Protein AF-A0A418YDX3-F1 (afdb_monomer_lite)

InterPro domains:
  IPR027417 P-loop containing nucleoside triphosphate hydrolase [G3DSA:3.40.50.300] (1-206)
  IPR027417 P-loop containing nucleoside triphosphate hydrolase [SSF52540] (5-183)

pLDDT: mean 70.69, std 20.51, range [24.06, 97.88]

Radius of gyration: 28.84 Å; chains: 1; bounding box: 56×78×95 Å

Foldseek 3Di:
DPDAFAEEEEQEAFPPLCSQVVVLLVVLLPADQFPQFAAADPVGNPGDSAHPLNVVLLVVVCCVQPVPDPADAPVSQVPDPLVVSLVVVLVSCVVRCSRPDNHHYHYDHSCLRNVVNVCSNCVRHNYAYEYRGEDLLLQLVVVVVPDPDDSLVSLVSRVRSNLSNCVVCVNRHQYDGPQCCQDPNNVVSSQLVCVRSPRDGDDVDPRDRPPVVSVSLQDPRPDDFFPLSVVLSLLSVVCHSNPDPVSSLVNVVSSVVVSVQLVVQDPPDPVSSSVSVSCVRNPQVPDDVVVVCSVPPDPVPQDPVNVVVVVVVVVVVVVVVVVVVVVVVVVVVVVVVVVVVVVVVVVVVVVDVVDDDDDDDDDDDDDDDDDDDDDDDDDDDDDDDDDDDDDDCPVVVVVVVLLVLLSVLLVLLVSVVPADQVQQCVVDVVCVSPSDRVSSVCWVPVLVVLHDRDPPDHQVVLCVVCVVDDCVRTGSSSVVSVD

Organism: NCBI:txid2303987

Secondary structure (DSSP, 8-state):
-PPPPPEEEEEES-TTSSHHHHHHHHHHTT-B--S-BPPPBTTBTT--SBBHHHHHHHHHHHHHH-TT-S---HHHHHSS-HHHHHHHHHHHHHHTTTTTSSEEEEE-TTHHHHHHHHHHHTTTSEEEEEEEE--HHHHHHHHHTT----HHHHHHHHHHHHHHHHHHTTT-SEEEEHHHHTSTTHHHHHHHHHHHTTPPS--SSPPP---GGG-TTS----PPPPHHHHHHHHHHHHTGGG--HHHHHHHHHHHHHHHHHHHHH-SS-HHHHHHHHHHHHHS-----HHHHHHHH---TT--HHHHHHHHHHHHHHHHHHHHHHHHHHHHHHHHHHHHHHHHHHHHHHHHHHTS------------------------------------STHHHHHHHHHHHHHHHHHHHHHHTS---HHHHHHH-GGGGG--S-HHHHIIIIITTTT--SSTT--HHHHHHH-TTS-TTTS-HHHHHHH-

Structure (mmCIF, N/CA/C/O backbone):
data_AF-A0A418YDX3-F1
#
_entry.id   AF-A0A418YDX3-F1
#
loop_
_atom_site.group_PDB
_atom_site.id
_atom_site.type_symbol
_atom_site.label_atom_id
_atom_site.label_alt_id
_atom_site.label_comp_id
_atom_site.label_asym_id
_atom_site.label_entity_id
_atom_site.label_seq_id
_atom_site.pdbx_PDB_ins_code
_atom_site.Cartn_x
_atom_site.Cartn_y
_atom_site.Cartn_z
_atom_site.occupancy
_atom_site.B_iso_or_equiv
_atom_site.auth_seq_id
_atom_site.auth_comp_id
_atom_site.auth_asym_id
_atom_site.auth_atom_id
_atom_site.pdbx_PDB_model_num
ATOM 1 N N . MET A 1 1 ? -32.089 -9.645 13.952 1.00 36.75 1 MET A N 1
ATOM 2 C CA . MET A 1 1 ? -31.248 -8.997 12.913 1.00 36.75 1 MET A CA 1
ATOM 3 C C . MET A 1 1 ? -29.790 -9.106 13.344 1.00 36.75 1 MET A C 1
ATOM 5 O O . MET A 1 1 ? -29.528 -8.841 14.509 1.00 36.75 1 MET A O 1
ATOM 9 N N . LYS A 1 2 ? -28.846 -9.505 12.475 1.00 39.12 2 LYS A N 1
ATOM 10 C CA . LYS A 1 2 ? -27.412 -9.416 12.822 1.00 39.12 2 LYS A CA 1
ATOM 11 C C . LYS A 1 2 ? -27.023 -7.936 12.875 1.00 39.12 2 LYS A C 1
ATOM 13 O O . LYS A 1 2 ? -27.293 -7.218 11.914 1.00 39.12 2 LYS A O 1
ATOM 18 N N . SER A 1 3 ? -26.414 -7.493 13.977 1.00 51.06 3 SER A N 1
ATOM 19 C CA . SER A 1 3 ? -25.840 -6.145 14.065 1.00 51.06 3 SER A CA 1
ATOM 20 C C . SER A 1 3 ? -24.850 -5.942 12.914 1.00 51.06 3 SER A C 1
ATOM 22 O O . SER A 1 3 ? -24.045 -6.833 12.624 1.00 51.06 3 SER A O 1
ATOM 24 N N . LYS A 1 4 ? -24.944 -4.809 12.211 1.00 64.94 4 LYS A N 1
ATOM 25 C CA . LYS A 1 4 ? -24.059 -4.516 11.079 1.00 64.94 4 LYS A CA 1
ATOM 26 C C . LYS A 1 4 ? -22.668 -4.229 11.650 1.00 64.94 4 LYS A C 1
ATOM 28 O O . LYS A 1 4 ? -22.539 -3.335 12.480 1.00 64.94 4 LYS A O 1
ATOM 33 N N . ARG A 1 5 ? -21.651 -5.004 11.247 1.00 81.88 5 ARG A N 1
ATOM 34 C CA . ARG A 1 5 ? -20.268 -4.808 11.718 1.00 81.88 5 ARG A CA 1
ATOM 35 C C . ARG A 1 5 ? -19.816 -3.375 11.430 1.00 81.88 5 ARG A C 1
ATOM 37 O O . ARG A 1 5 ? -20.114 -2.852 10.358 1.00 81.88 5 ARG A O 1
ATOM 44 N N . ASN A 1 6 ? -19.083 -2.780 12.369 1.00 90.81 6 ASN A N 1
ATOM 45 C CA . ASN A 1 6 ? -18.472 -1.468 12.178 1.00 90.81 6 ASN A CA 1
ATOM 46 C C . ASN A 1 6 ? -17.368 -1.564 11.116 1.00 90.81 6 ASN A C 1
ATOM 48 O O . ASN A 1 6 ? -16.546 -2.487 11.153 1.00 90.81 6 ASN A O 1
ATOM 52 N N . THR A 1 7 ? -17.361 -0.621 10.177 1.00 94.88 7 THR A N 1
ATOM 53 C CA . THR A 1 7 ? -16.363 -0.547 9.107 1.00 94.88 7 THR A CA 1
ATOM 54 C C . THR A 1 7 ? -15.119 0.169 9.615 1.00 94.88 7 THR A C 1
ATOM 56 O O . THR A 1 7 ? -15.212 1.284 10.126 1.00 94.88 7 THR A O 1
ATOM 59 N N . VAL A 1 8 ? -13.947 -0.442 9.447 1.00 96.81 8 VAL A N 1
ATOM 60 C CA . VAL A 1 8 ? -12.662 0.167 9.816 1.00 96.81 8 VAL A CA 1
ATOM 61 C C . VAL A 1 8 ? -11.793 0.246 8.570 1.00 96.81 8 VAL A C 1
ATOM 63 O O . VAL A 1 8 ? -11.440 -0.777 7.986 1.00 96.81 8 VAL A O 1
ATOM 66 N N . VAL A 1 9 ? -11.471 1.468 8.153 1.00 97.50 9 VAL A N 1
ATOM 67 C CA . VAL A 1 9 ? -10.675 1.761 6.961 1.00 97.50 9 VAL A CA 1
ATOM 68 C C . VAL A 1 9 ? -9.221 1.986 7.369 1.00 97.50 9 VAL A C 1
ATOM 70 O O . VAL A 1 9 ? -8.911 2.939 8.082 1.00 97.50 9 VAL A O 1
ATOM 73 N N . LEU A 1 10 ? -8.312 1.134 6.902 1.00 97.88 10 LEU A N 1
ATOM 74 C CA . LEU A 1 10 ? -6.872 1.345 7.043 1.00 97.88 10 LEU A CA 1
ATOM 75 C C . LEU A 1 10 ? -6.341 2.075 5.810 1.00 97.88 10 LEU A C 1
ATOM 77 O O . LEU A 1 10 ? -6.381 1.535 4.702 1.00 97.88 10 LEU A O 1
ATOM 81 N N . VAL A 1 11 ? -5.822 3.289 6.005 1.00 96.94 11 VAL A N 1
ATOM 82 C CA . VAL A 1 11 ? -5.113 4.041 4.963 1.00 96.94 11 VAL A CA 1
ATOM 83 C C . VAL A 1 11 ? -3.626 3.730 5.057 1.00 96.94 11 VAL A C 1
ATOM 85 O O . VAL A 1 11 ? -2.953 4.087 6.027 1.00 96.94 11 VAL A O 1
ATOM 88 N N . VAL A 1 12 ? -3.124 3.062 4.023 1.00 94.94 12 VAL A N 1
ATOM 89 C CA . VAL A 1 12 ? -1.768 2.504 3.942 1.00 94.94 12 VAL A CA 1
ATOM 90 C C . VAL A 1 12 ? -1.055 2.969 2.671 1.00 94.94 12 VAL A C 1
ATOM 92 O O . VAL A 1 12 ? -1.650 3.628 1.815 1.00 94.94 12 VAL A O 1
ATOM 95 N N . GLY A 1 13 ? 0.233 2.649 2.559 1.00 89.50 13 GLY A N 1
ATOM 96 C CA . GLY A 1 13 ? 1.112 3.097 1.476 1.00 89.50 13 GLY A CA 1
ATOM 97 C C . GLY A 1 13 ? 2.310 3.887 1.997 1.00 89.50 13 GLY A C 1
ATOM 98 O O . GLY A 1 13 ? 2.411 4.210 3.187 1.00 89.50 13 GLY A O 1
ATOM 99 N N . SER A 1 14 ? 3.253 4.194 1.107 1.00 88.12 14 SER A N 1
ATOM 100 C CA . SER A 1 14 ? 4.472 4.902 1.507 1.00 88.12 14 SER A CA 1
ATOM 101 C C . SER A 1 14 ? 4.232 6.376 1.863 1.00 88.12 14 SER A C 1
ATOM 103 O O . SER A 1 14 ? 3.257 7.014 1.450 1.00 88.12 14 SER A O 1
ATOM 105 N N . GLY A 1 15 ? 5.172 6.952 2.615 1.00 84.06 15 GLY A N 1
ATOM 106 C CA . GLY A 1 15 ? 5.198 8.384 2.906 1.00 84.06 15 GLY A CA 1
ATOM 107 C C . GLY A 1 15 ? 5.172 9.213 1.617 1.00 84.06 15 GLY A C 1
ATOM 108 O O . GLY A 1 15 ? 5.609 8.761 0.566 1.00 84.06 15 GLY A O 1
ATOM 109 N N . ARG A 1 16 ? 4.614 10.427 1.682 1.00 85.44 16 ARG A N 1
ATOM 110 C CA . ARG A 1 16 ? 4.455 11.352 0.533 1.00 85.44 16 ARG A CA 1
ATOM 111 C C . ARG A 1 16 ? 3.573 10.839 -0.628 1.00 85.44 16 ARG A C 1
ATOM 113 O O . ARG A 1 16 ? 3.380 11.589 -1.587 1.00 85.44 16 ARG A O 1
ATOM 120 N N . SER A 1 17 ? 2.958 9.655 -0.508 1.00 89.75 17 SER A N 1
ATOM 121 C CA . SER A 1 17 ? 2.070 9.044 -1.521 1.00 89.75 17 SER A CA 1
ATOM 122 C C . SER A 1 17 ? 0.600 9.483 -1.430 1.00 89.75 17 SER A C 1
ATOM 124 O O . SER A 1 17 ? -0.289 8.796 -1.911 1.00 89.75 17 SER A O 1
ATOM 126 N N . GLY A 1 18 ? 0.309 10.612 -0.773 1.00 87.81 18 GLY A N 1
ATOM 127 C CA . GLY A 1 18 ? -1.057 11.144 -0.687 1.00 87.81 18 GLY A CA 1
ATOM 128 C C . GLY A 1 18 ? -1.935 10.610 0.452 1.00 87.81 18 GLY A C 1
ATOM 129 O O . GLY A 1 18 ? -3.083 11.027 0.552 1.00 87.81 18 GLY A O 1
ATOM 130 N N . THR A 1 19 ? -1.419 9.769 1.356 1.00 91.38 19 THR A N 1
ATOM 131 C CA . THR A 1 19 ? -2.182 9.190 2.489 1.00 91.38 19 THR A CA 1
ATOM 132 C C . THR A 1 19 ? -2.967 10.217 3.323 1.00 91.38 19 THR A C 1
ATOM 134 O O . THR A 1 19 ? -4.085 9.935 3.742 1.00 91.38 19 THR A O 1
ATOM 137 N N . SER A 1 20 ? -2.437 11.427 3.535 1.00 89.38 20 SER A N 1
ATOM 138 C CA . SER A 1 20 ? -3.157 12.504 4.237 1.00 89.38 20 SER A CA 1
ATOM 139 C C . SER A 1 20 ? -4.305 13.113 3.418 1.00 89.38 20 SER A C 1
ATOM 141 O O . SER A 1 20 ? -5.305 13.525 3.994 1.00 89.38 20 SER A O 1
ATOM 143 N N . ALA A 1 21 ? -4.195 13.148 2.084 1.00 88.00 21 ALA A N 1
ATOM 144 C CA . ALA A 1 21 ? -5.294 13.574 1.216 1.00 88.00 21 ALA A CA 1
ATOM 145 C C . ALA A 1 21 ? -6.423 12.533 1.227 1.00 88.00 21 ALA A C 1
ATOM 147 O O . ALA A 1 21 ? -7.579 12.904 1.387 1.00 88.00 21 ALA A O 1
ATOM 148 N N . VAL A 1 22 ? -6.077 11.238 1.192 1.00 91.69 22 VAL A N 1
ATOM 149 C CA . VAL A 1 22 ? -7.038 10.137 1.381 1.00 91.69 22 VAL A CA 1
ATOM 150 C C . VAL A 1 22 ? -7.755 10.258 2.729 1.00 91.69 22 VAL A C 1
ATOM 152 O O . VAL A 1 22 ? -8.975 10.147 2.772 1.00 91.69 22 VAL A O 1
ATOM 155 N N . MET A 1 23 ? -7.036 10.540 3.823 1.00 93.38 23 MET A N 1
ATOM 156 C CA . MET A 1 23 ? -7.665 10.754 5.135 1.00 93.38 23 MET A CA 1
ATOM 157 C C . MET A 1 23 ? -8.614 11.958 5.157 1.00 93.38 23 MET A C 1
ATOM 159 O O . MET A 1 23 ? -9.713 11.834 5.691 1.00 93.38 23 MET A O 1
ATOM 163 N N . SER A 1 24 ? -8.250 13.082 4.528 1.00 89.62 24 SER A N 1
ATOM 164 C CA . SER A 1 24 ? -9.160 14.229 4.370 1.00 89.62 24 SER A CA 1
ATOM 165 C C . SER A 1 24 ? -10.431 13.829 3.612 1.00 89.62 24 SER A C 1
ATOM 167 O O . SER A 1 24 ? -11.536 14.061 4.092 1.00 89.62 24 SER A O 1
ATOM 169 N N . THR A 1 25 ? -10.283 13.137 2.476 1.00 89.25 25 THR A N 1
ATOM 170 C CA . THR A 1 25 ? -11.409 12.637 1.673 1.00 89.25 25 THR A CA 1
ATOM 171 C C . THR A 1 25 ? -12.310 11.692 2.474 1.00 89.25 25 THR A C 1
ATOM 173 O O . THR A 1 25 ? -13.530 11.810 2.412 1.00 89.25 25 THR A O 1
ATOM 176 N N . LEU A 1 26 ? -11.738 10.778 3.262 1.00 92.00 26 LEU A N 1
ATOM 177 C CA . LEU A 1 26 ? -12.505 9.882 4.132 1.00 92.00 26 LEU A CA 1
ATOM 178 C C . LEU A 1 26 ? -13.242 10.642 5.245 1.00 92.00 26 LEU A C 1
ATOM 180 O O . LEU A 1 26 ? -14.377 10.287 5.556 1.00 92.00 26 LEU A O 1
ATOM 184 N N . SER A 1 27 ? -12.644 11.699 5.806 1.00 90.75 27 SER A N 1
ATOM 185 C CA . SER A 1 27 ? -13.326 12.580 6.764 1.00 90.75 27 SER A CA 1
ATOM 186 C C . SER A 1 27 ? -14.562 13.234 6.146 1.00 90.75 27 SER A C 1
ATOM 188 O O . SER A 1 27 ? -15.604 13.301 6.792 1.00 90.75 27 SER A O 1
ATOM 190 N N . GLU A 1 28 ? -14.463 13.690 4.895 1.00 87.31 28 GLU A N 1
ATOM 191 C CA . GLU A 1 28 ? -15.571 14.319 4.164 1.00 87.31 28 GLU A CA 1
ATOM 192 C C . GLU A 1 28 ? -16.664 13.309 3.769 1.00 87.31 28 GLU A C 1
ATOM 194 O O . GLU A 1 28 ? -17.843 13.649 3.784 1.00 87.31 28 GLU A O 1
ATOM 199 N N . ILE A 1 29 ? -16.299 12.043 3.525 1.00 87.75 29 ILE A N 1
ATOM 200 C CA . ILE A 1 29 ? -17.238 10.909 3.373 1.00 87.75 29 ILE A CA 1
ATOM 201 C C . ILE A 1 29 ? -17.894 10.505 4.716 1.00 87.75 29 ILE A C 1
ATOM 203 O O . ILE A 1 29 ? -18.843 9.720 4.743 1.00 87.75 29 ILE A O 1
ATOM 207 N N . GLY A 1 30 ? -17.451 11.071 5.842 1.00 89.31 30 GLY A N 1
ATOM 208 C CA . GLY A 1 30 ? -18.034 10.832 7.163 1.00 89.31 30 GLY A CA 1
ATOM 209 C C . GLY A 1 30 ? -17.418 9.656 7.925 1.00 89.31 30 GLY A C 1
ATOM 210 O O . GLY A 1 30 ? -18.043 9.134 8.851 1.00 89.31 30 GLY A O 1
ATOM 211 N N . CYS A 1 31 ? -16.202 9.225 7.573 1.00 92.56 31 CYS A N 1
ATOM 212 C CA . CYS A 1 31 ? -15.409 8.372 8.457 1.00 92.56 31 CYS A CA 1
ATOM 213 C C . CYS A 1 31 ? -15.044 9.148 9.725 1.00 92.56 31 CYS A C 1
ATOM 215 O O . CYS A 1 31 ? -14.514 10.256 9.653 1.00 92.56 31 CYS A O 1
ATOM 217 N N . PHE A 1 32 ? -15.239 8.540 10.894 1.00 94.81 32 PHE A N 1
ATOM 218 C CA . PHE A 1 32 ? -14.675 9.077 12.127 1.00 94.81 32 PHE A CA 1
ATOM 219 C C . PHE A 1 32 ? -13.145 8.968 12.110 1.00 94.81 32 PHE A C 1
ATOM 221 O O . PHE A 1 32 ? -12.581 7.904 11.836 1.00 94.81 32 PHE A O 1
ATOM 228 N N . ILE A 1 33 ? -12.497 10.075 12.461 1.00 92.81 33 ILE A N 1
ATOM 229 C CA . ILE A 1 33 ? -11.062 10.200 12.706 1.00 92.81 33 ILE A CA 1
ATOM 230 C C . ILE A 1 33 ? -10.907 10.616 14.175 1.00 92.81 33 ILE A C 1
ATOM 232 O O . ILE A 1 33 ? -11.662 11.458 14.660 1.00 92.81 33 ILE A O 1
ATOM 236 N N . SER A 1 34 ? -9.955 10.012 14.892 1.00 90.50 34 SER A N 1
ATOM 237 C CA . SER A 1 34 ? -9.678 10.369 16.291 1.00 90.50 34 SER A CA 1
ATOM 238 C C . SER A 1 34 ? -9.203 11.823 16.411 1.00 90.50 34 SER A C 1
ATOM 240 O O . SER A 1 34 ? -8.524 12.329 15.524 1.00 90.50 34 SER A O 1
ATOM 242 N N . SER A 1 35 ? -9.522 12.483 17.526 1.00 89.06 35 SER A N 1
ATOM 243 C CA . SER A 1 35 ? -9.008 13.816 17.872 1.00 89.06 35 SER A CA 1
ATOM 244 C C . SER A 1 35 ? -7.591 13.789 18.463 1.00 89.06 35 SER A C 1
ATOM 246 O O . SER A 1 35 ? -6.914 14.815 18.485 1.00 89.06 35 SER A O 1
ATOM 248 N N . ASN A 1 36 ? -7.119 12.627 18.925 1.00 94.06 36 ASN A N 1
ATOM 249 C CA . ASN A 1 36 ? -5.796 12.426 19.521 1.00 94.06 36 ASN A CA 1
ATOM 250 C C . ASN A 1 36 ? -4.727 12.224 18.426 1.00 94.06 36 ASN A C 1
ATOM 252 O O . ASN A 1 36 ? -4.178 11.133 18.249 1.00 94.06 36 ASN A O 1
ATOM 256 N N . LEU A 1 37 ? -4.501 13.265 17.624 1.00 93.62 37 LEU A N 1
ATOM 257 C CA . LEU A 1 37 ? -3.599 13.261 16.467 1.00 93.62 37 LEU A CA 1
ATOM 258 C C . LEU A 1 37 ? -2.231 13.873 16.796 1.00 93.62 37 LEU A C 1
ATOM 260 O O . LEU A 1 37 ? -2.119 14.719 17.683 1.00 93.62 37 LEU A O 1
ATOM 264 N N . ILE A 1 38 ? -1.184 13.479 16.059 1.00 90.25 38 ILE A N 1
ATOM 265 C CA . ILE A 1 38 ? 0.123 14.145 16.160 1.00 90.25 38 ILE A CA 1
ATOM 266 C C . ILE A 1 38 ? -0.032 15.618 15.715 1.00 90.25 38 ILE A C 1
ATOM 268 O O . ILE A 1 38 ? -0.499 15.872 14.596 1.00 90.25 38 ILE A O 1
ATOM 272 N N . PRO A 1 39 ? 0.376 16.592 16.555 1.00 85.38 39 PRO A N 1
ATOM 273 C CA . PRO A 1 39 ? 0.184 18.015 16.287 1.00 85.38 39 PRO A CA 1
ATOM 274 C C . PRO A 1 39 ? 1.024 18.528 15.108 1.00 85.38 39 PRO A C 1
ATOM 276 O O . PRO A 1 39 ? 1.913 17.850 14.589 1.00 85.38 39 PRO A O 1
ATOM 279 N N . ALA A 1 40 ? 0.740 19.763 14.691 1.00 84.31 40 ALA A N 1
ATOM 280 C CA . ALA A 1 40 ? 1.535 20.478 13.699 1.00 84.31 40 ALA A CA 1
ATOM 281 C C . ALA A 1 40 ? 3.002 20.632 14.128 1.00 84.31 40 ALA A C 1
ATOM 283 O O . ALA A 1 40 ? 3.318 20.814 15.303 1.00 84.31 40 ALA A O 1
ATOM 284 N N . GLN A 1 41 ? 3.894 20.582 13.142 1.00 79.44 41 GLN A N 1
ATOM 285 C CA . GLN A 1 41 ? 5.341 20.754 13.292 1.00 79.44 41 GLN A CA 1
ATOM 286 C C . GLN A 1 41 ? 5.849 21.693 12.191 1.00 79.44 41 GLN A C 1
ATOM 288 O O . GLN A 1 41 ? 5.133 21.955 11.225 1.00 79.44 41 GLN A O 1
ATOM 293 N N . TYR A 1 42 ? 7.089 22.180 12.292 1.00 68.44 42 TYR A N 1
ATOM 294 C CA . TYR A 1 42 ? 7.676 23.079 11.286 1.00 68.44 42 TYR A CA 1
ATOM 295 C C . TYR A 1 42 ? 7.583 22.510 9.853 1.00 68.44 42 TYR A C 1
ATOM 297 O O . TYR A 1 42 ? 7.156 23.202 8.931 1.00 68.44 42 TYR A O 1
ATOM 305 N N . GLU A 1 43 ? 7.883 21.218 9.691 1.00 59.97 43 GLU A N 1
ATOM 306 C CA . GLU A 1 43 ? 7.822 20.484 8.416 1.00 59.97 43 GLU A CA 1
ATOM 307 C C . GLU A 1 43 ? 6.393 20.251 7.890 1.00 59.97 43 GLU A C 1
ATOM 309 O O . GLU A 1 43 ? 6.193 19.960 6.705 1.00 59.97 43 GLU A O 1
ATOM 314 N N . ASN A 1 44 ? 5.388 20.344 8.766 1.00 67.19 44 ASN A N 1
ATOM 315 C CA . ASN A 1 44 ? 3.983 20.125 8.449 1.00 67.19 44 ASN A CA 1
ATOM 316 C C . ASN A 1 44 ? 3.072 20.962 9.362 1.00 67.19 44 ASN A C 1
ATOM 318 O O . ASN A 1 44 ? 2.519 20.484 10.358 1.00 67.19 44 ASN A O 1
ATOM 322 N N . GLN A 1 45 ? 2.879 22.220 8.970 1.00 68.19 45 GLN A N 1
ATOM 323 C CA . GLN A 1 45 ? 2.095 23.213 9.713 1.00 68.19 45 GLN A CA 1
ATOM 324 C C . GLN A 1 45 ? 0.594 22.874 9.833 1.00 68.19 45 GLN A C 1
ATOM 326 O O . GLN A 1 45 ? -0.118 23.535 10.580 1.00 68.19 45 GLN A O 1
ATOM 331 N N . ARG A 1 46 ? 0.099 21.849 9.120 1.00 69.12 46 ARG A N 1
ATOM 332 C CA . ARG A 1 46 ? -1.296 21.373 9.208 1.00 69.12 46 ARG A CA 1
ATOM 333 C C . ARG A 1 46 ? -1.519 20.261 10.235 1.00 69.12 46 ARG A C 1
ATOM 335 O O . ARG A 1 46 ? -2.666 19.897 10.468 1.00 69.12 46 ARG A O 1
ATOM 342 N N . GLY A 1 47 ? -0.459 19.712 10.830 1.00 77.25 47 GLY A N 1
ATOM 343 C CA . GLY A 1 47 ? -0.569 18.497 11.638 1.00 77.25 47 GLY A CA 1
ATOM 344 C C . GLY A 1 47 ? -0.767 17.239 10.796 1.00 77.25 47 GLY A C 1
ATOM 345 O O . GLY A 1 47 ? -0.784 17.267 9.560 1.00 77.25 47 GLY A O 1
ATOM 346 N N . TYR A 1 48 ? -0.841 16.105 11.478 1.00 86.69 48 TYR A N 1
ATOM 347 C CA . TYR A 1 48 ? -0.824 14.779 10.870 1.00 86.69 48 TYR A CA 1
ATOM 348 C C . TYR A 1 48 ? -2.147 14.049 11.137 1.00 86.69 48 TYR A C 1
ATOM 350 O O . TYR A 1 48 ? -2.840 14.340 12.103 1.00 86.69 48 TYR A O 1
ATOM 358 N N . PHE A 1 49 ? -2.493 13.074 10.292 1.00 91.69 49 PHE A N 1
ATOM 359 C CA . PHE A 1 49 ? -3.679 12.218 10.494 1.00 91.69 49 PHE A CA 1
ATOM 360 C C . PHE A 1 49 ? -3.358 10.949 11.302 1.00 91.69 49 PHE A C 1
ATOM 362 O O . PHE A 1 49 ? -4.212 10.093 11.521 1.00 91.69 49 PHE A O 1
ATOM 369 N N . GLU A 1 50 ? -2.105 10.823 11.725 1.00 94.50 50 GLU A N 1
ATOM 370 C CA . GLU A 1 50 ? -1.592 9.789 12.601 1.00 94.50 50 GLU A CA 1
ATOM 371 C C . GLU A 1 50 ? -2.077 9.996 14.043 1.00 94.50 50 GLU A C 1
ATOM 373 O O . GLU A 1 50 ? -1.813 11.032 14.653 1.00 94.50 50 GLU A O 1
ATOM 378 N N . ASN A 1 51 ? -2.744 8.990 14.612 1.00 96.62 51 ASN A N 1
ATOM 379 C CA . ASN A 1 51 ? -3.149 8.986 16.019 1.00 96.62 51 ASN A CA 1
ATOM 380 C C . ASN A 1 51 ? -1.960 8.672 16.946 1.00 96.62 51 ASN A C 1
ATOM 382 O O . ASN A 1 51 ? -1.210 7.729 16.690 1.00 96.62 51 ASN A O 1
ATOM 386 N N . VAL A 1 52 ? -1.809 9.420 18.043 1.00 95.94 52 VAL A N 1
ATOM 387 C CA . VAL A 1 52 ? -0.643 9.329 18.945 1.00 95.94 52 VAL A CA 1
ATOM 388 C C . VAL A 1 52 ? -0.520 7.947 19.597 1.00 95.94 52 VAL A C 1
ATOM 390 O O . VAL A 1 52 ? 0.561 7.355 19.602 1.00 95.94 52 VAL A O 1
ATOM 393 N N . SER A 1 53 ? -1.620 7.388 20.106 1.00 97.31 53 SER A N 1
ATOM 394 C CA . SER A 1 53 ? -1.622 6.079 20.772 1.00 97.31 53 SER A CA 1
ATOM 395 C C . SER A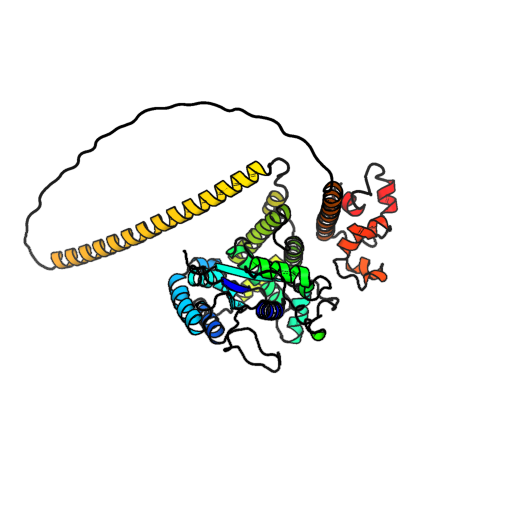 1 53 ? -1.308 4.936 19.799 1.00 97.31 53 SER A C 1
ATOM 397 O O . SER A 1 53 ? -0.487 4.069 20.106 1.00 97.31 53 SER A O 1
ATOM 399 N N . VAL A 1 54 ? -1.891 4.973 18.596 1.00 97.25 54 VAL A N 1
ATOM 400 C CA . VAL A 1 54 ? -1.582 4.054 17.484 1.00 97.25 54 VAL A CA 1
ATOM 401 C C . VAL A 1 54 ? -0.114 4.169 17.065 1.00 97.25 54 VAL A C 1
ATOM 403 O O . VAL A 1 54 ? 0.558 3.161 16.846 1.00 97.25 54 VAL A O 1
ATOM 406 N N . VAL A 1 55 ? 0.420 5.390 16.997 1.00 95.00 55 VAL A N 1
ATOM 407 C CA . VAL A 1 55 ? 1.818 5.642 16.635 1.00 95.00 55 VAL A CA 1
ATOM 408 C C . VAL A 1 55 ? 2.775 5.046 17.654 1.00 95.00 55 VAL A C 1
ATOM 410 O O . VAL A 1 55 ? 3.751 4.407 17.247 1.00 95.00 55 VAL A O 1
ATOM 413 N N . ASN A 1 56 ? 2.495 5.241 18.942 1.00 95.44 56 ASN A N 1
ATOM 414 C CA . ASN A 1 56 ? 3.302 4.727 20.043 1.00 95.44 56 ASN A CA 1
ATOM 415 C C . ASN A 1 56 ? 3.254 3.197 20.093 1.00 95.44 56 ASN A C 1
ATOM 417 O O . ASN A 1 56 ? 4.311 2.573 20.171 1.00 95.44 56 ASN A O 1
ATOM 421 N N . PHE A 1 57 ? 2.067 2.597 19.931 1.00 95.81 57 PHE A N 1
ATOM 422 C CA . PHE A 1 57 ? 1.920 1.148 19.771 1.00 95.81 57 PHE A CA 1
ATOM 423 C C . PHE A 1 57 ? 2.775 0.630 18.606 1.00 95.81 57 PHE A C 1
ATOM 425 O O . PHE A 1 57 ? 3.654 -0.199 18.818 1.00 95.81 57 PHE A O 1
ATOM 432 N N . ASN A 1 58 ? 2.614 1.190 17.401 1.00 93.62 58 ASN A N 1
ATOM 433 C CA . ASN A 1 58 ? 3.374 0.764 16.223 1.00 93.62 58 ASN A CA 1
ATOM 434 C C . ASN A 1 58 ? 4.898 0.941 16.392 1.00 93.62 58 ASN A C 1
ATOM 436 O O . ASN A 1 58 ? 5.655 0.193 15.781 1.00 93.62 58 ASN A O 1
ATOM 440 N N . LYS A 1 59 ? 5.375 1.940 17.160 1.00 90.88 59 LYS A N 1
ATOM 441 C CA . LYS A 1 59 ? 6.822 2.137 17.407 1.00 90.88 59 LYS A CA 1
ATOM 442 C C . LYS A 1 59 ? 7.330 1.055 18.351 1.00 90.88 59 LYS A C 1
ATOM 444 O O . LYS A 1 59 ? 8.318 0.401 18.039 1.00 90.88 59 LYS A O 1
ATOM 449 N N . LYS A 1 60 ? 6.617 0.854 19.464 1.00 91.56 60 LYS A N 1
ATOM 450 C CA . LYS A 1 60 ? 6.942 -0.167 20.454 1.00 91.56 60 LYS A CA 1
ATOM 451 C C . LYS A 1 60 ? 6.931 -1.564 19.834 1.00 91.56 60 LYS A C 1
ATOM 453 O O . LYS A 1 60 ? 7.921 -2.259 19.953 1.00 91.56 60 LYS A O 1
ATOM 458 N N . THR A 1 61 ? 5.882 -1.940 19.104 1.00 90.00 61 THR A N 1
ATOM 459 C CA . THR A 1 61 ? 5.795 -3.264 18.470 1.00 90.00 61 THR A CA 1
ATOM 460 C C . THR A 1 61 ? 6.930 -3.526 17.485 1.00 90.00 61 THR A C 1
ATOM 462 O O . THR A 1 61 ? 7.460 -4.626 17.490 1.00 90.00 61 THR A O 1
ATOM 465 N N . ILE A 1 62 ? 7.346 -2.544 16.674 1.00 85.25 62 ILE A N 1
ATOM 466 C CA . ILE A 1 62 ? 8.520 -2.730 15.805 1.00 85.25 62 ILE A CA 1
ATOM 467 C C . ILE A 1 62 ? 9.783 -2.934 16.650 1.00 85.25 62 ILE A C 1
ATOM 469 O O . ILE A 1 62 ? 10.467 -3.925 16.442 1.00 85.25 62 ILE A O 1
ATOM 473 N N . SER A 1 63 ? 10.031 -2.078 17.647 1.00 85.06 63 SER A N 1
ATOM 474 C CA . SER A 1 63 ? 11.198 -2.183 18.540 1.00 85.06 63 SER A CA 1
ATOM 475 C C . SER A 1 63 ? 11.231 -3.460 19.390 1.00 85.06 63 SER A C 1
ATOM 477 O O . SER A 1 63 ? 12.316 -3.918 19.729 1.00 85.06 63 SER A O 1
ATOM 479 N N . ASP A 1 64 ? 10.071 -4.013 19.754 1.00 85.25 64 ASP A N 1
ATOM 480 C CA . ASP A 1 64 ? 9.937 -5.275 20.494 1.00 85.25 64 ASP A CA 1
ATOM 481 C C . ASP A 1 64 ? 10.238 -6.500 19.600 1.00 85.25 64 ASP A C 1
ATOM 483 O O . ASP A 1 64 ? 10.567 -7.566 20.114 1.00 85.25 64 ASP A O 1
ATOM 487 N N . ILE A 1 65 ? 10.104 -6.366 18.272 1.00 79.38 65 ILE A N 1
ATOM 488 C CA . ILE A 1 65 ? 10.365 -7.434 17.286 1.00 79.38 65 ILE A CA 1
ATOM 489 C C . ILE A 1 65 ? 11.784 -7.328 16.710 1.00 79.38 65 ILE A C 1
ATOM 491 O O . ILE A 1 65 ? 12.439 -8.341 16.480 1.00 79.38 65 ILE A O 1
ATOM 495 N N . ASN A 1 66 ? 12.243 -6.108 16.435 1.00 73.56 66 ASN A N 1
ATOM 496 C CA . ASN A 1 66 ? 13.552 -5.799 15.875 1.00 73.56 66 ASN A CA 1
ATOM 497 C C . ASN A 1 66 ? 13.986 -4.422 16.399 1.00 73.56 66 ASN A C 1
ATOM 499 O O . ASN A 1 66 ? 13.494 -3.390 15.939 1.00 73.56 66 ASN A O 1
ATOM 503 N N . SER A 1 67 ? 14.892 -4.411 17.377 1.00 60.56 67 SER A N 1
ATOM 504 C CA . SER A 1 67 ? 15.407 -3.188 18.010 1.00 60.56 67 SER A CA 1
ATOM 505 C C . SER A 1 67 ? 16.148 -2.268 17.041 1.00 60.56 67 SER A C 1
ATOM 507 O O . SER A 1 67 ? 16.185 -1.055 17.248 1.00 60.56 67 SER A O 1
ATOM 509 N N . ASP A 1 68 ? 16.705 -2.839 15.974 1.00 57.34 68 ASP A N 1
ATOM 510 C CA . ASP A 1 68 ? 17.724 -2.193 15.150 1.00 57.34 68 ASP A CA 1
ATOM 511 C C . ASP A 1 68 ? 17.131 -1.630 13.846 1.00 57.34 68 ASP A C 1
ATOM 513 O O . ASP A 1 68 ? 17.831 -1.005 13.050 1.00 57.34 68 ASP A O 1
ATOM 517 N N . SER A 1 69 ? 15.822 -1.816 13.616 1.00 59.25 69 SER A N 1
ATOM 518 C CA . SER A 1 69 ? 15.159 -1.473 12.355 1.00 59.25 69 SER A CA 1
ATOM 519 C C . SER A 1 69 ? 13.848 -0.709 12.520 1.00 59.25 69 SER A C 1
ATOM 521 O O . SER A 1 69 ? 12.999 -1.029 13.343 1.00 59.25 69 SER A O 1
ATOM 523 N N . SER A 1 70 ? 13.598 0.242 11.614 1.00 55.62 70 SER A N 1
ATOM 524 C CA . SER A 1 70 ? 12.255 0.816 11.401 1.00 55.62 70 SER A CA 1
ATOM 525 C C . SER A 1 70 ? 11.356 -0.031 10.481 1.00 55.62 70 SER A C 1
ATOM 527 O O . SER A 1 70 ? 10.221 0.367 10.198 1.00 55.62 70 SER A O 1
ATOM 529 N N . PHE A 1 71 ? 11.857 -1.169 9.991 1.00 61.16 71 PHE A N 1
ATOM 530 C CA . PHE A 1 71 ? 11.212 -2.040 9.009 1.00 61.16 71 PHE A CA 1
ATOM 531 C C . PHE A 1 71 ? 11.313 -3.507 9.437 1.00 61.16 71 PHE A C 1
ATOM 533 O O . PHE A 1 71 ? 12.375 -3.972 9.842 1.00 61.16 71 PHE A O 1
ATOM 540 N N . LEU A 1 72 ? 10.211 -4.239 9.296 1.00 68.69 72 LEU A N 1
ATOM 541 C CA . LEU A 1 72 ? 10.161 -5.690 9.479 1.00 68.69 72 LEU A CA 1
ATOM 542 C C . LEU A 1 72 ? 9.849 -6.333 8.132 1.00 68.69 72 LEU A C 1
ATOM 544 O O . LEU A 1 72 ? 9.046 -5.785 7.369 1.00 68.69 72 LEU A O 1
ATOM 548 N N . LEU A 1 73 ? 10.444 -7.487 7.850 1.00 68.31 73 LEU A N 1
ATOM 549 C CA . LEU A 1 73 ? 10.120 -8.274 6.662 1.00 68.31 73 LEU A CA 1
ATOM 550 C C . LEU A 1 73 ? 8.886 -9.166 6.878 1.00 68.31 73 LEU A C 1
ATOM 552 O O . LEU A 1 73 ? 8.537 -9.469 8.022 1.00 68.31 73 LEU A O 1
ATOM 556 N N . PRO A 1 74 ? 8.199 -9.598 5.799 1.00 63.94 74 PRO A N 1
ATOM 557 C CA . PRO A 1 74 ? 7.023 -10.462 5.906 1.00 63.94 74 PRO A CA 1
ATOM 558 C C . PRO A 1 74 ? 7.308 -11.759 6.671 1.00 63.94 74 PRO A C 1
ATOM 560 O O . PRO A 1 74 ? 6.547 -12.114 7.568 1.00 63.94 74 PRO A O 1
ATOM 563 N N . SER A 1 75 ? 8.435 -12.408 6.377 1.00 66.19 75 SER A N 1
ATOM 564 C CA . SER A 1 75 ? 8.928 -13.614 7.052 1.00 66.19 75 SER A CA 1
ATOM 565 C C . SER A 1 75 ? 9.109 -13.428 8.565 1.00 66.19 75 SER A C 1
ATOM 567 O O . SER A 1 75 ? 8.666 -14.268 9.347 1.00 66.19 75 SER A O 1
ATOM 569 N N . GLN A 1 76 ? 9.666 -12.290 8.997 1.00 70.50 76 GLN A N 1
ATOM 570 C CA . GLN A 1 76 ? 9.804 -11.939 10.419 1.00 70.50 76 GLN A CA 1
ATOM 571 C C . GLN A 1 76 ? 8.458 -11.731 11.129 1.00 70.50 76 GLN A C 1
ATOM 573 O O . GLN A 1 76 ? 8.399 -11.816 12.348 1.00 70.50 76 GLN A O 1
ATOM 578 N N . LEU A 1 77 ? 7.381 -11.431 10.397 1.00 67.44 77 LEU A N 1
ATOM 579 C CA . LEU A 1 77 ? 6.038 -11.249 10.958 1.00 67.44 77 LEU A CA 1
ATOM 580 C C . LEU A 1 77 ? 5.212 -12.540 10.950 1.00 67.44 77 LEU A C 1
ATOM 582 O O . LEU A 1 77 ? 4.324 -12.703 11.787 1.00 67.44 77 LEU A O 1
ATOM 586 N N . GLU A 1 78 ? 5.490 -13.443 10.011 1.00 65.31 78 GLU A N 1
ATOM 587 C CA . GLU A 1 78 ? 4.830 -14.745 9.880 1.00 65.31 78 GLU A CA 1
ATOM 588 C C . GLU A 1 78 ? 5.305 -15.753 10.946 1.00 65.31 78 GLU A C 1
ATOM 590 O O . GLU A 1 78 ? 4.528 -16.621 11.341 1.00 65.31 78 GLU A O 1
ATOM 595 N N . SER A 1 79 ? 6.521 -15.599 11.484 1.00 62.78 79 SER A N 1
ATOM 596 C CA . SER A 1 79 ? 7.061 -16.422 12.582 1.00 62.78 79 SER A CA 1
ATOM 597 C C . SER A 1 79 ? 6.616 -16.000 13.995 1.00 62.78 79 SER A C 1
ATOM 599 O O . SER A 1 79 ? 6.861 -16.724 14.962 1.00 62.78 79 SER A O 1
ATOM 601 N N . LEU A 1 80 ? 5.956 -14.846 14.149 1.00 68.44 80 LEU A N 1
ATOM 602 C CA . LEU A 1 80 ? 5.591 -14.289 15.457 1.00 68.44 80 LEU A CA 1
ATOM 603 C C . LEU A 1 80 ? 4.276 -14.828 16.026 1.00 68.44 80 LEU A C 1
ATOM 605 O O . LEU A 1 80 ? 3.309 -15.110 15.318 1.00 68.44 80 LEU A O 1
ATOM 609 N N . GLN A 1 81 ? 4.170 -14.770 17.356 1.00 71.00 81 GLN A N 1
ATOM 610 C CA . GLN A 1 81 ? 2.894 -14.843 18.072 1.00 71.00 81 GLN A CA 1
ATOM 611 C C . GLN A 1 81 ? 2.087 -13.540 17.902 1.00 71.00 81 GLN A C 1
ATOM 613 O O . GLN A 1 81 ? 1.869 -12.766 18.832 1.00 71.00 81 GLN A O 1
ATOM 618 N N . VAL A 1 82 ? 1.585 -13.309 16.681 1.00 77.38 82 VAL A N 1
ATOM 619 C CA . VAL A 1 82 ? 0.745 -12.156 16.282 1.00 77.38 82 VAL A CA 1
ATOM 620 C C . VAL A 1 82 ? -0.475 -11.958 17.206 1.00 77.38 82 VAL A C 1
ATOM 622 O O . VAL A 1 82 ? -1.028 -10.861 17.287 1.00 77.38 82 VAL A O 1
ATOM 625 N N . SER A 1 83 ? -0.902 -13.009 17.917 1.00 83.06 83 SER A N 1
ATOM 626 C CA . SER A 1 83 ? -1.994 -13.005 18.899 1.00 83.06 83 SER A CA 1
ATOM 627 C C . SER A 1 83 ? -1.869 -11.908 19.959 1.00 83.06 83 SER A C 1
ATOM 629 O O . SER A 1 83 ? -2.827 -11.156 20.155 1.00 83.06 83 SER A O 1
ATOM 631 N N . ASP A 1 84 ? -0.711 -11.780 20.605 1.00 88.81 84 ASP A N 1
ATOM 632 C CA . ASP A 1 84 ? -0.565 -10.940 21.801 1.00 88.81 84 ASP A CA 1
ATOM 633 C C . ASP A 1 84 ? -0.523 -9.459 21.430 1.00 88.81 84 ASP A C 1
ATOM 635 O O . ASP A 1 84 ? -1.266 -8.640 21.982 1.00 88.81 84 ASP A O 1
ATOM 639 N N . TYR A 1 85 ? 0.232 -9.131 20.379 1.00 92.56 85 TYR A N 1
ATOM 640 C CA . TYR A 1 85 ? 0.207 -7.806 19.769 1.00 92.56 85 TYR A CA 1
ATOM 641 C C . TYR A 1 85 ? -1.195 -7.436 19.260 1.00 92.56 85 TYR A C 1
ATOM 643 O O . TYR A 1 85 ? -1.609 -6.289 19.406 1.00 92.56 85 TYR A O 1
ATOM 651 N N . ALA A 1 86 ? -1.976 -8.385 18.730 1.00 93.94 86 ALA A N 1
ATOM 652 C CA . ALA A 1 86 ? -3.352 -8.124 18.297 1.00 93.94 86 ALA A CA 1
ATOM 653 C C . ALA A 1 86 ? -4.328 -7.914 19.475 1.00 93.94 86 ALA A C 1
ATOM 655 O O . ALA A 1 86 ? -5.289 -7.148 19.358 1.00 93.94 86 ALA A O 1
ATOM 656 N N . VAL A 1 87 ? -4.105 -8.555 20.629 1.00 94.81 87 VAL A N 1
ATOM 657 C CA . VAL A 1 87 ? -4.832 -8.258 21.880 1.00 94.81 87 VAL A CA 1
ATOM 658 C C . VAL A 1 87 ? -4.481 -6.857 22.387 1.00 94.81 87 VAL A C 1
ATOM 660 O O . VAL A 1 87 ? -5.387 -6.090 22.717 1.00 94.81 87 VAL A O 1
ATOM 663 N N . ALA A 1 88 ? -3.197 -6.497 22.410 1.00 96.12 88 ALA A N 1
ATOM 664 C CA . ALA A 1 88 ? -2.745 -5.170 22.822 1.00 96.12 88 ALA A CA 1
ATOM 665 C C . ALA A 1 88 ? -3.272 -4.062 21.888 1.00 96.12 88 ALA A C 1
ATOM 667 O O . ALA A 1 88 ? -3.839 -3.078 22.367 1.00 96.12 88 ALA A O 1
ATOM 668 N N . LEU A 1 89 ? -3.194 -4.259 20.567 1.00 97.50 89 LEU A N 1
ATOM 669 C CA . LEU A 1 89 ? -3.725 -3.327 19.571 1.00 97.50 89 LEU A CA 1
ATOM 670 C C . LEU A 1 89 ? -5.236 -3.122 19.731 1.00 97.50 89 LEU A C 1
ATOM 672 O O . LEU A 1 89 ? -5.690 -1.982 19.719 1.00 97.50 89 LEU A O 1
ATOM 676 N N . ARG A 1 90 ? -6.025 -4.186 19.954 1.00 96.38 90 ARG A N 1
ATOM 677 C CA . ARG A 1 90 ? -7.476 -4.055 20.209 1.00 96.38 90 ARG A CA 1
ATOM 678 C C . ARG A 1 90 ? -7.787 -3.125 21.380 1.00 96.38 90 ARG A C 1
ATOM 680 O O . ARG A 1 90 ? -8.689 -2.302 21.260 1.00 96.38 90 ARG A O 1
ATOM 687 N N . LYS A 1 91 ? -7.026 -3.208 22.479 1.00 97.00 91 LYS A N 1
ATOM 688 C CA . LYS A 1 91 ? -7.194 -2.313 23.640 1.00 97.00 91 LYS A CA 1
ATOM 689 C C . LYS A 1 91 ? -6.910 -0.850 23.276 1.00 97.00 91 LYS A C 1
ATOM 691 O O . LYS A 1 91 ? -7.656 0.029 23.698 1.00 97.00 91 LYS A O 1
ATOM 696 N N . VAL A 1 92 ? -5.877 -0.594 22.467 1.00 97.75 92 VAL A N 1
ATOM 697 C CA . VAL A 1 92 ? -5.561 0.753 21.956 1.00 97.75 92 VAL A CA 1
ATOM 698 C C . VAL A 1 92 ? -6.678 1.268 21.046 1.00 97.75 92 VAL A C 1
ATOM 700 O O . VAL A 1 92 ? -7.183 2.364 21.265 1.00 97.75 92 VAL A O 1
ATOM 703 N N . LEU A 1 93 ? -7.113 0.474 20.064 1.00 97.00 93 LEU A N 1
ATOM 704 C CA . LEU A 1 93 ? -8.132 0.893 19.096 1.00 97.00 93 LEU A CA 1
ATOM 705 C C . LEU A 1 93 ? -9.500 1.153 19.742 1.00 97.00 93 LEU A C 1
ATOM 707 O O . LEU A 1 93 ? -10.169 2.110 19.356 1.00 97.00 93 LEU A O 1
ATOM 711 N N . ALA A 1 94 ? -9.883 0.358 20.746 1.00 94.69 94 ALA A N 1
ATOM 712 C CA . ALA A 1 94 ? -11.098 0.591 21.522 1.00 94.69 94 ALA A CA 1
ATOM 713 C C . ALA A 1 94 ? -11.006 1.863 22.377 1.00 94.69 94 ALA A C 1
ATOM 715 O O . ALA A 1 94 ? -11.907 2.694 22.335 1.00 94.69 94 ALA A O 1
ATOM 716 N N . LYS A 1 95 ? -9.888 2.084 23.085 1.00 95.50 95 LYS A N 1
ATOM 717 C CA . LYS A 1 95 ? -9.684 3.301 23.892 1.00 95.50 95 LYS A CA 1
ATOM 718 C C . LYS A 1 95 ? -9.770 4.589 23.059 1.00 95.50 95 LYS A C 1
ATOM 720 O O . LYS A 1 95 ? -10.267 5.599 23.543 1.00 95.50 95 LYS A O 1
ATOM 725 N N . GLU A 1 96 ? -9.296 4.550 21.817 1.00 95.38 96 GLU A N 1
ATOM 726 C CA . GLU A 1 96 ? -9.344 5.678 20.874 1.00 95.38 96 GLU A CA 1
ATOM 727 C C . GLU A 1 96 ? -10.679 5.769 20.093 1.00 95.38 96 GLU A C 1
ATOM 729 O O . GLU A 1 96 ? -10.821 6.604 19.198 1.00 95.38 96 GLU A O 1
ATOM 734 N N . GLY A 1 97 ? -11.664 4.915 20.404 1.00 92.69 97 GLY A N 1
ATOM 735 C CA . GLY A 1 97 ? -13.003 4.917 19.804 1.00 92.69 97 GLY A CA 1
ATOM 736 C C . GLY A 1 97 ? -13.084 4.380 18.369 1.00 92.69 97 GLY A C 1
ATOM 737 O O . GLY A 1 97 ? -14.144 4.467 17.744 1.00 92.69 97 GLY A O 1
ATOM 738 N N . PHE A 1 98 ? -12.003 3.806 17.824 1.00 94.56 98 PHE A N 1
ATOM 739 C CA . PHE A 1 98 ? -11.959 3.306 16.442 1.00 94.56 98 PHE A CA 1
ATOM 740 C C . PHE A 1 98 ? -12.860 2.086 16.198 1.00 94.56 98 PHE A C 1
ATOM 742 O O . PHE A 1 98 ? -13.217 1.817 15.050 1.00 94.56 98 PHE A O 1
ATOM 749 N N . THR A 1 99 ? -13.232 1.355 17.252 1.00 90.25 99 THR A N 1
ATOM 750 C CA . THR A 1 99 ? -14.145 0.201 17.183 1.00 90.25 99 THR A CA 1
ATOM 751 C C . THR A 1 99 ? -15.604 0.548 17.456 1.00 90.25 99 THR A C 1
ATOM 753 O O . THR A 1 99 ? -16.470 -0.283 17.190 1.00 90.25 99 THR A O 1
ATOM 756 N N . ASP A 1 100 ? -15.893 1.752 17.953 1.00 88.81 100 ASP A N 1
ATOM 757 C CA . ASP A 1 100 ? -17.187 2.073 18.575 1.00 88.81 100 ASP A CA 1
ATOM 758 C C . ASP A 1 100 ? -18.107 2.865 17.639 1.00 88.81 100 ASP A C 1
ATOM 760 O O . ASP A 1 100 ? -19.321 2.936 17.840 1.00 88.81 100 ASP A O 1
ATOM 764 N N . LYS A 1 101 ? -17.535 3.480 16.599 1.00 89.75 101 LYS A N 1
ATOM 765 C CA . LYS A 1 101 ? -18.282 4.205 15.567 1.00 89.75 101 LYS A CA 1
ATOM 766 C C . LYS A 1 101 ? -18.563 3.294 14.374 1.00 89.75 101 LYS A C 1
ATOM 768 O O . LYS A 1 101 ? -17.765 2.431 14.027 1.00 89.75 101 LYS A O 1
ATOM 773 N N . LYS A 1 102 ? -19.678 3.566 13.690 1.00 90.81 102 LYS A N 1
ATOM 774 C CA . LYS A 1 102 ? -20.154 2.832 12.504 1.00 90.81 102 LYS A CA 1
ATOM 775 C C . LYS A 1 102 ? -19.109 2.711 11.384 1.00 90.81 102 LYS A C 1
ATOM 777 O O . LYS A 1 102 ? -19.064 1.683 10.714 1.00 90.81 102 LYS A O 1
ATOM 782 N N . MET A 1 103 ? -18.322 3.763 11.161 1.00 93.12 103 MET A N 1
ATOM 783 C CA . MET A 1 103 ? -17.298 3.836 10.118 1.00 93.12 103 MET A CA 1
ATOM 784 C C . MET A 1 103 ? -16.127 4.693 10.610 1.00 93.12 103 MET A C 1
ATOM 786 O O . MET A 1 103 ? -16.338 5.842 11.004 1.00 93.12 103 MET A O 1
ATOM 790 N N . THR A 1 104 ? -14.912 4.147 10.610 1.00 96.25 104 THR A N 1
ATOM 791 C CA . THR A 1 104 ? -13.701 4.818 11.113 1.00 96.25 104 THR A CA 1
ATOM 792 C C . THR A 1 104 ? -12.552 4.730 10.119 1.00 96.25 104 THR A C 1
ATOM 794 O O . THR A 1 104 ? -12.518 3.826 9.285 1.00 96.25 104 THR A O 1
ATOM 797 N N . ALA A 1 105 ? -11.605 5.666 10.199 1.00 97.06 105 ALA A N 1
ATOM 798 C CA . ALA A 1 105 ? -10.380 5.643 9.407 1.00 97.06 105 ALA A CA 1
ATOM 799 C C . ALA A 1 105 ? -9.139 5.742 10.307 1.00 97.06 105 ALA A C 1
ATOM 801 O O . ALA A 1 105 ? -9.056 6.612 11.176 1.00 97.06 105 ALA A O 1
ATOM 802 N N . ILE A 1 106 ? -8.167 4.857 10.082 1.00 97.56 106 ILE A N 1
ATOM 803 C CA . ILE A 1 106 ? -6.884 4.810 10.793 1.00 97.56 106 ILE A CA 1
ATOM 804 C C . ILE A 1 106 ? -5.767 4.938 9.758 1.00 97.56 106 ILE A C 1
ATOM 806 O O . ILE A 1 106 ? -5.748 4.216 8.759 1.00 97.56 106 ILE A O 1
ATOM 810 N N . LYS A 1 107 ? -4.807 5.827 10.017 1.00 95.38 107 LYS A N 1
ATOM 811 C CA . LYS A 1 107 ? -3.632 6.029 9.169 1.00 95.38 107 LYS A CA 1
ATOM 812 C C . LYS A 1 107 ? -2.366 6.031 10.000 1.00 95.38 107 LYS A C 1
ATOM 814 O O . LYS A 1 107 ? -2.234 6.813 10.933 1.00 95.38 107 LYS A O 1
ATOM 819 N N . ASP A 1 108 ? -1.414 5.204 9.595 1.00 92.12 108 ASP A N 1
ATOM 820 C CA . ASP A 1 108 ? -0.012 5.310 9.980 1.00 92.12 108 ASP A CA 1
ATOM 821 C C . ASP A 1 108 ? 0.853 4.522 8.972 1.00 92.12 108 ASP A C 1
ATOM 823 O O . ASP A 1 108 ? 0.489 3.397 8.623 1.00 92.12 108 ASP A O 1
ATOM 827 N N . PRO A 1 109 ? 1.998 5.050 8.488 1.00 86.06 109 PRO A N 1
ATOM 828 C CA . PRO A 1 109 ? 2.792 4.379 7.451 1.00 86.06 109 PRO A CA 1
ATOM 829 C C . PRO A 1 109 ? 3.287 2.969 7.810 1.00 86.06 109 PRO A C 1
ATOM 831 O O . PRO A 1 109 ? 3.562 2.178 6.904 1.00 86.06 109 PRO A O 1
ATOM 834 N N . ARG A 1 110 ? 3.398 2.640 9.106 1.00 89.44 110 ARG A N 1
ATOM 835 C CA . ARG A 1 110 ? 3.871 1.331 9.592 1.00 89.44 110 ARG A CA 1
ATOM 836 C C . ARG A 1 110 ? 2.759 0.291 9.690 1.00 89.44 110 ARG A C 1
ATOM 838 O O . ARG A 1 110 ? 3.070 -0.882 9.861 1.00 89.44 110 ARG A O 1
ATOM 845 N N . ILE A 1 111 ? 1.492 0.674 9.495 1.00 92.69 111 ILE A N 1
ATOM 846 C CA . ILE A 1 111 ? 0.392 -0.288 9.298 1.00 92.69 111 ILE A CA 1
ATOM 847 C C . ILE A 1 111 ? 0.686 -1.176 8.085 1.00 92.69 111 ILE A C 1
ATOM 849 O O . ILE A 1 111 ? 0.389 -2.360 8.131 1.00 92.69 111 ILE A O 1
ATOM 853 N N . SER A 1 112 ? 1.344 -0.637 7.050 1.00 89.44 112 SER A N 1
ATOM 854 C CA . SER A 1 112 ? 1.805 -1.396 5.876 1.00 89.44 112 SER A CA 1
ATOM 855 C C . SER A 1 112 ? 2.678 -2.601 6.246 1.00 89.44 112 SER A C 1
ATOM 857 O O . SER A 1 112 ? 2.608 -3.632 5.595 1.00 89.44 112 SER A O 1
ATOM 859 N N . THR A 1 113 ? 3.476 -2.465 7.307 1.00 85.62 113 THR A N 1
ATOM 860 C CA . THR A 1 113 ? 4.354 -3.514 7.834 1.00 85.62 113 THR A CA 1
ATOM 861 C C . THR A 1 113 ? 3.610 -4.368 8.858 1.00 85.62 113 THR A C 1
ATOM 863 O O . THR A 1 113 ? 3.533 -5.581 8.717 1.00 85.62 113 THR A O 1
ATOM 866 N N . LEU A 1 114 ? 2.970 -3.749 9.853 1.00 89.94 114 LEU A N 1
ATOM 867 C CA . LEU A 1 114 ? 2.269 -4.447 10.939 1.00 89.94 114 LEU A CA 1
ATOM 868 C C . LEU A 1 114 ? 0.886 -5.006 10.542 1.00 89.94 114 LEU A C 1
ATOM 870 O O . LEU A 1 114 ? 0.128 -5.444 11.410 1.00 89.94 114 LEU A O 1
ATOM 874 N N . PHE A 1 115 ? 0.532 -5.014 9.255 1.00 90.88 115 PHE A N 1
ATOM 875 C CA . PHE A 1 115 ? -0.798 -5.380 8.767 1.00 90.88 115 PHE A CA 1
ATOM 876 C C . PHE A 1 115 ? -1.324 -6.737 9.277 1.00 90.88 115 PHE A C 1
ATOM 878 O O . PHE A 1 115 ? -2.508 -6.791 9.610 1.00 90.88 115 PHE A O 1
ATOM 885 N N . PRO A 1 116 ? -0.520 -7.815 9.441 1.00 89.00 116 PRO A N 1
ATOM 886 C CA . PRO A 1 116 ? -1.009 -9.069 10.027 1.00 89.00 116 PRO A CA 1
ATOM 887 C C . PRO A 1 116 ? -1.596 -8.897 11.439 1.00 89.00 116 PRO A C 1
ATOM 889 O O . PRO A 1 116 ? -2.622 -9.500 11.765 1.00 89.00 116 PRO A O 1
ATOM 892 N N . ILE A 1 117 ? -1.001 -8.013 12.251 1.00 92.12 117 ILE A N 1
ATOM 893 C CA . ILE A 1 117 ? -1.470 -7.668 13.602 1.00 92.12 117 ILE A CA 1
ATOM 894 C C . ILE A 1 117 ? -2.793 -6.902 13.514 1.00 92.12 117 ILE A C 1
ATOM 896 O O . ILE A 1 117 ? -3.747 -7.244 14.212 1.00 92.12 117 ILE A O 1
ATOM 900 N N . TYR A 1 118 ? -2.891 -5.924 12.607 1.00 95.00 118 TYR A N 1
ATOM 901 C CA . TYR A 1 118 ? -4.127 -5.170 12.361 1.00 95.00 118 TYR A CA 1
ATOM 902 C C . TYR A 1 118 ? -5.260 -6.069 11.857 1.00 95.00 118 TYR A C 1
ATOM 904 O O . TYR A 1 118 ? -6.369 -6.004 12.384 1.00 95.00 118 TYR A O 1
ATOM 912 N N . ARG A 1 119 ? -4.981 -6.966 10.903 1.00 92.69 119 ARG A N 1
ATOM 913 C CA . ARG A 1 119 ? -5.940 -7.946 10.368 1.00 92.69 119 ARG A CA 1
ATOM 914 C C . ARG A 1 119 ? -6.482 -8.864 11.466 1.00 92.69 119 ARG A C 1
ATOM 916 O O . ARG A 1 119 ? -7.679 -9.136 11.494 1.00 92.69 119 ARG A O 1
ATOM 923 N N . LYS A 1 120 ? -5.625 -9.315 12.392 1.00 92.50 120 LYS A N 1
ATOM 924 C CA . LYS A 1 120 ? -6.036 -10.159 13.528 1.00 92.50 120 LYS A CA 1
ATOM 925 C C . LYS A 1 120 ? -6.794 -9.367 14.601 1.00 92.50 120 LYS A C 1
ATOM 927 O O . LYS A 1 120 ? -7.771 -9.879 15.149 1.00 92.50 120 LYS A O 1
ATOM 932 N N . ALA A 1 121 ? -6.388 -8.125 14.871 1.00 95.00 121 ALA A N 1
ATOM 933 C CA . ALA A 1 121 ? -7.039 -7.227 15.825 1.00 95.00 121 ALA A CA 1
ATOM 934 C C . ALA A 1 121 ? -8.443 -6.788 15.368 1.00 95.00 121 ALA A C 1
ATOM 936 O O . ALA A 1 121 ? -9.360 -6.719 16.182 1.00 95.00 121 ALA A O 1
ATOM 937 N N . LEU A 1 122 ? -8.623 -6.533 14.071 1.00 95.31 122 LEU A N 1
ATOM 938 C CA . LEU A 1 122 ? -9.860 -6.025 13.464 1.00 95.31 122 LEU A CA 1
ATOM 939 C C . LEU A 1 122 ? -10.732 -7.127 12.835 1.00 95.31 122 LEU A C 1
ATOM 941 O O . LEU A 1 122 ? -11.631 -6.836 12.050 1.00 95.31 122 LEU A O 1
ATOM 945 N N . SER A 1 123 ? -10.509 -8.393 13.194 1.00 92.69 123 SER A N 1
ATOM 946 C CA . SER A 1 123 ? -11.242 -9.553 12.657 1.00 92.69 123 SER A CA 1
ATOM 947 C C . SER A 1 123 ? -12.762 -9.509 12.900 1.00 92.69 123 SER A C 1
ATOM 949 O O . SER A 1 123 ? -13.530 -10.039 12.097 1.00 92.69 123 SER A O 1
ATOM 951 N N . SER A 1 124 ? -13.211 -8.826 13.958 1.00 91.06 124 SER A N 1
ATOM 952 C CA . SER A 1 124 ? -14.635 -8.600 14.262 1.00 91.06 124 SER A CA 1
ATOM 953 C C . SER A 1 124 ? -15.281 -7.452 13.466 1.00 91.06 124 SER A C 1
ATOM 955 O O . SER A 1 124 ? -16.503 -7.296 13.505 1.00 91.06 124 SER A O 1
ATOM 957 N N . SER A 1 125 ? -14.495 -6.643 12.753 1.00 92.69 125 SER A N 1
ATOM 958 C CA . SER A 1 125 ? -14.955 -5.487 11.970 1.00 92.69 125 SER A CA 1
ATOM 959 C C . SER A 1 125 ? -15.245 -5.858 10.507 1.00 92.69 125 SER A C 1
ATOM 961 O O . SER A 1 125 ? -14.997 -6.983 10.062 1.00 92.69 125 SER A O 1
ATOM 963 N N . ASP A 1 126 ? -15.798 -4.914 9.742 1.00 93.38 126 ASP A N 1
ATOM 964 C CA . ASP A 1 126 ? -15.667 -4.909 8.281 1.00 93.38 126 ASP A CA 1
ATOM 965 C C . ASP A 1 126 ? -14.391 -4.135 7.918 1.00 93.38 126 ASP A C 1
ATOM 967 O O . ASP A 1 126 ? -14.383 -2.905 7.847 1.00 93.38 126 ASP A O 1
ATOM 971 N N . LEU A 1 127 ? -13.278 -4.858 7.795 1.00 94.81 127 LEU A N 1
ATOM 972 C CA . LEU A 1 127 ? -11.972 -4.277 7.503 1.00 94.81 127 LEU A CA 1
ATOM 973 C C . LEU A 1 127 ? -11.883 -3.886 6.021 1.00 94.81 127 LEU A C 1
ATOM 975 O O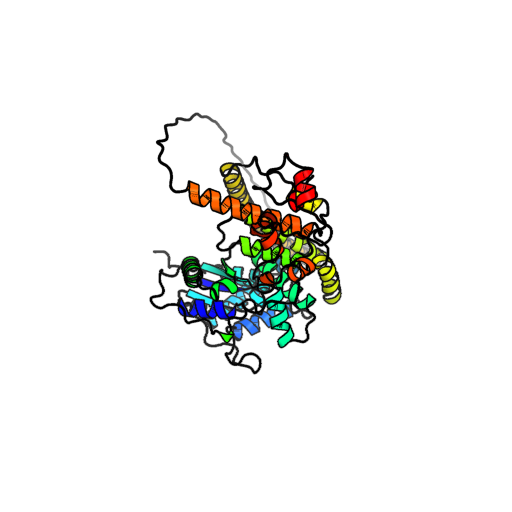 . LEU A 1 127 ? -12.024 -4.733 5.141 1.00 94.81 127 LEU A O 1
ATOM 979 N N . LYS A 1 128 ? -11.601 -2.611 5.750 1.00 95.06 128 LYS A N 1
ATOM 980 C CA . LYS A 1 128 ? -11.330 -2.077 4.408 1.00 95.06 128 LYS A CA 1
ATOM 981 C C . LYS A 1 128 ? -9.908 -1.546 4.348 1.00 95.06 128 LYS A C 1
ATOM 983 O O . LYS A 1 128 ? -9.432 -0.940 5.305 1.00 95.06 128 LYS A O 1
ATOM 988 N N . VAL A 1 129 ? -9.235 -1.733 3.217 1.00 95.88 129 VAL A N 1
ATOM 989 C CA . VAL A 1 129 ? -7.859 -1.261 3.023 1.00 95.88 129 VAL A CA 1
ATOM 990 C C . VAL A 1 129 ? -7.823 -0.322 1.831 1.00 95.88 129 VAL A C 1
ATOM 992 O O . VAL A 1 129 ? -8.239 -0.691 0.736 1.00 95.88 129 VAL A O 1
ATOM 995 N N . VAL A 1 130 ? -7.314 0.889 2.041 1.00 95.06 130 VAL A N 1
ATOM 996 C CA . VAL A 1 130 ? -7.127 1.892 0.990 1.00 95.06 130 VAL A CA 1
ATOM 997 C C . VAL A 1 130 ? -5.634 2.138 0.846 1.00 95.06 130 VAL A C 1
ATOM 999 O O . VAL A 1 130 ? -4.991 2.688 1.743 1.00 95.06 130 VAL A O 1
ATOM 1002 N N . LEU A 1 131 ? -5.078 1.699 -0.280 1.00 94.50 131 LEU A N 1
ATOM 1003 C CA . LEU A 1 131 ? -3.665 1.841 -0.597 1.00 94.50 131 LEU A CA 1
ATOM 1004 C C . LEU A 1 131 ? -3.462 3.122 -1.411 1.00 94.50 131 LEU A C 1
ATOM 1006 O O . LEU A 1 131 ? -3.852 3.195 -2.577 1.00 94.50 131 LEU A O 1
ATOM 1010 N N . ALA A 1 132 ? -2.855 4.126 -0.779 1.00 93.38 132 ALA A N 1
ATOM 1011 C CA . ALA A 1 132 ? -2.503 5.385 -1.418 1.00 93.38 132 ALA A CA 1
ATOM 1012 C C . ALA A 1 132 ? -1.198 5.219 -2.212 1.00 93.38 132 ALA A C 1
ATOM 1014 O O . ALA A 1 132 ? -0.121 5.050 -1.632 1.00 93.38 132 ALA A O 1
ATOM 1015 N N . ILE A 1 133 ? -1.305 5.272 -3.538 1.00 91.62 133 ILE A N 1
ATOM 1016 C CA . ILE A 1 133 ? -0.184 5.195 -4.479 1.00 91.62 133 ILE A CA 1
ATOM 1017 C C . ILE A 1 133 ? 0.076 6.577 -5.079 1.00 91.62 133 ILE A C 1
ATOM 1019 O O . ILE A 1 133 ? -0.830 7.390 -5.235 1.00 91.62 133 ILE A O 1
ATOM 1023 N N . ARG A 1 134 ? 1.332 6.848 -5.423 1.00 89.75 134 ARG A N 1
ATOM 1024 C CA . ARG A 1 134 ? 1.772 8.036 -6.158 1.00 89.75 134 ARG A CA 1
ATOM 1025 C C . ARG A 1 134 ? 2.993 7.666 -6.988 1.00 89.75 134 ARG A C 1
ATOM 1027 O O . ARG A 1 134 ? 3.708 6.739 -6.593 1.00 89.75 134 ARG A O 1
ATOM 1034 N N . ASN A 1 135 ? 3.262 8.415 -8.058 1.00 85.81 135 ASN A N 1
ATOM 1035 C CA . ASN A 1 135 ? 4.500 8.290 -8.824 1.00 85.81 135 ASN A CA 1
ATOM 1036 C C . ASN A 1 135 ? 5.738 8.264 -7.890 1.00 85.81 135 ASN A C 1
ATOM 1038 O O . ASN A 1 135 ? 5.938 9.228 -7.137 1.00 85.81 135 ASN A O 1
ATOM 1042 N N . PRO A 1 136 ? 6.559 7.191 -7.908 1.00 90.25 136 PRO A N 1
ATOM 1043 C CA . PRO A 1 136 ? 7.699 7.042 -7.008 1.00 90.25 136 PRO A CA 1
ATOM 1044 C C . PRO A 1 136 ? 8.744 8.149 -7.196 1.00 90.25 136 PRO A C 1
ATOM 1046 O O . PRO A 1 136 ? 9.245 8.665 -6.198 1.00 90.25 136 PRO A O 1
ATOM 1049 N N . ALA A 1 137 ? 8.978 8.638 -8.419 1.00 85.06 137 ALA A N 1
ATOM 1050 C CA . ALA A 1 137 ? 9.888 9.762 -8.658 1.00 85.06 137 ALA A CA 1
ATOM 1051 C C . ALA A 1 137 ? 9.407 11.036 -7.938 1.00 85.06 137 ALA A C 1
ATOM 1053 O O . ALA A 1 137 ? 10.182 11.751 -7.299 1.00 85.06 137 ALA A O 1
ATOM 1054 N N . SER A 1 138 ? 8.090 11.274 -7.935 1.00 85.06 138 SER A N 1
ATOM 1055 C CA . SER A 1 138 ? 7.471 12.390 -7.211 1.00 85.06 138 SER A CA 1
ATOM 1056 C C . SER A 1 138 ? 7.475 12.203 -5.686 1.00 85.06 138 SER A C 1
ATOM 1058 O O . SER A 1 138 ? 7.333 13.185 -4.945 1.00 85.06 138 SER A O 1
ATOM 1060 N N . VAL A 1 139 ? 7.601 10.963 -5.198 1.00 89.00 139 VAL A N 1
ATOM 1061 C CA . VAL A 1 139 ? 7.816 10.642 -3.777 1.00 89.00 139 VAL A CA 1
ATOM 1062 C C . VAL A 1 139 ? 9.266 10.937 -3.395 1.00 89.00 139 VAL A C 1
ATOM 1064 O O . VAL A 1 139 ? 9.469 11.690 -2.441 1.00 89.00 139 VAL A O 1
ATOM 1067 N N . VAL A 1 140 ? 10.243 10.458 -4.176 1.00 88.38 140 VAL A N 1
ATOM 1068 C CA . VAL A 1 140 ? 11.681 10.733 -3.995 1.00 88.38 140 VAL A CA 1
ATOM 1069 C C . VAL A 1 140 ? 11.945 12.238 -3.962 1.00 88.38 140 VAL A C 1
ATOM 1071 O O . VAL A 1 140 ? 12.421 12.758 -2.952 1.00 88.38 140 VAL A O 1
ATOM 1074 N N . GLU A 1 141 ? 11.545 12.982 -4.996 1.00 85.19 141 GLU A N 1
ATOM 1075 C CA . GLU A 1 141 ? 11.725 14.441 -5.036 1.00 85.19 141 GLU A CA 1
ATOM 1076 C C . GLU A 1 141 ? 10.992 15.175 -3.904 1.00 85.19 141 GLU A C 1
ATOM 1078 O O . GLU A 1 141 ? 11.472 16.193 -3.400 1.00 85.19 141 GLU A O 1
ATOM 1083 N N . SER A 1 142 ? 9.832 14.672 -3.463 1.00 83.38 142 SER A N 1
ATOM 1084 C CA . SER A 1 142 ? 9.116 15.270 -2.332 1.00 83.38 142 SER A CA 1
ATOM 1085 C C . SER A 1 142 ? 9.762 14.977 -0.975 1.00 83.38 142 SER A C 1
ATOM 1087 O O . SER A 1 142 ? 9.436 15.700 -0.024 1.00 83.38 142 SER A O 1
ATOM 1089 N N . GLN A 1 143 ? 10.572 13.925 -0.868 1.00 84.25 143 GLN A N 1
ATOM 1090 C CA . GLN A 1 143 ? 11.218 13.484 0.365 1.00 84.25 143 GLN A CA 1
ATOM 1091 C C . GLN A 1 143 ? 12.627 14.082 0.496 1.00 84.25 143 GLN A C 1
ATOM 1093 O O . GLN A 1 143 ? 12.958 14.578 1.569 1.00 84.25 143 GLN A O 1
ATOM 1098 N N . ARG A 1 144 ? 13.392 14.196 -0.604 1.00 83.88 144 ARG A N 1
ATOM 1099 C CA . ARG A 1 144 ? 14.694 14.904 -0.649 1.00 83.88 144 ARG A CA 1
ATOM 1100 C C . ARG A 1 144 ? 14.640 16.352 -0.142 1.00 83.88 144 ARG A C 1
ATOM 1102 O O . ARG A 1 144 ? 15.637 16.877 0.330 1.00 83.88 144 ARG A O 1
ATOM 1109 N N . LYS A 1 145 ? 13.481 17.016 -0.242 1.00 79.44 145 LYS A N 1
ATOM 1110 C CA . LYS A 1 145 ? 13.275 18.398 0.244 1.00 79.44 145 LYS A CA 1
ATOM 1111 C C . LYS A 1 145 ? 13.162 18.517 1.770 1.00 79.44 145 LYS A C 1
ATOM 1113 O O . LYS A 1 145 ? 13.151 19.633 2.272 1.00 79.44 145 LYS A O 1
ATOM 1118 N N . VAL A 1 146 ? 13.001 17.401 2.483 1.00 75.50 146 VAL A N 1
ATOM 1119 C CA . VAL A 1 146 ? 12.753 17.356 3.938 1.00 75.50 146 VAL A CA 1
ATOM 1120 C C . VAL A 1 146 ? 13.615 16.314 4.662 1.00 75.50 146 VAL A C 1
ATOM 1122 O O . VAL A 1 146 ? 13.443 16.098 5.854 1.00 75.50 146 VAL A O 1
ATOM 1125 N N . SER A 1 147 ? 14.513 15.621 3.960 1.00 77.50 147 SER A N 1
ATOM 1126 C CA . SER A 1 147 ? 15.313 14.534 4.522 1.00 77.50 147 SER A CA 1
ATOM 1127 C C . SER A 1 147 ? 16.632 14.371 3.773 1.00 77.50 147 SER A C 1
ATOM 1129 O O . SER A 1 147 ? 16.675 14.526 2.554 1.00 77.50 147 SER A O 1
ATOM 1131 N N . MET A 1 148 ? 17.687 14.006 4.507 1.00 79.06 148 MET A N 1
ATOM 1132 C CA . MET A 1 148 ? 19.021 13.700 3.972 1.00 79.06 148 MET A CA 1
ATOM 1133 C C . MET A 1 148 ? 19.182 12.226 3.537 1.00 79.06 148 MET A C 1
ATOM 1135 O O . MET A 1 148 ? 20.293 11.795 3.251 1.00 79.06 148 MET A O 1
ATOM 1139 N N . GLN A 1 149 ? 18.096 11.442 3.505 1.00 79.38 149 GLN A N 1
ATOM 1140 C CA . GLN A 1 149 ? 18.100 10.046 3.035 1.00 79.38 149 GLN A CA 1
ATOM 1141 C C . GLN A 1 149 ? 18.595 9.924 1.584 1.00 79.38 149 GLN A C 1
ATOM 1143 O O . GLN A 1 149 ? 18.302 10.794 0.753 1.00 79.38 149 GLN A O 1
ATOM 1148 N N . LYS A 1 150 ? 19.299 8.826 1.259 1.00 83.44 150 LYS A N 1
ATOM 1149 C CA . LYS A 1 150 ? 19.702 8.536 -0.125 1.00 83.44 150 LYS A CA 1
ATOM 1150 C C . LYS A 1 150 ? 18.445 8.293 -0.964 1.00 83.44 150 LYS A C 1
ATOM 1152 O O . LYS A 1 150 ? 17.414 7.849 -0.459 1.00 83.44 150 LYS A O 1
ATOM 1157 N N . THR A 1 151 ? 18.505 8.573 -2.264 1.00 85.31 151 THR A N 1
ATOM 1158 C CA . THR A 1 151 ? 17.329 8.407 -3.136 1.00 85.31 151 THR A CA 1
ATOM 1159 C C . THR A 1 151 ? 16.897 6.950 -3.255 1.00 85.31 151 THR A C 1
ATOM 1161 O O . THR A 1 151 ? 15.699 6.673 -3.207 1.00 85.31 151 THR A O 1
ATOM 1164 N N . ILE A 1 152 ? 17.868 6.034 -3.290 1.00 81.75 152 ILE A N 1
ATOM 1165 C CA . ILE A 1 152 ? 17.640 4.590 -3.320 1.00 81.75 152 ILE A CA 1
ATOM 1166 C C . ILE A 1 152 ? 16.936 4.076 -2.053 1.00 81.75 152 ILE A C 1
ATOM 1168 O O . ILE A 1 152 ? 16.020 3.264 -2.159 1.00 81.75 152 ILE A O 1
ATOM 1172 N N . ASP A 1 153 ? 17.243 4.626 -0.870 1.00 82.12 153 ASP A N 1
ATOM 1173 C CA . ASP A 1 153 ? 16.543 4.287 0.380 1.00 82.12 153 ASP A CA 1
ATOM 1174 C C . ASP A 1 153 ? 15.057 4.671 0.293 1.00 82.12 153 ASP A C 1
ATOM 1176 O O . ASP A 1 153 ? 14.173 3.946 0.747 1.00 82.12 153 ASP A O 1
ATOM 1180 N N . ILE A 1 154 ? 14.759 5.828 -0.309 1.00 87.00 154 ILE A N 1
ATOM 1181 C CA . ILE A 1 154 ? 13.389 6.336 -0.450 1.00 87.00 154 ILE A CA 1
ATOM 1182 C C . ILE A 1 154 ? 12.593 5.465 -1.436 1.00 87.00 154 ILE A C 1
ATOM 1184 O O . ILE A 1 154 ? 11.416 5.180 -1.188 1.00 87.00 154 ILE A O 1
ATOM 1188 N N . GLU A 1 155 ? 13.230 5.008 -2.517 1.00 89.56 155 GLU A N 1
ATOM 1189 C CA . GLU A 1 155 ? 12.667 4.017 -3.441 1.00 89.56 155 GLU A CA 1
ATOM 1190 C C . GLU A 1 155 ? 12.421 2.669 -2.764 1.00 89.56 155 GLU A C 1
ATOM 1192 O O . GLU A 1 155 ? 11.309 2.148 -2.845 1.00 89.56 155 GLU A O 1
ATOM 1197 N N . LEU A 1 156 ? 13.401 2.144 -2.025 1.00 85.12 156 LEU A N 1
ATOM 1198 C CA . LEU A 1 156 ? 13.292 0.879 -1.300 1.00 85.12 156 LEU A CA 1
ATOM 1199 C C . LEU A 1 156 ? 12.140 0.914 -0.283 1.00 85.12 156 LEU A C 1
ATOM 1201 O O . LEU A 1 156 ? 11.332 -0.013 -0.207 1.00 85.12 156 LEU A O 1
ATOM 1205 N N . VAL A 1 157 ? 11.985 2.024 0.444 1.00 85.25 157 VAL A N 1
ATOM 1206 C CA . VAL A 1 157 ? 10.869 2.240 1.380 1.00 85.25 157 VAL A CA 1
ATOM 1207 C C . VAL A 1 157 ? 9.518 2.365 0.665 1.00 85.25 157 VAL A C 1
ATOM 1209 O O . VAL A 1 157 ? 8.492 1.955 1.220 1.00 85.25 157 VAL A O 1
ATOM 1212 N N . TRP A 1 158 ? 9.480 2.921 -0.551 1.00 91.38 158 TRP A N 1
ATOM 1213 C CA . TRP A 1 158 ? 8.279 2.918 -1.393 1.00 91.38 158 TRP A CA 1
ATOM 1214 C C . TRP A 1 158 ? 7.933 1.500 -1.864 1.00 91.38 158 TRP A C 1
ATOM 1216 O O . TRP A 1 158 ? 6.783 1.079 -1.715 1.00 91.38 158 TRP A O 1
ATOM 1226 N N . LEU A 1 159 ? 8.928 0.748 -2.342 1.00 89.81 159 LEU A N 1
ATOM 1227 C CA . LEU A 1 159 ? 8.794 -0.622 -2.830 1.00 89.81 159 LEU A CA 1
ATOM 1228 C C . LEU A 1 159 ? 8.283 -1.550 -1.719 1.00 89.81 159 LEU A C 1
ATOM 1230 O O . LEU A 1 159 ? 7.190 -2.101 -1.842 1.00 89.81 159 LEU A O 1
ATOM 1234 N N . ILE A 1 160 ? 9.011 -1.646 -0.600 1.00 84.88 160 ILE A N 1
ATOM 1235 C CA . ILE A 1 160 ? 8.685 -2.521 0.537 1.00 84.88 160 ILE A CA 1
ATOM 1236 C C . ILE A 1 160 ? 7.260 -2.275 1.034 1.00 84.88 160 ILE A C 1
ATOM 1238 O O . ILE A 1 160 ? 6.467 -3.212 1.102 1.00 84.88 160 ILE A O 1
ATOM 1242 N N . ARG A 1 161 ? 6.892 -1.025 1.348 1.00 88.25 161 ARG A N 1
ATOM 1243 C CA . ARG A 1 161 ? 5.577 -0.728 1.949 1.00 88.25 161 ARG A CA 1
ATOM 1244 C C . ARG A 1 161 ? 4.412 -1.074 1.030 1.00 88.25 161 ARG A C 1
ATOM 1246 O O . ARG A 1 161 ? 3.391 -1.562 1.511 1.00 88.25 161 ARG A O 1
ATOM 1253 N N . ASN A 1 162 ? 4.555 -0.835 -0.271 1.00 91.50 162 ASN A N 1
ATOM 1254 C CA . ASN A 1 162 ? 3.502 -1.146 -1.231 1.00 91.50 162 ASN A CA 1
ATOM 1255 C C . ASN A 1 162 ? 3.416 -2.662 -1.477 1.00 91.50 162 ASN A C 1
ATOM 1257 O O . ASN A 1 162 ? 2.322 -3.220 -1.416 1.00 91.50 162 ASN A O 1
ATOM 1261 N N . VAL A 1 163 ? 4.554 -3.342 -1.669 1.00 89.06 163 VAL A N 1
ATOM 1262 C CA . VAL A 1 163 ? 4.620 -4.801 -1.878 1.00 89.06 163 VAL A CA 1
ATOM 1263 C C . VAL A 1 163 ? 4.069 -5.567 -0.671 1.00 89.06 163 VAL A C 1
ATOM 1265 O O . VAL A 1 163 ? 3.290 -6.505 -0.858 1.00 89.06 163 VAL A O 1
ATOM 1268 N N . GLN A 1 164 ? 4.402 -5.143 0.556 1.00 85.62 164 GLN A N 1
ATOM 1269 C CA . GLN A 1 164 ? 3.893 -5.737 1.800 1.00 85.62 164 GLN A CA 1
ATOM 1270 C C . GLN A 1 164 ? 2.363 -5.710 1.851 1.00 85.62 164 GLN A C 1
ATOM 1272 O O . GLN A 1 164 ? 1.745 -6.772 1.939 1.00 85.62 164 GLN A O 1
ATOM 1277 N N . VAL A 1 165 ? 1.749 -4.530 1.695 1.00 87.94 165 VAL A N 1
ATOM 1278 C CA . VAL A 1 165 ? 0.283 -4.384 1.685 1.00 87.94 165 VAL A CA 1
ATOM 1279 C C . VAL A 1 165 ? -0.344 -5.239 0.591 1.00 87.94 165 VAL A C 1
ATOM 1281 O O . VAL A 1 165 ? -1.226 -6.038 0.887 1.00 87.94 165 VAL A O 1
ATOM 1284 N N . LEU A 1 166 ? 0.110 -5.089 -0.657 1.00 90.06 166 LEU A N 1
ATOM 1285 C CA . LEU A 1 166 ? -0.469 -5.775 -1.817 1.00 90.06 166 LEU A CA 1
ATOM 1286 C C . LEU A 1 166 ? -0.435 -7.303 -1.656 1.00 90.06 166 LEU A C 1
ATOM 1288 O O . LEU A 1 166 ? -1.401 -7.986 -1.998 1.00 90.06 166 LEU A O 1
ATOM 1292 N N . THR A 1 167 ? 0.652 -7.834 -1.091 1.00 85.88 167 THR A N 1
ATOM 1293 C CA . THR A 1 167 ? 0.804 -9.269 -0.825 1.00 85.88 167 THR A CA 1
ATOM 1294 C C . THR A 1 167 ? -0.075 -9.719 0.342 1.00 85.88 167 THR A C 1
ATOM 1296 O O . THR A 1 167 ? -0.802 -10.705 0.226 1.00 85.88 167 THR A O 1
ATOM 1299 N N . GLN A 1 168 ? -0.059 -8.995 1.465 1.00 84.50 168 GLN A N 1
ATOM 1300 C CA . GLN A 1 168 ? -0.759 -9.391 2.694 1.00 84.50 168 GLN A CA 1
ATOM 1301 C C . GLN A 1 168 ? -2.287 -9.211 2.622 1.00 84.50 168 GLN A C 1
ATOM 1303 O O . GLN A 1 168 ? -3.014 -9.893 3.355 1.00 84.50 168 GLN A O 1
ATOM 1308 N N . THR A 1 169 ? -2.781 -8.338 1.735 1.00 86.62 169 THR A N 1
ATOM 1309 C CA . THR A 1 169 ? -4.203 -8.253 1.357 1.00 86.62 169 THR A CA 1
ATOM 1310 C C . THR A 1 169 ? -4.590 -9.242 0.257 1.00 86.62 169 THR A C 1
ATOM 1312 O O . THR A 1 169 ? -5.771 -9.348 -0.055 1.00 86.62 169 THR A O 1
ATOM 1315 N N . ALA A 1 170 ? -3.638 -9.957 -0.359 1.00 85.06 170 ALA A N 1
ATOM 1316 C CA . ALA A 1 170 ? -3.854 -10.727 -1.590 1.00 85.06 170 ALA A CA 1
ATOM 1317 C C . ALA A 1 170 ? -4.538 -9.892 -2.698 1.00 85.06 170 ALA A C 1
ATOM 1319 O O . ALA A 1 170 ? -5.424 -10.364 -3.414 1.00 85.06 170 ALA A O 1
ATOM 1320 N N . LEU A 1 171 ? -4.121 -8.625 -2.812 1.00 85.00 171 LEU A N 1
ATOM 1321 C CA . LEU A 1 171 ? -4.718 -7.577 -3.641 1.00 85.00 171 LEU A CA 1
ATOM 1322 C C . LEU A 1 171 ? -6.161 -7.174 -3.282 1.00 85.00 171 LEU A C 1
ATOM 1324 O O . LEU A 1 171 ? -6.747 -6.393 -4.022 1.00 85.00 171 LEU A O 1
ATOM 1328 N N . ASP A 1 172 ? -6.742 -7.627 -2.167 1.00 86.06 172 ASP A N 1
ATOM 1329 C CA . ASP A 1 172 ? -8.045 -7.142 -1.683 1.00 86.06 172 ASP A CA 1
ATOM 1330 C C . ASP A 1 172 ? -7.914 -5.776 -0.980 1.00 86.06 172 ASP A C 1
ATOM 1332 O O . ASP A 1 172 ? -8.030 -5.631 0.239 1.00 86.06 172 ASP A O 1
ATOM 1336 N N . CYS A 1 173 ? -7.582 -4.750 -1.764 1.00 90.56 173 CYS A N 1
ATOM 1337 C CA . CYS A 1 173 ? -7.521 -3.360 -1.325 1.00 90.56 173 CYS A CA 1
ATOM 1338 C C . CYS A 1 173 ? -7.944 -2.397 -2.442 1.00 90.56 173 CYS A C 1
ATOM 1340 O O . CYS A 1 173 ? -7.821 -2.681 -3.635 1.00 90.56 173 CYS A O 1
ATOM 1342 N N . PHE A 1 174 ? -8.437 -1.223 -2.054 1.00 91.19 174 PHE A N 1
ATOM 1343 C CA . PHE A 1 174 ? -8.754 -0.150 -2.987 1.00 91.19 174 PHE A CA 1
ATOM 1344 C C . PHE A 1 174 ? -7.490 0.661 -3.285 1.00 91.19 174 PHE A C 1
ATOM 1346 O O . PHE A 1 174 ? -7.006 1.417 -2.440 1.00 91.19 174 PHE A O 1
ATOM 1353 N N . ILE A 1 175 ? -6.944 0.483 -4.488 1.00 90.75 175 ILE A N 1
ATOM 1354 C CA . ILE A 1 175 ? -5.769 1.216 -4.970 1.00 90.75 175 ILE A CA 1
ATOM 1355 C C . ILE A 1 175 ? -6.219 2.594 -5.460 1.00 90.75 175 ILE A C 1
ATOM 1357 O O . ILE A 1 175 ? -6.932 2.701 -6.461 1.00 90.75 175 ILE A O 1
ATOM 1361 N N . LEU A 1 176 ? -5.779 3.643 -4.766 1.00 89.25 176 LEU A N 1
ATOM 1362 C CA . LEU A 1 176 ? -6.109 5.034 -5.064 1.00 89.25 176 LEU A CA 1
ATOM 1363 C C . LEU A 1 176 ? -4.832 5.806 -5.391 1.00 89.25 176 LEU A C 1
ATOM 1365 O O . LEU A 1 176 ? -3.957 5.966 -4.539 1.00 89.25 176 LEU A O 1
ATOM 1369 N N . HIS A 1 177 ? -4.729 6.283 -6.630 1.00 87.06 177 HIS A N 1
ATOM 1370 C CA . HIS A 1 177 ? -3.602 7.102 -7.068 1.00 87.06 177 HIS A CA 1
ATOM 1371 C C . HIS A 1 177 ? -3.807 8.554 -6.635 1.00 87.06 177 HIS A C 1
ATOM 1373 O O . HIS A 1 177 ? -4.895 9.114 -6.769 1.00 87.06 177 HIS A O 1
ATOM 1379 N N . TYR A 1 178 ? -2.755 9.185 -6.132 1.00 86.00 178 TYR A N 1
ATOM 1380 C CA . TYR A 1 178 ? -2.775 10.577 -5.695 1.00 86.00 178 TYR A CA 1
ATOM 1381 C C . TYR A 1 178 ? -3.123 11.540 -6.833 1.00 86.00 178 TYR A C 1
ATOM 1383 O O . TYR A 1 178 ? -3.874 12.497 -6.650 1.00 86.00 178 TYR A O 1
ATOM 1391 N N . GLU A 1 179 ? -2.598 11.246 -8.017 1.00 80.19 179 GLU A N 1
ATOM 1392 C CA . GLU A 1 179 ? -2.828 11.963 -9.263 1.00 80.19 179 GLU A CA 1
ATOM 1393 C C . GLU A 1 179 ? -4.319 11.984 -9.640 1.00 80.19 179 GLU A C 1
ATOM 1395 O O . GLU A 1 179 ? -4.788 12.979 -10.188 1.00 80.19 179 GLU A O 1
ATOM 1400 N N . ASP A 1 180 ? -5.082 10.942 -9.285 1.00 81.12 180 ASP A N 1
ATOM 1401 C CA . ASP A 1 180 ? -6.524 10.866 -9.542 1.00 81.12 180 ASP A CA 1
ATOM 1402 C C . ASP A 1 180 ? -7.316 11.819 -8.633 1.00 81.12 180 ASP A C 1
ATOM 1404 O O . ASP A 1 180 ? -8.260 12.465 -9.094 1.00 81.12 180 ASP A O 1
ATOM 1408 N N . LEU A 1 181 ? -6.896 11.974 -7.371 1.00 78.50 181 LEU A N 1
ATOM 1409 C CA . LEU A 1 181 ? -7.523 12.875 -6.395 1.00 78.50 181 LEU A CA 1
ATOM 1410 C C . LEU A 1 181 ? -7.346 14.364 -6.736 1.00 78.50 181 LEU A C 1
ATOM 1412 O O . LEU A 1 181 ? -8.213 15.170 -6.405 1.00 78.50 181 LEU A O 1
ATOM 1416 N N . VAL A 1 182 ? -6.247 14.731 -7.402 1.00 74.56 182 VAL A N 1
ATOM 1417 C CA . VAL A 1 182 ? -5.988 16.105 -7.884 1.00 74.56 182 VAL A CA 1
ATOM 1418 C C . VAL A 1 182 ? -6.364 16.309 -9.360 1.00 74.56 182 VAL A C 1
ATOM 1420 O O . VAL A 1 182 ? -6.086 17.364 -9.933 1.00 74.56 182 VAL A O 1
ATOM 1423 N N . SER A 1 183 ? -6.987 15.309 -9.991 1.00 71.88 183 SER A N 1
ATOM 1424 C CA . SER A 1 183 ? -7.444 15.383 -11.381 1.00 71.88 183 SER A CA 1
ATOM 1425 C C . SER A 1 183 ? -8.808 16.068 -11.513 1.00 71.88 183 SER A C 1
ATOM 1427 O O . SER A 1 183 ? -9.595 16.133 -10.569 1.00 71.88 183 SER A O 1
ATOM 1429 N N . VAL A 1 184 ? -9.147 16.482 -12.738 1.00 64.38 184 VAL A N 1
ATOM 1430 C CA . VAL A 1 184 ? -10.504 16.946 -13.095 1.00 64.38 184 VAL A CA 1
ATOM 1431 C C . VAL A 1 184 ? -11.588 15.874 -12.904 1.00 64.38 184 VAL A C 1
ATOM 1433 O O . VAL A 1 184 ? -12.762 16.208 -12.829 1.00 64.38 184 VAL A O 1
ATOM 1436 N N . ASN A 1 185 ? -11.205 14.596 -12.792 1.00 69.56 185 ASN A N 1
ATOM 1437 C CA . ASN A 1 185 ? -12.113 13.460 -12.626 1.00 69.56 185 ASN A CA 1
ATOM 1438 C C . ASN A 1 185 ? -12.205 12.975 -11.166 1.00 69.56 185 ASN A C 1
ATOM 1440 O O . ASN A 1 185 ? -12.770 11.906 -10.923 1.00 69.56 185 ASN A O 1
ATOM 1444 N N . LYS A 1 186 ? -11.650 13.723 -10.195 1.00 76.31 186 LYS A N 1
ATOM 1445 C CA . LYS A 1 186 ? -11.546 13.316 -8.780 1.00 76.31 186 LYS A CA 1
ATOM 1446 C C . LYS A 1 186 ? -12.849 12.752 -8.202 1.00 76.31 186 LYS A C 1
ATOM 1448 O O . LYS A 1 186 ? -12.815 11.749 -7.494 1.00 76.31 186 LYS A O 1
ATOM 1453 N N . ASP A 1 187 ? -13.997 13.325 -8.563 1.00 78.38 187 ASP A N 1
ATOM 1454 C CA . ASP A 1 187 ? -15.300 12.974 -7.994 1.00 78.38 187 ASP A CA 1
ATOM 1455 C C . ASP A 1 187 ? -15.733 11.544 -8.367 1.00 78.38 187 ASP A C 1
ATOM 1457 O O . ASP A 1 187 ? -16.386 10.865 -7.573 1.00 78.38 187 ASP A O 1
ATOM 1461 N N . ILE A 1 188 ? -15.283 11.026 -9.519 1.00 79.56 188 ILE A N 1
ATOM 1462 C CA . ILE A 1 188 ? -15.482 9.623 -9.923 1.00 79.56 188 ILE A CA 1
ATOM 1463 C C . ILE A 1 188 ? -14.727 8.690 -8.966 1.00 79.56 188 ILE A C 1
ATOM 1465 O O . ILE A 1 188 ? -15.293 7.723 -8.451 1.00 79.56 188 ILE A O 1
ATOM 1469 N N . HIS A 1 189 ? -13.461 9.002 -8.682 1.00 83.50 189 HIS A N 1
ATOM 1470 C CA . HIS A 1 189 ? -12.605 8.203 -7.800 1.00 83.50 189 HIS A CA 1
ATOM 1471 C C . HIS A 1 189 ? -13.065 8.265 -6.337 1.00 83.50 189 HIS A C 1
ATOM 1473 O O . HIS A 1 189 ? -13.041 7.255 -5.634 1.00 83.50 189 HIS A O 1
ATOM 1479 N N . ILE A 1 190 ? -13.550 9.426 -5.898 1.00 85.75 190 ILE A N 1
ATOM 1480 C CA . ILE A 1 190 ? -14.125 9.652 -4.566 1.00 85.75 190 ILE A CA 1
ATOM 1481 C C . ILE A 1 190 ? -15.454 8.897 -4.409 1.00 85.75 190 ILE A C 1
ATOM 1483 O O . ILE A 1 190 ? -15.676 8.248 -3.387 1.00 85.75 190 ILE A O 1
ATOM 1487 N N . SER A 1 191 ? -16.319 8.911 -5.429 1.00 82.62 191 SER A N 1
ATOM 1488 C CA . SER A 1 191 ? -17.566 8.133 -5.437 1.00 82.62 191 SER A CA 1
ATOM 1489 C C . SER A 1 191 ? -17.294 6.622 -5.395 1.00 82.62 191 SER A C 1
ATOM 1491 O O . SER A 1 191 ? -17.940 5.895 -4.636 1.00 82.62 191 SER A O 1
ATOM 1493 N N . ALA A 1 192 ? -16.282 6.148 -6.133 1.00 85.06 192 ALA A N 1
ATOM 1494 C CA . ALA A 1 192 ? -15.831 4.757 -6.082 1.00 85.06 192 ALA A CA 1
ATOM 1495 C C . ALA A 1 192 ? -15.264 4.369 -4.700 1.00 85.06 192 ALA A C 1
ATOM 1497 O O . ALA A 1 192 ? -15.601 3.302 -4.184 1.00 85.06 192 ALA A O 1
ATOM 1498 N N . LEU A 1 193 ? -14.473 5.246 -4.068 1.00 90.06 193 LEU A N 1
ATOM 1499 C CA . LEU A 1 193 ? -13.968 5.057 -2.703 1.00 90.06 193 LEU A CA 1
ATOM 1500 C C . LEU A 1 193 ? -15.113 4.977 -1.680 1.00 90.06 193 LEU A C 1
ATOM 1502 O O . LEU A 1 193 ? -15.140 4.054 -0.866 1.00 90.06 193 LEU A O 1
ATOM 1506 N N . SER A 1 194 ? -16.077 5.902 -1.749 1.00 89.06 194 SER A N 1
ATOM 1507 C CA . SER A 1 194 ? -17.259 5.921 -0.874 1.00 89.06 194 SER A CA 1
ATOM 1508 C C . SER A 1 194 ? -18.067 4.622 -0.990 1.00 89.06 194 SER A C 1
ATOM 1510 O O . SER A 1 194 ? -18.395 3.992 0.019 1.00 89.06 194 SER A O 1
ATOM 1512 N N . LYS A 1 195 ? -18.286 4.140 -2.222 1.00 87.44 195 LYS A N 1
ATOM 1513 C CA . LYS A 1 195 ? -18.936 2.848 -2.487 1.00 87.44 195 LYS A CA 1
ATOM 1514 C C . LYS A 1 195 ? -18.163 1.672 -1.883 1.00 87.44 195 LYS A C 1
ATOM 1516 O O . LYS A 1 195 ? -18.770 0.810 -1.251 1.00 87.44 195 LYS A O 1
ATOM 1521 N N . TYR A 1 196 ? -16.838 1.636 -2.054 1.00 89.56 196 TYR A N 1
ATOM 1522 C CA . TYR A 1 196 ? -15.975 0.564 -1.541 1.00 89.56 196 TYR A CA 1
ATOM 1523 C C . TYR A 1 196 ? -16.021 0.444 -0.009 1.00 89.56 196 TYR A C 1
ATOM 1525 O O . TYR A 1 196 ? -16.074 -0.669 0.518 1.00 89.56 196 TYR A O 1
ATOM 1533 N N . ILE A 1 197 ? -16.065 1.570 0.711 1.00 90.50 197 ILE A N 1
ATOM 1534 C CA . ILE A 1 197 ? -16.164 1.575 2.182 1.00 90.50 197 ILE A CA 1
ATOM 1535 C C . ILE A 1 197 ? -17.603 1.415 2.709 1.00 90.50 197 ILE A C 1
ATOM 1537 O O . ILE A 1 197 ? -17.817 1.411 3.917 1.00 90.50 197 ILE A O 1
ATOM 1541 N N . GLY A 1 198 ? -18.597 1.244 1.830 1.00 84.94 198 GLY A N 1
ATOM 1542 C CA . GLY A 1 198 ? -19.995 1.035 2.219 1.00 84.94 198 GLY A CA 1
ATOM 1543 C C . GLY A 1 198 ? -20.751 2.310 2.613 1.00 84.94 198 GLY A C 1
ATOM 1544 O O . GLY A 1 198 ? -21.768 2.220 3.311 1.00 84.94 198 GLY A O 1
ATOM 1545 N N . GLY A 1 199 ? -20.275 3.476 2.168 1.00 71.50 199 GLY A N 1
ATOM 1546 C CA . GLY A 1 199 ? -21.000 4.740 2.251 1.00 71.50 199 GLY A CA 1
ATOM 1547 C C . GLY A 1 199 ? -22.250 4.745 1.363 1.00 71.50 199 GLY A C 1
ATOM 1548 O O . GLY A 1 199 ? -22.296 4.110 0.307 1.00 71.50 199 GLY A O 1
ATOM 1549 N N . SER A 1 200 ? -23.288 5.461 1.793 1.00 55.97 200 SER A N 1
ATOM 1550 C CA . SER A 1 200 ? -24.428 5.804 0.935 1.00 55.97 200 SER A CA 1
ATOM 1551 C C . SER A 1 200 ? -23.987 6.839 -0.108 1.00 55.97 200 SER A C 1
ATOM 1553 O O . SER A 1 200 ? -23.262 7.774 0.223 1.00 55.97 200 SER A O 1
ATOM 1555 N N . HIS A 1 201 ? -24.370 6.633 -1.372 1.00 47.56 201 HIS A N 1
ATOM 1556 C CA . HIS A 1 201 ? -23.848 7.400 -2.508 1.00 47.56 201 HIS A CA 1
ATOM 1557 C C . HIS A 1 201 ? -24.231 8.888 -2.499 1.00 47.56 201 HIS A C 1
ATOM 1559 O O . HIS A 1 201 ? -25.260 9.269 -1.953 1.00 47.56 201 HIS A O 1
ATOM 1565 N N . CYS A 1 202 ? -23.409 9.658 -3.223 1.00 43.16 202 CYS A N 1
ATOM 1566 C CA . CYS A 1 202 ? -23.431 11.112 -3.388 1.00 43.16 202 CYS A CA 1
ATOM 1567 C C . CYS A 1 202 ? -23.134 11.894 -2.104 1.00 43.16 202 CYS A C 1
ATOM 1569 O O . CYS A 1 202 ? -23.949 12.019 -1.201 1.00 43.16 202 CYS A O 1
ATOM 1571 N N . LEU A 1 203 ? -21.937 12.481 -2.074 1.00 50.53 203 LEU A N 1
ATOM 1572 C CA . LEU A 1 203 ? -21.678 13.644 -1.240 1.00 50.53 203 LEU A CA 1
ATOM 1573 C C . LEU A 1 203 ? -22.527 14.796 -1.790 1.00 50.53 203 LEU A C 1
ATOM 1575 O O . LEU A 1 203 ? -22.328 15.197 -2.935 1.00 50.53 203 LEU A O 1
ATOM 1579 N N . ASP A 1 204 ? -23.430 15.351 -0.980 1.00 42.38 204 ASP A N 1
ATOM 1580 C CA . ASP A 1 204 ? -24.267 16.508 -1.360 1.00 42.38 204 ASP A CA 1
ATOM 1581 C C . ASP A 1 204 ? -23.453 17.789 -1.629 1.00 42.38 204 ASP A C 1
ATOM 1583 O O . ASP A 1 204 ? -23.985 18.811 -2.065 1.00 42.38 204 ASP A O 1
ATOM 1587 N N . LYS A 1 205 ? -22.147 17.757 -1.344 1.00 46.16 205 LYS A N 1
ATOM 1588 C CA . LYS A 1 205 ? -21.185 18.823 -1.613 1.00 46.16 205 LYS A CA 1
ATOM 1589 C C . LYS A 1 205 ? -19.974 18.224 -2.333 1.00 46.16 205 LYS A C 1
ATOM 1591 O O . LYS A 1 205 ? -19.528 17.147 -1.934 1.00 46.16 205 LYS A O 1
ATOM 1596 N N . PRO A 1 206 ? -19.408 18.895 -3.353 1.00 49.62 206 PRO A N 1
ATOM 1597 C CA . PRO A 1 206 ? -18.146 18.458 -3.941 1.00 49.62 206 PRO A CA 1
ATOM 1598 C C . PRO A 1 206 ? -17.068 18.414 -2.853 1.00 49.62 206 PRO A C 1
ATOM 1600 O O . PRO A 1 206 ? -16.995 19.334 -2.035 1.00 49.62 206 PRO A O 1
ATOM 1603 N N . VAL A 1 207 ? -16.228 17.369 -2.856 1.00 53.03 207 VAL A N 1
ATOM 1604 C CA . VAL A 1 207 ? -15.097 17.275 -1.916 1.00 53.03 207 VAL A CA 1
ATOM 1605 C C . VAL A 1 207 ? -14.264 18.533 -2.033 1.00 53.03 207 VAL A C 1
ATOM 1607 O O . VAL A 1 207 ? -13.956 18.965 -3.158 1.00 53.03 207 VAL A O 1
ATOM 1610 N N . SER A 1 208 ? -13.915 19.100 -0.879 1.00 52.16 208 SER A N 1
ATOM 1611 C CA . SER A 1 208 ? -13.165 20.342 -0.775 1.00 52.16 208 SER A CA 1
ATOM 1612 C C . SER A 1 208 ? -11.960 20.285 -1.713 1.00 52.16 208 SER A C 1
ATOM 1614 O O . SER A 1 208 ? -11.332 19.237 -1.904 1.00 52.16 208 SER A O 1
ATOM 1616 N N . SER A 1 209 ? -11.701 21.379 -2.432 1.00 50.09 209 SER A N 1
ATOM 1617 C CA . SER A 1 209 ? -10.592 21.413 -3.378 1.00 50.09 209 SER A CA 1
ATOM 1618 C C . SER A 1 209 ? -9.314 21.060 -2.629 1.00 50.09 209 SER A C 1
ATOM 1620 O O . SER A 1 209 ? -8.884 21.801 -1.745 1.00 50.09 209 SER A O 1
ATOM 1622 N N . ILE A 1 210 ? -8.712 19.915 -2.977 1.00 54.28 210 ILE A N 1
ATOM 1623 C CA . ILE A 1 210 ? -7.378 19.569 -2.501 1.00 54.28 210 ILE A CA 1
ATOM 1624 C C . ILE A 1 210 ? -6.501 20.751 -2.886 1.00 54.28 210 ILE A C 1
ATOM 1626 O O . ILE A 1 210 ? -6.341 21.024 -4.074 1.00 54.28 210 ILE A O 1
ATOM 1630 N N . ASP A 1 211 ? -6.035 21.459 -1.855 1.00 51.69 211 ASP A N 1
ATOM 1631 C CA . ASP A 1 211 ? -5.305 22.723 -1.934 1.00 51.69 211 ASP A CA 1
ATOM 1632 C C . ASP A 1 211 ? -4.393 22.752 -3.163 1.00 51.69 211 ASP A C 1
ATOM 1634 O O . ASP A 1 211 ? -3.625 21.817 -3.381 1.00 51.69 211 ASP A O 1
ATOM 1638 N N . GLU A 1 212 ? -4.440 23.813 -3.965 1.00 47.72 212 GLU A N 1
ATOM 1639 C CA . GLU A 1 212 ? -3.624 23.915 -5.179 1.00 47.72 212 GLU A CA 1
ATOM 1640 C C . GLU A 1 212 ? -2.118 23.780 -4.876 1.00 47.72 212 GLU A C 1
ATOM 1642 O O . GLU A 1 212 ? -1.365 23.250 -5.692 1.00 47.72 212 GLU A O 1
ATOM 1647 N N . LYS A 1 213 ? -1.672 24.114 -3.653 1.00 47.38 213 LYS A N 1
ATOM 1648 C CA . LYS A 1 213 ? -0.294 23.881 -3.161 1.00 47.38 213 LYS A CA 1
ATOM 1649 C C . LYS A 1 213 ? 0.036 22.396 -2.919 1.00 47.38 213 LYS A C 1
ATOM 1651 O O . LYS A 1 213 ? 1.205 22.005 -2.802 1.00 47.38 213 LYS A O 1
ATOM 1656 N N . LEU A 1 214 ? -0.991 21.556 -2.830 1.00 49.62 214 LEU A N 1
ATOM 1657 C CA . LEU A 1 214 ? -0.935 20.099 -2.888 1.00 49.62 214 LEU A CA 1
ATOM 1658 C C . LEU A 1 214 ? -1.125 19.564 -4.319 1.00 49.62 214 LEU A C 1
ATOM 1660 O O . LEU A 1 214 ? -0.919 18.374 -4.511 1.00 49.62 214 LEU A O 1
ATOM 1664 N N . ASN A 1 215 ? -1.382 20.374 -5.355 1.00 51.94 215 ASN A N 1
ATOM 1665 C CA . ASN A 1 215 ? -1.362 19.911 -6.755 1.00 51.94 215 ASN A CA 1
ATOM 1666 C C . ASN A 1 215 ? 0.078 19.694 -7.277 1.00 51.94 215 ASN A C 1
ATOM 1668 O O . ASN A 1 215 ? 0.521 20.204 -8.306 1.00 51.94 215 ASN A O 1
ATOM 1672 N N . ARG A 1 216 ? 0.838 18.876 -6.544 1.00 53.12 216 ARG A N 1
ATOM 1673 C CA . ARG A 1 216 ? 2.224 18.486 -6.820 1.00 53.12 216 ARG A CA 1
ATOM 1674 C C . ARG A 1 216 ? 2.332 17.416 -7.914 1.00 53.12 216 ARG A C 1
ATOM 1676 O O . ARG A 1 216 ? 3.408 16.855 -8.095 1.00 53.12 216 ARG A O 1
ATOM 1683 N N . ALA A 1 217 ? 1.236 17.117 -8.612 1.00 43.97 217 ALA A N 1
ATOM 1684 C CA . ALA A 1 217 ? 1.214 16.297 -9.824 1.00 43.97 217 ALA A CA 1
ATOM 1685 C C . ALA A 1 217 ? 1.608 17.102 -11.083 1.00 43.97 217 ALA A C 1
ATOM 1687 O O . ALA A 1 217 ? 1.716 16.539 -12.168 1.00 43.97 217 ALA A O 1
ATOM 1688 N N . GLN A 1 218 ? 1.824 18.418 -10.951 1.00 38.75 218 GLN A N 1
ATOM 1689 C CA . GLN A 1 218 ? 2.315 19.281 -12.033 1.00 38.75 218 GLN A CA 1
ATOM 1690 C C . GLN A 1 218 ? 3.848 19.376 -12.114 1.00 38.75 218 GLN A C 1
ATOM 1692 O O . GLN A 1 218 ? 4.364 19.914 -13.090 1.00 38.75 218 GLN A O 1
ATOM 1697 N N . PHE A 1 219 ? 4.589 18.861 -11.126 1.00 44.66 219 PHE A N 1
ATOM 1698 C CA . PHE A 1 219 ? 6.050 18.828 -11.202 1.00 44.66 219 PHE A CA 1
ATOM 1699 C C . PHE A 1 219 ? 6.493 17.716 -12.153 1.00 44.66 219 PHE A C 1
ATOM 1701 O O . PHE A 1 219 ? 6.322 16.534 -11.857 1.00 44.66 219 PHE A O 1
ATOM 1708 N N . ILE A 1 220 ? 7.071 18.114 -13.288 1.00 46.38 220 ILE A N 1
ATOM 1709 C CA . ILE A 1 220 ? 7.835 17.225 -14.164 1.00 46.38 220 ILE A CA 1
ATOM 1710 C C . ILE A 1 220 ? 9.057 16.781 -13.361 1.00 46.38 220 ILE A C 1
ATOM 1712 O O . ILE A 1 220 ? 9.938 17.593 -13.079 1.00 46.38 220 ILE A O 1
ATOM 1716 N N . THR A 1 221 ? 9.078 15.515 -12.952 1.00 54.94 221 THR A N 1
ATOM 1717 C CA . THR A 1 221 ? 10.191 14.958 -12.184 1.00 54.94 221 THR A CA 1
ATOM 1718 C C . THR A 1 221 ? 11.399 14.773 -13.098 1.00 54.94 221 THR A C 1
ATOM 1720 O O . THR A 1 221 ? 11.275 14.203 -14.185 1.00 54.94 221 THR A O 1
ATOM 1723 N N . GLN A 1 222 ? 12.564 15.245 -12.661 1.00 64.38 222 GLN A N 1
ATOM 1724 C CA . GLN A 1 222 ? 13.846 14.962 -13.317 1.00 64.38 222 GLN A CA 1
ATOM 1725 C C . GLN A 1 222 ? 14.456 13.651 -12.816 1.00 64.38 222 GLN A C 1
ATOM 1727 O O . GLN A 1 222 ? 15.318 13.089 -13.483 1.00 64.38 222 GLN A O 1
ATOM 1732 N N . TYR A 1 223 ? 14.017 13.169 -11.651 1.00 76.75 223 TYR A N 1
ATOM 1733 C CA . TYR A 1 223 ? 14.447 11.882 -11.123 1.00 76.75 223 TYR A CA 1
ATOM 1734 C C . TYR A 1 223 ? 13.837 10.713 -11.912 1.00 76.75 223 TYR A C 1
ATOM 1736 O O . TYR A 1 223 ? 12.618 10.648 -12.091 1.00 76.75 223 TYR A O 1
ATOM 1744 N N . GLU A 1 224 ? 14.680 9.774 -12.334 1.00 77.38 224 GLU A N 1
ATOM 1745 C CA . GLU A 1 224 ? 14.280 8.479 -12.881 1.00 77.38 224 GLU A CA 1
ATOM 1746 C C . GLU A 1 224 ? 14.482 7.410 -11.802 1.00 77.38 224 GLU A C 1
ATOM 1748 O O . GLU A 1 224 ? 15.573 7.274 -11.253 1.00 77.38 224 GLU A O 1
ATOM 1753 N N . CYS A 1 225 ? 13.408 6.699 -11.454 1.00 82.50 225 CYS A N 1
ATOM 1754 C CA . CYS A 1 225 ? 13.471 5.586 -10.510 1.00 82.50 225 CYS A CA 1
ATOM 1755 C C . CYS A 1 225 ? 14.116 4.347 -11.136 1.00 82.50 225 CYS A C 1
ATOM 1757 O O . CYS A 1 225 ? 14.143 4.180 -12.356 1.00 82.50 225 CYS A O 1
ATOM 1759 N N . SER A 1 226 ? 14.548 3.440 -10.270 1.00 79.00 226 SER A N 1
ATOM 1760 C CA . SER A 1 226 ? 15.027 2.111 -10.629 1.00 79.00 226 SER A CA 1
ATOM 1761 C C . SER A 1 226 ? 14.019 1.328 -11.507 1.00 79.00 226 SER A C 1
ATOM 1763 O O . SER A 1 226 ? 12.795 1.468 -11.335 1.00 79.00 226 SER A O 1
ATOM 1765 N N . PRO A 1 227 ? 14.491 0.487 -12.454 1.00 74.75 227 PRO A N 1
ATOM 1766 C CA . PRO A 1 227 ? 13.643 -0.299 -13.355 1.00 74.75 227 PRO A CA 1
ATOM 1767 C C . PRO A 1 227 ? 12.521 -1.073 -12.653 1.00 74.75 227 PRO A C 1
ATOM 1769 O O . PRO A 1 227 ? 11.367 -1.017 -13.090 1.00 74.75 227 PRO A O 1
ATOM 1772 N N . LEU A 1 228 ? 12.825 -1.740 -11.535 1.00 76.69 228 LEU A N 1
ATOM 1773 C CA . LEU A 1 228 ? 11.859 -2.542 -10.779 1.00 76.69 228 LEU A CA 1
ATOM 1774 C C . LEU A 1 228 ? 10.725 -1.695 -10.173 1.00 76.69 228 LEU A C 1
ATOM 1776 O O . LEU A 1 228 ? 9.550 -2.072 -10.232 1.00 76.69 228 LEU A O 1
ATOM 1780 N N . VAL A 1 229 ? 11.064 -0.523 -9.627 1.00 83.06 229 VAL A N 1
ATOM 1781 C CA . VAL A 1 229 ? 10.104 0.425 -9.038 1.00 83.06 229 VAL A CA 1
ATOM 1782 C C . VAL A 1 229 ? 9.209 1.035 -10.119 1.00 83.06 229 VAL A C 1
ATOM 1784 O O . VAL A 1 229 ? 7.983 1.076 -9.953 1.00 83.06 229 VAL A O 1
ATOM 1787 N N . ASN A 1 230 ? 9.788 1.428 -11.258 1.00 77.19 230 ASN A N 1
ATOM 1788 C CA . ASN A 1 230 ? 9.038 1.894 -12.428 1.00 77.19 230 ASN A CA 1
ATOM 1789 C C . ASN A 1 230 ? 8.099 0.811 -12.982 1.00 77.19 230 ASN A C 1
ATOM 1791 O O . ASN A 1 230 ? 6.954 1.116 -13.338 1.00 77.19 230 ASN A O 1
ATOM 1795 N N . TYR A 1 231 ? 8.536 -0.452 -13.021 1.00 72.81 231 TYR A N 1
ATOM 1796 C CA . TYR A 1 231 ? 7.711 -1.562 -13.499 1.00 72.81 231 TYR A CA 1
ATOM 1797 C C . TYR A 1 231 ? 6.505 -1.817 -12.588 1.00 72.81 231 TYR A C 1
ATOM 1799 O O . TYR A 1 231 ? 5.365 -1.855 -13.066 1.00 72.81 231 TYR A O 1
ATOM 1807 N N . LEU A 1 232 ? 6.727 -1.904 -11.269 1.00 84.69 232 LEU A N 1
ATOM 1808 C CA . LEU A 1 232 ? 5.645 -2.070 -10.297 1.00 84.69 232 LEU A CA 1
ATOM 1809 C C . LEU A 1 232 ? 4.648 -0.907 -10.372 1.00 84.69 232 LEU A C 1
ATOM 1811 O O . LEU A 1 232 ? 3.439 -1.139 -10.437 1.00 84.69 232 LEU A O 1
ATOM 1815 N N . TYR A 1 233 ? 5.130 0.339 -10.407 1.00 83.88 233 TYR A N 1
ATOM 1816 C CA . TYR A 1 233 ? 4.256 1.507 -10.527 1.00 83.88 233 TYR A CA 1
ATOM 1817 C C . TYR A 1 233 ? 3.431 1.482 -11.824 1.00 83.88 233 TYR A C 1
ATOM 1819 O O . TYR A 1 233 ? 2.224 1.741 -11.794 1.00 83.88 233 TYR A O 1
ATOM 1827 N N . SER A 1 234 ? 4.043 1.079 -12.941 1.00 71.81 234 SER A N 1
ATOM 1828 C CA . SER A 1 234 ? 3.354 0.924 -14.225 1.00 71.81 234 SER A CA 1
ATOM 1829 C C . SER A 1 234 ? 2.214 -0.095 -14.139 1.00 71.81 234 SER A C 1
ATOM 1831 O O . SER A 1 234 ? 1.098 0.208 -14.558 1.00 71.81 234 SER A O 1
ATOM 1833 N N . LEU A 1 235 ? 2.429 -1.265 -13.522 1.00 74.75 235 LEU A N 1
ATOM 1834 C CA . LEU A 1 235 ? 1.353 -2.244 -13.303 1.00 74.75 235 LEU A CA 1
ATOM 1835 C C . LEU A 1 235 ? 0.252 -1.716 -12.365 1.00 74.75 235 LEU A C 1
ATOM 1837 O O . LEU A 1 235 ? -0.929 -1.984 -12.601 1.00 74.75 235 LEU A O 1
ATOM 1841 N N . LEU A 1 236 ? 0.600 -0.931 -11.340 1.00 83.50 236 LEU A N 1
ATOM 1842 C CA . LEU A 1 236 ? -0.370 -0.337 -10.410 1.00 83.50 236 LEU A CA 1
ATOM 1843 C C . LEU A 1 236 ? -1.263 0.726 -11.069 1.00 83.50 236 LEU A C 1
ATOM 1845 O O . LEU A 1 236 ? -2.444 0.818 -10.721 1.00 83.50 236 LEU A O 1
ATOM 1849 N N . ILE A 1 237 ? -0.758 1.487 -12.048 1.00 72.62 237 ILE A N 1
ATOM 1850 C CA . ILE A 1 237 ? -1.582 2.383 -12.887 1.00 72.62 237 ILE A CA 1
ATOM 1851 C C . ILE A 1 237 ? -2.646 1.584 -13.658 1.00 72.62 237 ILE A C 1
ATOM 1853 O O . ILE A 1 237 ? -3.772 2.055 -13.826 1.00 72.62 237 ILE A O 1
ATOM 1857 N N . LEU A 1 238 ? -2.322 0.365 -14.095 1.00 67.75 238 LEU A N 1
ATOM 1858 C CA . LEU A 1 238 ? -3.228 -0.496 -14.867 1.00 67.75 238 LEU A CA 1
ATOM 1859 C C . LEU A 1 238 ? -4.222 -1.288 -14.006 1.00 67.75 238 LEU A C 1
ATOM 1861 O O . LEU A 1 238 ? -5.199 -1.821 -14.535 1.00 67.75 238 LEU A O 1
ATOM 1865 N N . CYS A 1 239 ? -4.010 -1.329 -12.688 1.00 69.44 239 CYS A N 1
ATOM 1866 C CA . CYS A 1 239 ? -4.871 -2.014 -11.717 1.00 69.44 239 CYS A CA 1
ATOM 1867 C C . CYS A 1 239 ? -5.846 -1.075 -10.975 1.00 69.44 239 CYS A C 1
ATOM 1869 O O . CYS A 1 239 ? -6.426 -1.472 -9.960 1.00 69.44 239 CYS A O 1
ATOM 1871 N N . LYS A 1 240 ? -6.055 0.158 -11.466 1.00 65.25 240 LYS A N 1
ATOM 1872 C CA . LYS A 1 240 ? -7.043 1.107 -10.913 1.00 65.25 240 LYS A CA 1
ATOM 1873 C C . LYS A 1 240 ? -8.417 0.456 -10.751 1.00 65.25 240 LYS A C 1
ATOM 1875 O O . LYS A 1 240 ? -8.930 -0.155 -11.684 1.00 65.25 240 LYS A O 1
ATOM 1880 N N . GLY A 1 241 ? -9.012 0.601 -9.567 1.00 55.41 241 GLY A N 1
ATOM 1881 C CA . GLY A 1 241 ? -10.370 0.120 -9.291 1.00 55.41 241 GLY A CA 1
ATOM 1882 C C . GLY A 1 241 ? -10.569 -1.402 -9.350 1.00 55.41 241 GLY A C 1
ATOM 1883 O O . GLY A 1 241 ? -11.708 -1.839 -9.288 1.00 55.41 241 GLY A O 1
ATOM 1884 N N . MET A 1 242 ? -9.501 -2.212 -9.432 1.00 51.75 242 MET A N 1
ATOM 1885 C CA . MET A 1 242 ? -9.541 -3.687 -9.357 1.00 51.75 242 MET A CA 1
ATOM 1886 C C . MET A 1 242 ? -10.239 -4.466 -10.501 1.00 51.75 242 MET A C 1
ATOM 1888 O O . MET A 1 242 ? -10.284 -5.693 -10.445 1.00 51.75 242 MET A O 1
ATOM 1892 N N . GLU A 1 243 ? -10.692 -3.826 -11.584 1.00 48.06 243 GLU A N 1
ATOM 1893 C CA . GLU A 1 243 ? -11.527 -4.483 -12.618 1.00 48.06 243 GLU A CA 1
ATOM 1894 C C . GLU A 1 243 ? -10.777 -5.164 -13.794 1.00 48.06 243 GLU A C 1
ATOM 1896 O O . GLU A 1 243 ? -11.412 -5.651 -14.728 1.00 48.06 243 GLU A O 1
ATOM 1901 N N . ARG A 1 244 ? -9.435 -5.252 -13.798 1.00 53.62 244 ARG A N 1
ATOM 1902 C CA . ARG A 1 244 ? -8.663 -5.793 -14.949 1.00 53.62 244 ARG A CA 1
ATOM 1903 C C . ARG A 1 244 ? -7.907 -7.097 -14.638 1.00 53.62 244 ARG A C 1
ATOM 1905 O O . ARG A 1 244 ? -6.726 -7.076 -14.284 1.00 53.62 244 ARG A O 1
ATOM 1912 N N . LYS A 1 245 ? -8.575 -8.246 -14.853 1.00 54.53 245 LYS A N 1
ATOM 1913 C CA . LYS A 1 245 ? -8.075 -9.621 -14.583 1.00 54.53 245 LYS A CA 1
ATOM 1914 C C . LYS A 1 245 ? -6.642 -9.895 -15.087 1.00 54.53 245 LYS A C 1
ATOM 1916 O O . LYS A 1 245 ? -5.836 -10.468 -14.358 1.00 54.53 245 LYS A O 1
ATOM 1921 N N . VAL A 1 246 ? -6.296 -9.457 -16.303 1.00 50.72 246 VAL A N 1
ATOM 1922 C CA . VAL A 1 246 ? -4.979 -9.724 -16.928 1.00 50.72 246 VAL A CA 1
ATOM 1923 C C . VAL A 1 246 ? -3.828 -9.015 -16.202 1.00 50.72 246 VAL A C 1
ATOM 1925 O O . VAL A 1 246 ? -2.790 -9.625 -15.944 1.00 50.72 246 VAL A O 1
ATOM 1928 N N . HIS A 1 247 ? -4.001 -7.745 -15.823 1.00 65.00 247 HIS A N 1
ATOM 1929 C CA . HIS A 1 247 ? -2.964 -7.002 -15.094 1.00 65.00 247 HIS A CA 1
ATOM 1930 C C . HIS A 1 247 ? -2.808 -7.510 -13.658 1.00 65.00 247 HIS A C 1
ATOM 1932 O O . HIS A 1 247 ? -1.687 -7.558 -13.155 1.00 65.00 247 HIS A O 1
ATOM 1938 N N . LYS A 1 248 ? -3.902 -7.984 -13.040 1.00 70.44 248 LYS A N 1
ATOM 1939 C CA . LYS A 1 248 ? -3.877 -8.596 -11.706 1.00 70.44 248 LYS A CA 1
ATOM 1940 C C . LYS A 1 248 ? -2.943 -9.813 -11.649 1.00 70.44 248 LYS A C 1
ATOM 1942 O O . LYS A 1 248 ? -2.146 -9.897 -10.722 1.00 70.44 248 LYS A O 1
ATOM 1947 N N . LYS A 1 249 ? -2.959 -10.697 -12.661 1.00 68.00 249 LYS A N 1
ATOM 1948 C CA . LYS A 1 249 ? -2.019 -11.837 -12.750 1.00 68.00 249 LYS A CA 1
ATOM 1949 C C . LYS A 1 249 ? -0.554 -11.379 -12.814 1.00 68.00 249 LYS A C 1
ATOM 1951 O O . LYS A 1 249 ? 0.249 -11.825 -12.002 1.00 68.00 249 LYS A O 1
ATOM 1956 N N . LYS A 1 250 ? -0.218 -10.443 -13.715 1.00 66.06 250 LYS A N 1
ATOM 1957 C CA . LYS A 1 250 ? 1.152 -9.894 -13.833 1.00 66.06 250 LYS A CA 1
ATOM 1958 C C . LYS A 1 250 ? 1.631 -9.233 -12.537 1.00 66.06 250 LYS A C 1
ATOM 1960 O O . LYS A 1 250 ? 2.780 -9.416 -12.149 1.00 66.06 250 LYS A O 1
ATOM 1965 N N . LEU A 1 251 ? 0.743 -8.510 -11.853 1.00 78.25 251 LEU A N 1
ATOM 1966 C CA . LEU A 1 251 ? 1.038 -7.886 -10.567 1.00 78.25 251 LEU A CA 1
ATOM 1967 C C . LEU A 1 251 ? 1.310 -8.931 -9.473 1.00 78.25 251 LEU A C 1
ATOM 1969 O O . LEU A 1 251 ? 2.290 -8.783 -8.756 1.00 78.25 251 LEU A O 1
ATOM 1973 N N . ILE A 1 252 ? 0.506 -9.999 -9.367 1.00 79.00 252 ILE A N 1
ATOM 1974 C CA . ILE A 1 252 ? 0.745 -11.094 -8.402 1.00 79.00 252 ILE A CA 1
ATOM 1975 C C . ILE A 1 252 ? 2.134 -11.708 -8.607 1.00 79.00 252 ILE A C 1
ATOM 1977 O O . ILE A 1 252 ? 2.886 -11.839 -7.648 1.00 79.00 252 ILE A O 1
ATOM 1981 N N . LEU A 1 253 ? 2.488 -12.033 -9.851 1.00 70.88 253 LEU A N 1
ATOM 1982 C CA . LEU A 1 253 ? 3.764 -12.668 -10.188 1.00 70.88 253 LEU A CA 1
ATOM 1983 C C . LEU A 1 253 ? 4.961 -11.767 -9.846 1.00 70.88 253 LEU A C 1
ATOM 1985 O O . LEU A 1 253 ? 5.913 -12.223 -9.215 1.00 70.88 253 LEU A O 1
ATOM 1989 N N . LEU A 1 254 ? 4.877 -10.472 -10.174 1.00 75.56 254 LEU A N 1
ATOM 1990 C CA . LEU A 1 254 ? 5.901 -9.496 -9.796 1.00 75.56 254 LEU A CA 1
ATOM 1991 C C . LEU A 1 254 ? 6.026 -9.353 -8.269 1.00 75.56 254 LEU A C 1
ATOM 1993 O O . LEU A 1 254 ? 7.135 -9.281 -7.751 1.00 75.56 254 LEU A O 1
ATOM 1997 N N . LEU A 1 255 ? 4.909 -9.337 -7.535 1.00 84.38 255 LEU A N 1
ATOM 1998 C CA . LEU A 1 255 ? 4.920 -9.268 -6.069 1.00 84.38 255 LEU A CA 1
ATOM 1999 C C . LEU A 1 255 ? 5.549 -10.517 -5.440 1.00 84.38 255 LEU A C 1
ATOM 2001 O O . LEU A 1 255 ? 6.315 -10.388 -4.487 1.00 84.38 255 LEU A O 1
ATOM 2005 N N . SER A 1 256 ? 5.272 -11.705 -5.986 1.00 75.88 256 SER A N 1
ATOM 2006 C CA . SER A 1 256 ? 5.918 -12.957 -5.577 1.00 75.88 256 SER A CA 1
ATOM 2007 C C . SER A 1 256 ? 7.429 -12.930 -5.816 1.00 75.88 256 SER A C 1
ATOM 2009 O O . SER A 1 256 ? 8.174 -13.312 -4.917 1.00 75.88 256 SER A O 1
ATOM 2011 N N . TYR A 1 257 ? 7.881 -12.430 -6.971 1.00 76.56 257 TYR A N 1
ATOM 2012 C CA . TYR A 1 257 ? 9.306 -12.246 -7.262 1.00 76.56 257 TYR A CA 1
ATOM 2013 C C . TYR A 1 257 ? 9.967 -11.264 -6.282 1.00 76.56 257 TYR A C 1
ATOM 2015 O O . TYR A 1 257 ? 10.901 -11.640 -5.584 1.00 76.56 257 TYR A O 1
ATOM 2023 N N . ILE A 1 258 ? 9.434 -10.043 -6.135 1.00 79.62 258 ILE A N 1
ATOM 2024 C CA . ILE A 1 258 ? 10.013 -9.037 -5.225 1.00 79.62 258 ILE A CA 1
ATOM 2025 C C . ILE A 1 258 ? 10.043 -9.554 -3.779 1.00 79.62 258 ILE A C 1
ATOM 2027 O O . ILE A 1 258 ? 10.994 -9.289 -3.047 1.00 79.62 258 ILE A O 1
ATOM 2031 N N . ARG A 1 259 ? 9.025 -10.316 -3.356 1.00 78.00 259 ARG A N 1
ATOM 2032 C CA . ARG A 1 259 ? 9.008 -10.941 -2.031 1.00 78.00 259 ARG A CA 1
ATOM 2033 C C . ARG A 1 259 ? 10.094 -12.015 -1.878 1.00 78.00 259 ARG A C 1
ATOM 2035 O O . ARG A 1 259 ? 10.769 -11.998 -0.854 1.00 78.00 259 ARG A O 1
ATOM 2042 N N . LYS A 1 260 ? 10.285 -12.897 -2.871 1.00 75.94 260 LYS A N 1
ATOM 2043 C CA . LYS A 1 260 ? 11.392 -13.877 -2.901 1.00 75.94 260 LYS A CA 1
ATOM 2044 C C . LYS A 1 260 ? 12.736 -13.157 -2.742 1.00 75.94 260 LYS A C 1
ATOM 2046 O O . LYS A 1 260 ? 13.526 -13.545 -1.891 1.00 75.94 260 LYS A O 1
ATOM 2051 N N . GLU A 1 261 ? 12.943 -12.054 -3.459 1.00 77.25 261 GLU A N 1
ATOM 2052 C CA . GLU A 1 261 ? 14.176 -11.264 -3.357 1.00 77.25 261 GLU A CA 1
ATOM 2053 C C . GLU A 1 261 ? 14.340 -10.530 -2.016 1.00 77.25 261 GLU A C 1
ATOM 2055 O O . GLU A 1 261 ? 15.453 -10.483 -1.496 1.00 77.25 261 GLU A O 1
ATOM 2060 N N . PHE A 1 262 ? 13.264 -10.018 -1.402 1.00 77.75 262 PHE A N 1
ATOM 2061 C CA . PHE A 1 262 ? 13.326 -9.468 -0.039 1.00 77.75 262 PHE A CA 1
ATOM 2062 C C . PHE A 1 262 ? 13.734 -10.523 0.994 1.00 77.75 262 PHE A C 1
ATOM 2064 O O . PHE A 1 262 ? 14.600 -10.253 1.824 1.00 77.75 262 PHE A O 1
ATOM 2071 N N . ASP A 1 263 ? 13.102 -11.700 0.954 1.00 73.50 263 ASP A N 1
ATOM 2072 C CA . ASP A 1 263 ? 13.362 -12.781 1.907 1.00 73.50 263 ASP A CA 1
ATOM 2073 C C . ASP A 1 263 ? 14.772 -13.390 1.677 1.00 73.50 263 ASP A C 1
ATOM 2075 O O . ASP A 1 263 ? 15.464 -13.690 2.646 1.00 73.50 263 ASP A O 1
ATOM 2079 N N . ASN A 1 264 ? 15.252 -13.474 0.426 1.00 70.00 264 ASN A N 1
ATOM 2080 C CA . ASN A 1 264 ? 16.616 -13.918 0.082 1.00 70.00 264 ASN A CA 1
ATOM 2081 C C . ASN A 1 264 ? 17.715 -12.898 0.434 1.00 70.00 264 ASN A C 1
ATOM 2083 O O . ASN A 1 264 ? 18.828 -13.282 0.791 1.00 70.00 264 ASN A O 1
ATOM 2087 N N . SER A 1 265 ? 17.444 -11.598 0.284 1.00 69.25 265 SER A N 1
ATOM 2088 C CA . SER A 1 265 ? 18.465 -10.551 0.448 1.00 69.25 265 SER A CA 1
ATOM 2089 C C . SER A 1 265 ? 18.787 -10.237 1.909 1.00 69.25 265 SER A C 1
ATOM 2091 O O . SER A 1 265 ? 19.785 -9.562 2.173 1.00 69.25 265 SER A O 1
ATOM 2093 N N . TYR A 1 266 ? 17.960 -10.678 2.859 1.00 69.75 266 TYR A N 1
ATOM 2094 C CA . TYR A 1 266 ? 18.079 -10.323 4.270 1.00 69.75 266 TYR A CA 1
ATOM 2095 C C . TYR A 1 266 ? 18.696 -11.439 5.113 1.00 69.75 266 TYR A C 1
ATOM 2097 O O . TYR A 1 266 ? 18.087 -12.473 5.364 1.00 69.75 266 TYR A O 1
ATOM 2105 N N . ASP A 1 267 ? 19.891 -11.171 5.631 1.00 65.00 267 ASP A N 1
ATOM 2106 C CA . ASP A 1 267 ? 20.644 -12.036 6.549 1.00 65.00 267 ASP A CA 1
ATOM 2107 C C . ASP A 1 267 ? 20.697 -11.479 7.984 1.00 65.00 267 ASP A C 1
ATOM 2109 O O . ASP A 1 267 ? 21.519 -11.898 8.795 1.00 65.00 267 ASP A O 1
ATOM 2113 N N . GLY A 1 268 ? 19.833 -10.509 8.297 1.00 61.38 268 GLY A N 1
ATOM 2114 C CA . GLY A 1 268 ? 19.873 -9.736 9.538 1.00 61.38 268 GLY A CA 1
ATOM 2115 C C . GLY A 1 268 ? 20.549 -8.368 9.399 1.00 61.38 268 GLY A C 1
ATOM 2116 O O . GLY A 1 268 ? 20.221 -7.470 10.172 1.00 61.38 268 GLY A O 1
ATOM 2117 N N . ASN A 1 269 ? 21.415 -8.153 8.399 1.00 63.28 269 ASN A N 1
ATOM 2118 C CA . ASN A 1 269 ? 22.099 -6.873 8.196 1.00 63.28 269 ASN A CA 1
ATOM 2119 C C . ASN A 1 269 ? 21.303 -5.944 7.256 1.00 63.28 269 ASN A C 1
ATOM 2121 O O . ASN A 1 269 ? 21.074 -6.254 6.089 1.00 63.28 269 ASN A O 1
ATOM 2125 N N . LEU A 1 270 ? 20.897 -4.774 7.762 1.00 63.00 270 LEU A N 1
ATOM 2126 C CA . LEU A 1 270 ? 20.087 -3.795 7.022 1.00 63.00 270 LEU A CA 1
ATOM 2127 C C . LEU A 1 270 ? 20.864 -3.013 5.956 1.00 63.00 270 LEU A C 1
ATOM 2129 O O . LEU A 1 270 ? 20.287 -2.666 4.928 1.00 63.00 270 LEU A O 1
ATOM 2133 N N . GLU A 1 271 ? 22.143 -2.722 6.193 1.00 63.84 271 GLU A N 1
ATOM 2134 C CA . GLU A 1 271 ? 22.991 -1.999 5.239 1.00 63.84 271 GLU A CA 1
ATOM 2135 C C . GLU A 1 271 ? 23.273 -2.892 4.027 1.00 63.84 271 GLU A C 1
ATOM 2137 O O . GLU A 1 271 ? 23.007 -2.510 2.888 1.00 63.84 271 GLU A O 1
ATOM 2142 N N . LEU A 1 272 ? 23.656 -4.144 4.290 1.00 66.06 272 LEU A N 1
ATOM 2143 C CA . LEU A 1 272 ? 23.902 -5.148 3.258 1.00 66.06 272 LEU A CA 1
ATOM 2144 C C . LEU A 1 272 ? 22.613 -5.568 2.526 1.00 66.06 272 LEU A C 1
ATOM 2146 O O . LEU A 1 272 ? 22.638 -5.802 1.317 1.00 66.06 272 LEU A O 1
ATOM 2150 N N . PHE A 1 273 ? 21.469 -5.601 3.220 1.00 68.44 273 PHE A N 1
ATOM 2151 C CA . PHE A 1 273 ? 20.149 -5.727 2.591 1.00 68.44 273 PHE A CA 1
ATOM 2152 C C . PHE A 1 273 ? 19.850 -4.549 1.653 1.00 68.44 273 PHE A C 1
ATOM 2154 O O . PHE A 1 273 ? 19.366 -4.770 0.545 1.00 68.44 273 PHE A O 1
ATOM 2161 N N . GLY A 1 274 ? 20.172 -3.317 2.060 1.00 68.62 274 GLY A N 1
ATOM 2162 C CA . GLY A 1 274 ? 20.050 -2.122 1.224 1.00 68.62 274 GLY A CA 1
ATOM 2163 C C . GLY A 1 274 ? 20.860 -2.235 -0.067 1.00 68.62 274 GLY A C 1
ATOM 2164 O O . GLY A 1 274 ? 20.298 -2.072 -1.145 1.00 68.62 274 GLY A O 1
ATOM 2165 N N . GLU A 1 275 ? 22.138 -2.611 0.021 1.00 72.06 275 GLU A N 1
ATOM 2166 C CA . GLU A 1 275 ? 23.016 -2.804 -1.145 1.00 72.06 275 GLU A CA 1
ATOM 2167 C C . GLU A 1 275 ? 22.571 -3.952 -2.068 1.00 72.06 275 GLU A C 1
ATOM 2169 O O . GLU A 1 275 ? 22.656 -3.851 -3.296 1.00 72.06 275 GLU A O 1
ATOM 2174 N N . ARG A 1 276 ? 22.096 -5.069 -1.499 1.00 74.25 276 ARG A N 1
ATOM 2175 C CA . ARG A 1 276 ? 21.543 -6.193 -2.275 1.00 74.25 276 ARG A CA 1
ATOM 2176 C C . ARG A 1 276 ? 20.257 -5.794 -2.984 1.00 74.25 276 ARG A C 1
ATOM 2178 O O . ARG A 1 276 ? 20.113 -6.068 -4.172 1.00 74.25 276 ARG A O 1
ATOM 2185 N N . MET A 1 277 ? 19.360 -5.097 -2.292 1.00 78.00 277 MET A N 1
ATOM 2186 C CA . MET A 1 277 ? 18.121 -4.618 -2.893 1.00 78.00 277 MET A CA 1
ATOM 2187 C C . MET A 1 277 ? 18.347 -3.482 -3.888 1.00 78.00 277 MET A C 1
ATOM 2189 O O . MET A 1 277 ? 17.620 -3.414 -4.871 1.00 78.00 277 MET A O 1
ATOM 2193 N N . GLU A 1 278 ? 19.360 -2.634 -3.705 1.00 77.56 278 GLU A N 1
ATOM 2194 C CA . GLU A 1 278 ? 19.796 -1.671 -4.720 1.00 77.56 278 GLU A CA 1
ATOM 2195 C C . GLU A 1 278 ? 20.210 -2.390 -6.006 1.00 77.56 278 GLU A C 1
ATOM 2197 O O . GLU A 1 278 ? 19.746 -2.012 -7.081 1.00 77.56 278 GLU A O 1
ATOM 2202 N N . LYS A 1 279 ? 20.990 -3.477 -5.902 1.00 73.31 279 LYS A N 1
ATOM 2203 C CA . LYS A 1 279 ? 21.294 -4.338 -7.054 1.00 73.31 279 LYS A CA 1
ATOM 2204 C C . LYS A 1 279 ? 20.009 -4.898 -7.659 1.00 73.31 279 LYS A C 1
ATOM 2206 O O . LYS A 1 279 ? 19.772 -4.640 -8.824 1.00 73.31 279 LYS A O 1
ATOM 2211 N N . VAL A 1 280 ? 19.143 -5.568 -6.895 1.00 72.19 280 VAL A N 1
ATOM 2212 C CA . VAL A 1 280 ? 17.877 -6.145 -7.409 1.00 72.19 280 VAL A CA 1
ATOM 2213 C C . VAL A 1 280 ? 16.954 -5.102 -8.061 1.00 72.19 280 VAL A C 1
ATOM 2215 O O . VAL A 1 280 ? 16.289 -5.400 -9.048 1.00 72.19 280 VAL A O 1
ATOM 2218 N N . MET A 1 281 ? 16.907 -3.874 -7.540 1.00 74.56 281 MET A N 1
ATOM 2219 C CA . MET A 1 281 ? 16.106 -2.787 -8.111 1.00 74.56 281 MET A CA 1
ATOM 2220 C C . MET A 1 281 ? 16.696 -2.234 -9.416 1.00 74.56 281 MET A C 1
ATOM 2222 O O . MET A 1 281 ? 15.927 -1.902 -10.322 1.00 74.56 281 MET A O 1
ATOM 2226 N N . ASN A 1 282 ? 18.030 -2.125 -9.487 1.00 69.56 282 ASN A N 1
ATOM 2227 C CA . ASN A 1 282 ? 18.792 -1.560 -10.609 1.00 69.56 282 ASN A CA 1
ATOM 2228 C C . ASN A 1 282 ? 19.272 -2.589 -11.636 1.00 69.56 282 ASN A C 1
ATOM 2230 O O . ASN A 1 282 ? 19.743 -2.191 -12.704 1.00 69.56 282 ASN A O 1
ATOM 2234 N N . LEU A 1 283 ? 19.137 -3.887 -11.349 1.00 62.31 283 LEU A N 1
ATOM 2235 C CA . LEU A 1 283 ? 19.123 -4.913 -12.374 1.00 62.31 283 LEU A CA 1
ATOM 2236 C C . LEU A 1 283 ? 18.136 -4.443 -13.446 1.00 62.31 283 LEU A C 1
ATOM 2238 O O . LEU A 1 283 ? 17.010 -4.016 -13.165 1.00 62.31 283 LEU A O 1
ATOM 2242 N N . GLU A 1 284 ? 18.564 -4.541 -14.699 1.00 48.00 284 GLU A N 1
ATOM 2243 C CA . GLU A 1 284 ? 17.601 -4.693 -15.777 1.00 48.00 284 GLU A CA 1
ATOM 2244 C C . GLU A 1 284 ? 16.626 -5.795 -15.368 1.00 48.00 284 GLU A C 1
ATOM 2246 O O . GLU A 1 284 ? 17.017 -6.748 -14.690 1.00 48.00 284 GLU A O 1
ATOM 2251 N N . VAL A 1 285 ? 15.368 -5.718 -15.804 1.00 47.84 285 VAL A N 1
ATOM 2252 C CA . VAL A 1 285 ? 14.482 -6.891 -15.735 1.00 47.84 285 VAL A CA 1
ATOM 2253 C C . VAL A 1 285 ? 14.912 -7.868 -16.840 1.00 47.84 285 VAL A C 1
ATOM 2255 O O . VAL A 1 285 ? 14.134 -8.239 -17.715 1.00 47.84 285 VAL A O 1
ATOM 2258 N N . ASP A 1 286 ? 16.203 -8.208 -16.811 1.00 37.12 286 ASP A N 1
ATOM 2259 C CA . ASP A 1 286 ? 16.835 -9.282 -17.532 1.00 37.12 286 ASP A CA 1
ATOM 2260 C C . ASP A 1 286 ? 16.298 -10.555 -16.908 1.00 37.12 286 ASP A C 1
ATOM 2262 O O . ASP A 1 286 ? 16.453 -10.864 -15.721 1.00 37.12 286 ASP A O 1
ATOM 2266 N N . SER A 1 287 ? 15.526 -11.227 -17.731 1.00 39.72 287 SER A N 1
ATOM 2267 C CA . SER A 1 287 ? 14.837 -12.444 -17.407 1.00 39.72 287 SER A CA 1
ATOM 2268 C C . SER A 1 287 ? 15.835 -13.552 -17.096 1.00 39.72 287 SER A C 1
ATOM 2270 O O . SER A 1 287 ? 16.240 -14.306 -17.983 1.00 39.72 287 SER A O 1
ATOM 2272 N N . SER A 1 288 ? 16.113 -13.752 -15.807 1.00 38.22 288 SER A N 1
ATOM 2273 C CA . SER A 1 288 ? 16.380 -15.103 -15.327 1.00 38.22 288 SER A CA 1
ATOM 2274 C C . SER A 1 288 ? 15.262 -16.019 -15.844 1.00 38.22 288 SER A C 1
ATOM 2276 O O . SER A 1 288 ? 14.096 -15.612 -15.915 1.00 38.22 288 SER A O 1
ATOM 2278 N N . ASN A 1 289 ? 15.615 -17.239 -16.260 1.00 41.19 289 ASN A N 1
ATOM 2279 C CA . ASN A 1 289 ? 14.692 -18.122 -16.984 1.00 41.19 289 ASN A CA 1
ATOM 228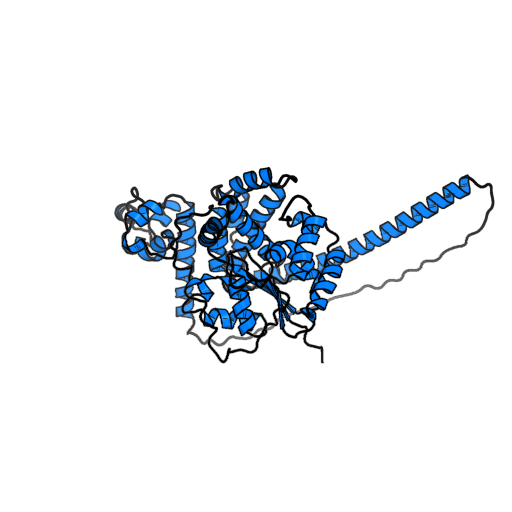0 C C . ASN A 1 289 ? 13.349 -18.311 -16.254 1.00 41.19 289 ASN A C 1
ATOM 2282 O O . ASN A 1 289 ? 12.318 -18.351 -16.914 1.00 41.19 289 ASN A O 1
ATOM 2286 N N . GLU A 1 290 ? 13.343 -18.292 -14.916 1.00 39.66 290 GLU A N 1
ATOM 2287 C CA . GLU A 1 290 ? 12.132 -18.323 -14.082 1.00 39.66 290 GLU A CA 1
ATOM 2288 C C . GLU A 1 290 ? 11.128 -17.201 -14.425 1.00 39.66 290 GLU A C 1
ATOM 2290 O O . GLU A 1 290 ? 9.928 -17.450 -14.541 1.00 39.66 290 GLU A O 1
ATOM 2295 N N . VAL A 1 291 ? 11.588 -15.957 -14.616 1.00 41.25 291 VAL A N 1
ATOM 2296 C CA . VAL A 1 291 ? 10.709 -14.822 -14.949 1.00 41.25 291 VAL A CA 1
ATOM 2297 C C . VAL A 1 291 ? 10.204 -14.935 -16.387 1.00 41.25 291 VAL A C 1
ATOM 2299 O O . VAL A 1 291 ? 9.036 -14.639 -16.637 1.00 41.25 291 VAL A O 1
ATOM 2302 N N . ASN A 1 292 ? 11.033 -15.408 -17.325 1.00 39.78 292 ASN A N 1
ATOM 2303 C CA . ASN A 1 292 ? 10.605 -15.628 -18.711 1.00 39.78 292 ASN A CA 1
ATOM 2304 C C . ASN A 1 292 ? 9.637 -16.804 -18.859 1.00 39.78 292 ASN A C 1
ATOM 2306 O O . ASN A 1 292 ? 8.669 -16.674 -19.601 1.00 39.78 292 ASN A O 1
ATOM 2310 N N . GLU A 1 293 ? 9.830 -17.913 -18.144 1.00 39.44 293 GLU A N 1
ATOM 2311 C CA . GLU A 1 293 ? 8.840 -18.995 -18.070 1.00 39.44 293 GLU A CA 1
ATOM 2312 C C . GLU A 1 293 ? 7.512 -18.455 -17.533 1.00 39.44 293 GLU A C 1
ATOM 2314 O O . GLU A 1 293 ? 6.471 -18.636 -18.160 1.00 39.44 293 GLU A O 1
ATOM 2319 N N . ILE A 1 294 ? 7.553 -17.677 -16.448 1.00 42.62 294 ILE A N 1
ATOM 2320 C CA . ILE A 1 294 ? 6.377 -17.007 -15.880 1.00 42.62 294 ILE A CA 1
ATOM 2321 C C . ILE A 1 294 ? 5.703 -16.037 -16.878 1.00 42.62 294 ILE A C 1
ATOM 2323 O O . ILE A 1 294 ? 4.474 -15.915 -16.878 1.00 42.62 294 ILE A O 1
ATOM 2327 N N . MET A 1 295 ? 6.469 -15.347 -17.731 1.00 40.81 295 MET A N 1
ATOM 2328 C CA . MET A 1 295 ? 5.943 -14.443 -18.770 1.00 40.81 295 MET A CA 1
ATOM 2329 C C . MET A 1 295 ? 5.412 -15.185 -20.010 1.00 40.81 295 MET A C 1
ATOM 2331 O O . MET A 1 295 ? 4.508 -14.665 -20.667 1.00 40.81 295 MET A O 1
ATOM 2335 N N . ASN A 1 296 ? 5.952 -16.372 -20.313 1.00 39.56 296 ASN A N 1
ATOM 2336 C CA . ASN A 1 296 ? 5.650 -17.189 -21.496 1.00 39.56 296 ASN A CA 1
ATOM 2337 C C . ASN A 1 296 ? 4.641 -18.321 -21.238 1.00 39.56 296 ASN A C 1
ATOM 2339 O O . ASN A 1 296 ? 4.352 -19.089 -22.155 1.00 39.56 296 ASN A O 1
ATOM 2343 N N . LEU A 1 297 ? 4.076 -18.426 -20.030 1.00 39.78 297 LEU A N 1
ATOM 2344 C CA . LEU A 1 297 ? 2.929 -19.295 -19.761 1.00 39.78 297 LEU A CA 1
ATOM 2345 C C . LEU A 1 297 ? 1.745 -18.875 -20.647 1.00 39.78 297 LEU A C 1
ATOM 2347 O O . LEU A 1 297 ? 1.032 -17.908 -20.356 1.00 39.78 297 LEU A O 1
ATOM 2351 N N . ASP A 1 298 ? 1.552 -19.606 -21.746 1.00 37.97 298 ASP A N 1
ATOM 2352 C CA . ASP A 1 298 ? 0.463 -19.369 -22.684 1.00 37.97 298 ASP A CA 1
ATOM 2353 C C . ASP A 1 298 ? -0.878 -19.734 -22.039 1.00 37.97 298 ASP A C 1
ATOM 2355 O O . ASP A 1 298 ? -1.245 -20.896 -21.872 1.00 37.97 298 ASP A O 1
ATOM 2359 N N . TYR A 1 299 ? -1.620 -18.695 -21.670 1.00 46.50 299 TYR A N 1
ATOM 2360 C CA . TYR A 1 299 ? -2.962 -18.796 -21.111 1.00 46.50 299 TYR A CA 1
ATOM 2361 C C . TYR A 1 299 ? -4.060 -18.481 -22.134 1.00 46.50 299 TYR A C 1
ATOM 2363 O O . TYR A 1 299 ? -5.204 -18.264 -21.734 1.00 46.50 299 TYR A O 1
ATOM 2371 N N . SER A 1 300 ? -3.749 -18.454 -23.437 1.00 40.44 300 SER A N 1
ATOM 2372 C CA . SER A 1 300 ? -4.749 -18.243 -24.495 1.00 40.44 300 SER A CA 1
ATOM 2373 C C . SER A 1 300 ? -5.805 -19.356 -24.565 1.00 40.44 300 SER A C 1
ATOM 2375 O O . SER A 1 300 ? -6.895 -19.119 -25.083 1.00 40.44 300 SER A O 1
ATOM 2377 N N . GLY A 1 301 ? -5.508 -20.531 -23.996 1.00 40.31 301 GLY A N 1
ATOM 2378 C CA . GLY A 1 301 ? -6.424 -21.669 -23.899 1.00 40.31 301 GLY A CA 1
ATOM 2379 C C . GLY A 1 301 ? -7.286 -21.747 -22.632 1.00 40.31 301 GLY A C 1
ATOM 2380 O O . GLY A 1 301 ? -8.223 -22.534 -22.634 1.00 40.31 301 GLY A O 1
ATOM 2381 N N . ILE A 1 302 ? -7.021 -20.969 -21.568 1.00 44.03 302 ILE A N 1
ATOM 2382 C CA . ILE A 1 302 ? -7.818 -21.065 -20.326 1.00 44.03 302 ILE A CA 1
ATOM 2383 C C . ILE A 1 302 ? -9.081 -20.212 -20.451 1.00 44.03 302 ILE A C 1
ATOM 2385 O O . ILE A 1 302 ? -9.021 -18.977 -20.439 1.00 44.03 302 ILE A O 1
ATOM 2389 N N . SER A 1 303 ? -10.229 -20.880 -20.520 1.00 51.69 303 SER A N 1
ATOM 2390 C CA . SER A 1 303 ? -11.545 -20.244 -20.518 1.00 51.69 303 SER A CA 1
ATOM 2391 C C . SER A 1 303 ? -11.810 -19.467 -19.220 1.00 51.69 303 SER A C 1
ATOM 2393 O O . SER A 1 303 ? -11.240 -19.729 -18.157 1.00 51.69 303 SER A O 1
ATOM 2395 N N . GLU A 1 304 ? -12.720 -18.490 -19.277 1.00 47.56 304 GLU A N 1
ATOM 2396 C CA . GLU A 1 304 ? -13.138 -17.765 -18.071 1.00 47.56 304 GLU A CA 1
ATOM 2397 C C . GLU A 1 304 ? -13.818 -18.699 -17.050 1.00 47.56 304 GLU A C 1
ATOM 2399 O O . GLU A 1 304 ? -13.754 -18.441 -15.849 1.00 47.56 304 GLU A O 1
ATOM 2404 N N . GLU A 1 305 ? -14.388 -19.818 -17.508 1.00 47.94 305 GLU A N 1
ATOM 2405 C CA . GLU A 1 305 ? -14.948 -20.881 -16.672 1.00 47.94 305 GLU A CA 1
ATOM 2406 C C . GLU A 1 305 ? -13.855 -21.676 -15.948 1.00 47.94 305 GLU A C 1
ATOM 2408 O O . GLU A 1 305 ? -13.874 -21.701 -14.719 1.00 47.94 305 GLU A O 1
ATOM 2413 N N . GLU A 1 306 ? -12.846 -22.206 -16.648 1.00 45.16 306 GLU A N 1
ATOM 2414 C CA . GLU A 1 306 ? -11.705 -22.897 -16.018 1.00 45.16 306 GLU A CA 1
ATOM 2415 C C . GLU A 1 306 ? -10.944 -21.993 -15.041 1.00 45.16 306 GLU A C 1
ATOM 2417 O O . GLU A 1 306 ? -10.480 -22.450 -13.996 1.00 45.16 306 GLU A O 1
ATOM 2422 N N . LEU A 1 307 ? -10.833 -20.691 -15.332 1.00 49.09 307 LEU A N 1
ATOM 2423 C CA . LEU A 1 307 ? -10.227 -19.743 -14.397 1.00 49.09 307 LEU A CA 1
ATOM 2424 C C . LEU A 1 307 ? -11.088 -19.563 -13.137 1.00 49.09 307 LEU A C 1
ATOM 2426 O O . LEU A 1 307 ? -10.548 -19.566 -12.033 1.00 49.09 307 LEU A O 1
ATOM 2430 N N . ASN A 1 308 ? -12.411 -19.445 -13.284 1.00 51.81 308 ASN A N 1
ATOM 2431 C CA . ASN A 1 308 ? -13.335 -19.366 -12.150 1.00 51.81 308 ASN A CA 1
ATOM 2432 C C . ASN A 1 308 ? -13.372 -20.686 -11.349 1.00 51.81 308 ASN A C 1
ATOM 2434 O O . ASN A 1 308 ? -13.547 -20.658 -10.129 1.00 51.81 308 ASN A O 1
ATOM 2438 N N . GLU A 1 309 ? -13.192 -21.841 -11.996 1.00 57.12 309 GLU A N 1
ATOM 2439 C CA . GLU A 1 309 ? -13.036 -23.140 -11.333 1.00 57.12 309 GLU A CA 1
ATOM 2440 C C . GLU A 1 309 ? -11.713 -23.229 -10.574 1.00 57.12 309 GLU A C 1
ATOM 2442 O O . GLU A 1 309 ? -11.729 -23.535 -9.384 1.00 57.12 309 GLU A O 1
ATOM 2447 N N . LYS A 1 310 ? -10.584 -22.852 -11.185 1.00 55.62 310 LYS A N 1
ATOM 2448 C CA . LYS A 1 310 ? -9.275 -22.817 -10.509 1.00 55.62 310 LYS A CA 1
ATOM 2449 C C . LYS A 1 310 ? -9.206 -21.771 -9.392 1.00 55.62 310 LYS A C 1
ATOM 2451 O O . LYS A 1 310 ? -8.460 -21.968 -8.431 1.00 55.62 310 LYS A O 1
ATOM 2456 N N . GLU A 1 311 ? -9.995 -20.695 -9.457 1.00 50.91 311 GLU A N 1
ATOM 2457 C CA . GLU A 1 311 ? -10.192 -19.748 -8.348 1.00 50.91 311 GLU A CA 1
ATOM 2458 C C . GLU A 1 311 ? -11.067 -20.331 -7.223 1.00 50.91 311 GLU A C 1
ATOM 2460 O O . GLU A 1 311 ? -10.738 -20.144 -6.049 1.00 50.91 311 GLU A O 1
ATOM 2465 N N . LYS A 1 312 ? -12.136 -21.080 -7.541 1.00 60.69 312 LYS A N 1
ATOM 2466 C CA . LYS A 1 312 ? -12.913 -21.842 -6.541 1.00 60.69 312 LYS A CA 1
ATOM 2467 C C . LYS A 1 312 ? -12.054 -22.909 -5.862 1.00 60.69 312 LYS A C 1
ATOM 2469 O O . LYS A 1 312 ? -12.063 -22.990 -4.640 1.00 60.69 312 LYS A O 1
ATOM 2474 N N . GLU A 1 313 ? -11.281 -23.665 -6.634 1.00 59.97 313 GLU A N 1
ATOM 2475 C CA . GLU A 1 313 ? -10.352 -24.691 -6.154 1.00 59.97 313 GLU A CA 1
ATOM 2476 C C . GLU A 1 313 ? -9.257 -24.069 -5.278 1.00 59.97 313 GLU A C 1
ATOM 2478 O O . GLU A 1 313 ? -9.047 -24.527 -4.163 1.00 59.97 313 GLU A O 1
ATOM 2483 N N . ASN A 1 314 ? -8.648 -22.945 -5.683 1.00 52.09 314 ASN A N 1
ATOM 2484 C CA . ASN A 1 314 ? -7.720 -22.196 -4.822 1.00 52.09 314 ASN A CA 1
ATOM 2485 C C . ASN A 1 314 ? -8.372 -21.712 -3.523 1.00 52.09 314 ASN A C 1
ATOM 2487 O O . ASN A 1 314 ? -7.732 -21.700 -2.473 1.00 52.09 314 ASN A O 1
ATOM 2491 N N . LYS A 1 315 ? -9.628 -21.262 -3.583 1.00 59.94 315 LYS A N 1
ATOM 2492 C CA . LYS A 1 315 ? -10.363 -20.805 -2.402 1.00 59.94 315 LYS A CA 1
ATOM 2493 C C . LYS A 1 315 ? -10.676 -21.966 -1.457 1.00 59.94 315 LYS A C 1
ATOM 2495 O O . LYS A 1 315 ? -10.575 -21.771 -0.248 1.00 59.94 315 LYS A O 1
ATOM 2500 N N . GLN A 1 316 ? -10.996 -23.140 -1.999 1.00 64.81 316 GLN A N 1
ATOM 2501 C CA . GLN A 1 316 ? -11.203 -24.363 -1.231 1.00 64.81 316 GLN A CA 1
ATOM 2502 C C . GLN A 1 316 ? -9.884 -24.854 -0.625 1.00 64.81 316 GLN A C 1
ATOM 2504 O O . GLN A 1 316 ? -9.789 -24.928 0.589 1.00 64.81 316 GLN A O 1
ATOM 2509 N N . LEU A 1 317 ? -8.816 -24.999 -1.415 1.00 62.12 317 LEU A N 1
ATOM 2510 C CA . LEU A 1 317 ? -7.484 -25.379 -0.926 1.00 62.12 317 LEU A CA 1
ATOM 2511 C C . LEU A 1 317 ? -6.951 -24.432 0.162 1.00 62.12 317 LEU A C 1
ATOM 2513 O O . LEU A 1 317 ? -6.284 -24.874 1.090 1.00 62.12 317 LEU A O 1
ATOM 2517 N N . ARG A 1 318 ? -7.257 -23.127 0.098 1.00 55.59 318 ARG A N 1
ATOM 2518 C CA . ARG A 1 318 ? -6.930 -22.164 1.170 1.00 55.59 318 ARG A CA 1
ATOM 2519 C C . ARG A 1 318 ? -7.759 -22.369 2.438 1.00 55.59 318 ARG A C 1
ATOM 2521 O O . ARG A 1 318 ? -7.254 -22.095 3.524 1.00 55.59 318 ARG A O 1
ATOM 2528 N N . TYR A 1 319 ? -9.009 -22.807 2.309 1.00 71.00 319 TYR A N 1
ATOM 2529 C CA . TYR A 1 319 ? -9.856 -23.181 3.439 1.00 71.00 319 TYR A CA 1
ATOM 2530 C C . TYR A 1 319 ? -9.366 -24.492 4.067 1.00 71.00 319 TYR A C 1
ATOM 2532 O O . TYR A 1 319 ? -9.089 -24.516 5.262 1.00 71.00 319 TYR A O 1
ATOM 2540 N N . ASP A 1 320 ? -9.123 -25.518 3.252 1.00 70.94 320 ASP A N 1
ATOM 2541 C CA . ASP A 1 320 ? -8.616 -26.829 3.670 1.00 70.94 320 ASP A CA 1
ATOM 2542 C C . ASP A 1 320 ? -7.227 -26.713 4.322 1.00 70.94 320 ASP A C 1
ATOM 2544 O O . ASP A 1 320 ? -6.950 -27.347 5.339 1.00 70.94 320 ASP A O 1
ATOM 2548 N N . LEU A 1 321 ? -6.355 -25.844 3.792 1.00 67.38 321 LEU A N 1
ATOM 2549 C CA . LEU A 1 321 ? -5.065 -25.516 4.402 1.00 67.38 321 LEU A CA 1
ATOM 2550 C C . LEU A 1 321 ? -5.235 -24.789 5.743 1.00 67.38 321 LEU A C 1
ATOM 2552 O O . LEU A 1 321 ? -4.475 -25.056 6.669 1.00 67.38 321 LEU A O 1
ATOM 2556 N N . SER A 1 322 ? -6.223 -23.898 5.876 1.00 64.81 322 SER A N 1
ATOM 2557 C CA . SER A 1 322 ? -6.542 -23.261 7.162 1.00 64.81 322 SER A CA 1
ATOM 2558 C C . SER A 1 322 ? -7.030 -24.289 8.186 1.00 64.81 322 SER A C 1
ATOM 2560 O O . SER A 1 322 ? -6.580 -24.265 9.327 1.00 64.81 322 SER A O 1
ATOM 2562 N N . GLU A 1 323 ? -7.888 -25.224 7.776 1.00 77.31 323 GLU A N 1
ATOM 2563 C CA . GLU A 1 323 ? -8.395 -26.301 8.632 1.00 77.31 323 GLU A CA 1
ATOM 2564 C C . GLU A 1 323 ? -7.281 -27.289 9.025 1.00 77.31 323 GLU A C 1
ATOM 2566 O O . GLU A 1 323 ? -7.185 -27.694 10.183 1.00 77.31 323 GLU A O 1
ATOM 2571 N N . MET A 1 324 ? -6.380 -27.641 8.098 1.00 66.00 324 MET A N 1
ATOM 2572 C CA . MET A 1 324 ? -5.183 -28.431 8.410 1.00 66.00 324 MET A CA 1
ATOM 2573 C C . MET A 1 324 ? -4.229 -27.697 9.352 1.00 66.00 324 MET A C 1
ATOM 2575 O O . MET A 1 324 ? -3.666 -28.332 10.239 1.00 66.00 324 MET A O 1
ATOM 2579 N N . LEU A 1 325 ? -4.050 -26.381 9.201 1.00 69.31 325 LEU A N 1
ATOM 2580 C CA . LEU A 1 325 ? -3.227 -25.585 10.114 1.00 69.31 325 LEU A CA 1
ATOM 2581 C C . LEU A 1 325 ? -3.844 -25.508 11.515 1.00 69.31 325 LEU A C 1
ATOM 2583 O O . LEU A 1 325 ? -3.107 -25.615 12.491 1.00 69.31 325 LEU A O 1
ATOM 2587 N N . GLU A 1 326 ? -5.168 -25.390 11.634 1.00 77.12 326 GLU A N 1
ATOM 2588 C CA . GLU A 1 326 ? -5.873 -25.465 12.922 1.00 77.12 326 GLU A CA 1
ATOM 2589 C C . GLU A 1 326 ? -5.724 -26.855 13.564 1.00 77.12 326 GLU A C 1
ATOM 2591 O O . GLU A 1 326 ? -5.350 -26.949 14.734 1.00 77.12 326 GLU A O 1
ATOM 2596 N N . LYS A 1 327 ? -5.900 -27.941 12.796 1.00 78.56 327 LYS A N 1
ATOM 2597 C CA . LYS A 1 327 ? -5.666 -29.322 13.267 1.00 78.56 327 LYS A CA 1
ATOM 2598 C C . LYS A 1 327 ? -4.213 -29.561 13.682 1.00 78.56 327 LYS A C 1
ATOM 2600 O O . LYS A 1 327 ? -3.967 -30.170 14.717 1.00 78.56 327 LYS A O 1
ATOM 2605 N N . TYR A 1 328 ? -3.247 -29.059 12.916 1.00 67.31 328 TYR A N 1
ATOM 2606 C CA . TYR A 1 328 ? -1.823 -29.166 13.237 1.00 67.31 328 TYR A CA 1
ATOM 2607 C C . TYR A 1 328 ? -1.451 -28.351 14.484 1.00 67.31 328 TYR A C 1
ATOM 2609 O O . TYR A 1 328 ? -0.670 -28.815 15.309 1.00 67.31 328 TYR A O 1
ATOM 2617 N N . GLN A 1 329 ? -2.044 -27.169 14.677 1.00 71.31 329 GLN A N 1
ATOM 2618 C CA . GLN A 1 329 ? -1.876 -26.381 15.902 1.00 71.31 329 GLN A CA 1
ATOM 2619 C C . GLN A 1 329 ? -2.505 -27.067 17.122 1.00 71.31 329 GLN A C 1
ATOM 2621 O O . GLN A 1 329 ? -1.892 -27.062 18.189 1.00 71.31 329 GLN A O 1
ATOM 2626 N N . ALA A 1 330 ? -3.668 -27.708 16.967 1.00 78.31 330 ALA A N 1
ATOM 2627 C CA . ALA A 1 330 ? -4.278 -28.523 18.016 1.00 78.31 330 ALA A CA 1
ATOM 2628 C C . ALA A 1 330 ? -3.387 -29.724 18.383 1.00 78.31 330 ALA A C 1
ATOM 2630 O O . ALA A 1 330 ? -3.047 -29.885 19.552 1.00 78.31 330 ALA A O 1
ATOM 2631 N N . LEU A 1 331 ? -2.905 -30.482 17.391 1.00 75.94 331 LEU A N 1
ATOM 2632 C CA . LEU A 1 331 ? -1.955 -31.587 17.585 1.00 75.94 331 LEU A CA 1
ATOM 2633 C C . LEU A 1 331 ? -0.619 -31.130 18.192 1.00 75.94 331 LEU A C 1
ATOM 2635 O O . LEU A 1 331 ? -0.001 -31.879 18.943 1.00 75.94 331 LEU A O 1
ATOM 2639 N N . LEU A 1 332 ? -0.152 -29.911 17.903 1.00 71.31 332 LEU A N 1
ATOM 2640 C CA . LEU A 1 332 ? 1.016 -29.327 18.568 1.00 71.31 332 LEU A CA 1
ATOM 2641 C C . LEU A 1 332 ? 0.733 -28.941 20.027 1.00 71.31 332 LEU A C 1
ATOM 2643 O O . LEU A 1 332 ? 1.645 -29.032 20.846 1.00 71.31 332 LEU A O 1
ATOM 2647 N N . SER A 1 333 ? -0.491 -28.519 20.367 1.00 74.19 333 SER A N 1
ATOM 2648 C CA . SER A 1 333 ? -0.901 -28.304 21.764 1.00 74.19 333 SER A CA 1
ATOM 2649 C C . SER A 1 333 ? -0.966 -29.632 22.511 1.00 74.19 333 SER A C 1
ATOM 2651 O O . SER A 1 333 ? -0.319 -29.783 23.541 1.00 74.19 333 SER A O 1
ATOM 2653 N N . GLU A 1 334 ? -1.632 -30.630 21.930 1.00 77.69 334 GLU A N 1
ATOM 2654 C CA . GLU A 1 334 ? -1.745 -31.980 22.485 1.00 77.69 334 GLU A CA 1
ATOM 2655 C C . GLU A 1 334 ? -0.367 -32.634 22.673 1.00 77.69 334 GLU A C 1
ATOM 2657 O O . GLU A 1 334 ? -0.081 -33.168 23.738 1.00 77.69 334 GLU A O 1
ATOM 2662 N N . ASN A 1 335 ? 0.553 -32.508 21.707 1.00 69.00 335 ASN A N 1
ATOM 2663 C CA . ASN A 1 335 ? 1.936 -32.976 21.871 1.00 69.00 335 ASN A CA 1
ATOM 2664 C C . ASN A 1 335 ? 2.708 -32.216 22.962 1.00 69.00 335 ASN A C 1
ATOM 2666 O O . ASN A 1 335 ? 3.569 -32.808 23.610 1.00 69.00 335 ASN A O 1
ATOM 2670 N N . ARG A 1 336 ? 2.430 -30.926 23.194 1.00 75.06 336 ARG A N 1
ATOM 2671 C CA . ARG A 1 336 ? 3.031 -30.175 24.311 1.00 75.06 336 ARG A CA 1
ATOM 2672 C C . ARG A 1 336 ? 2.470 -30.624 25.655 1.00 75.06 336 ARG A C 1
ATOM 2674 O O . ARG A 1 336 ? 3.245 -30.771 26.592 1.00 75.06 336 ARG A O 1
ATOM 2681 N N . GLU A 1 337 ? 1.168 -30.875 25.741 1.00 70.69 337 GLU A N 1
ATOM 2682 C CA . GLU A 1 337 ? 0.503 -31.406 26.937 1.00 70.69 337 GLU A CA 1
ATOM 2683 C C . GLU A 1 337 ? 0.973 -32.836 27.246 1.00 70.69 337 GLU A C 1
ATOM 2685 O O . GLU A 1 337 ? 1.348 -33.130 28.380 1.00 70.69 337 GLU A O 1
ATOM 2690 N N . LEU A 1 338 ? 1.080 -33.696 26.228 1.00 67.81 338 LEU A N 1
ATOM 2691 C CA . LEU A 1 338 ? 1.674 -35.029 26.334 1.00 67.81 338 LEU A CA 1
ATOM 2692 C C . LEU A 1 338 ? 3.155 -34.966 26.720 1.00 67.81 338 LEU A C 1
ATOM 2694 O O . LEU A 1 338 ? 3.573 -35.732 27.581 1.00 67.81 338 LEU A O 1
ATOM 2698 N N . SER A 1 339 ? 3.950 -34.056 26.147 1.00 63.12 339 SER A N 1
ATOM 2699 C CA . SER A 1 339 ? 5.356 -33.879 26.540 1.00 63.12 339 SER A CA 1
ATOM 2700 C C . SER A 1 339 ? 5.477 -33.403 27.986 1.00 63.12 339 SER A C 1
ATOM 2702 O O . SER A 1 339 ? 6.279 -33.955 28.731 1.00 63.12 339 SER A O 1
ATOM 2704 N N . ALA A 1 340 ? 4.656 -32.437 28.407 1.00 63.00 340 ALA A N 1
ATOM 2705 C CA . ALA A 1 340 ? 4.621 -31.961 29.786 1.00 63.00 340 ALA A CA 1
ATOM 2706 C C . ALA A 1 340 ? 4.213 -33.080 30.755 1.00 63.00 340 ALA A C 1
ATOM 2708 O O . ALA A 1 340 ? 4.859 -33.255 31.783 1.00 63.00 340 ALA A O 1
ATOM 2709 N N . SER A 1 341 ? 3.216 -33.895 30.394 1.00 53.50 341 SER A N 1
ATOM 2710 C CA . SER A 1 341 ? 2.822 -35.072 31.171 1.00 53.50 341 SER A CA 1
ATOM 2711 C C . SER A 1 341 ? 3.928 -36.133 31.202 1.00 53.50 341 SER A C 1
ATOM 2713 O O . SER A 1 341 ? 4.213 -36.681 32.259 1.00 53.50 341 SER A O 1
ATOM 2715 N N . VAL A 1 342 ? 4.626 -36.389 30.090 1.00 64.06 342 VAL A N 1
ATOM 2716 C CA . VAL A 1 342 ? 5.791 -37.293 30.043 1.00 64.06 342 VAL A CA 1
ATOM 2717 C C . VAL A 1 342 ? 6.933 -36.782 30.920 1.00 64.06 342 VAL A C 1
ATOM 2719 O O . VAL A 1 342 ? 7.575 -37.587 31.592 1.00 64.06 342 VAL A O 1
ATOM 2722 N N . ASP A 1 343 ? 7.184 -35.476 30.960 1.00 61.38 343 ASP A N 1
ATOM 2723 C CA . ASP A 1 343 ? 8.212 -34.882 31.815 1.00 61.38 343 ASP A CA 1
ATOM 2724 C C . ASP A 1 343 ? 7.794 -34.858 33.296 1.00 61.38 343 ASP A C 1
ATOM 2726 O O . ASP A 1 343 ? 8.625 -35.114 34.168 1.00 61.38 343 ASP A O 1
ATOM 2730 N N . GLU A 1 344 ? 6.505 -34.692 33.595 1.00 61.62 344 GLU A N 1
ATOM 2731 C CA . GLU A 1 344 ? 5.931 -34.860 34.934 1.00 61.62 344 GLU A CA 1
ATOM 2732 C C . GLU A 1 344 ? 6.000 -36.327 35.401 1.00 61.62 344 GLU A C 1
ATOM 2734 O O . GLU A 1 344 ? 6.446 -36.600 36.516 1.00 61.62 344 GLU A O 1
ATOM 2739 N N . TYR A 1 345 ? 5.692 -37.293 34.529 1.00 53.41 345 TYR A N 1
ATOM 2740 C CA . TYR A 1 345 ? 5.898 -38.724 34.775 1.00 53.41 345 TYR A CA 1
ATOM 2741 C C . TYR A 1 345 ? 7.381 -39.080 34.916 1.00 53.41 345 TYR A C 1
ATOM 2743 O O . TYR A 1 345 ? 7.721 -39.898 35.768 1.00 53.41 345 TYR A O 1
ATOM 2751 N N . ARG A 1 346 ? 8.291 -38.473 34.143 1.00 59.19 346 ARG A N 1
ATOM 2752 C CA . ARG A 1 346 ? 9.745 -38.638 34.326 1.00 59.19 346 ARG A CA 1
ATOM 2753 C C . ARG A 1 346 ? 10.188 -38.087 35.674 1.00 59.19 346 ARG A C 1
ATOM 2755 O O . ARG A 1 346 ? 10.921 -38.778 36.375 1.00 59.19 346 ARG A O 1
ATOM 2762 N N . ALA A 1 347 ? 9.723 -36.903 36.068 1.00 54.28 347 ALA A N 1
ATOM 2763 C CA . ALA A 1 347 ? 10.000 -36.325 37.379 1.00 54.28 347 ALA A CA 1
ATOM 2764 C C . ALA A 1 347 ? 9.441 -37.206 38.510 1.00 54.28 347 ALA A C 1
ATOM 2766 O O . ALA A 1 347 ? 10.142 -37.467 39.488 1.00 54.28 347 ALA A O 1
ATOM 2767 N N . ALA A 1 348 ? 8.229 -37.745 38.349 1.00 49.28 348 ALA A N 1
ATOM 2768 C CA . ALA A 1 348 ? 7.630 -38.699 39.276 1.00 49.28 348 ALA A CA 1
ATOM 2769 C C . ALA A 1 348 ? 8.416 -40.019 39.339 1.00 49.28 348 ALA A C 1
ATOM 2771 O O . ALA A 1 348 ? 8.671 -40.508 40.431 1.00 49.28 348 ALA A O 1
ATOM 2772 N N . VAL A 1 349 ? 8.878 -40.566 38.209 1.00 52.72 349 VAL A N 1
ATOM 2773 C CA . VAL A 1 349 ? 9.714 -41.779 38.150 1.00 52.72 349 VAL A CA 1
ATOM 2774 C C . VAL A 1 349 ? 11.106 -41.538 38.736 1.00 52.72 349 VAL A C 1
ATOM 2776 O O . VAL A 1 349 ? 11.636 -42.428 39.389 1.00 52.72 349 VAL A O 1
ATOM 2779 N N . ILE A 1 350 ? 11.699 -40.355 38.566 1.00 57.69 350 IL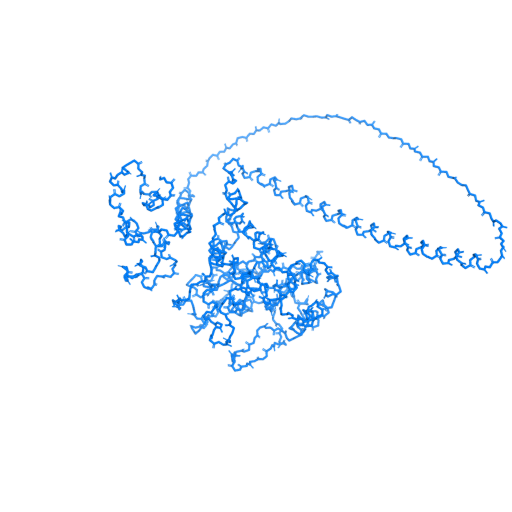E A N 1
ATOM 2780 C CA . ILE A 1 350 ? 12.945 -39.969 39.248 1.00 57.69 350 ILE A CA 1
ATOM 2781 C C . ILE A 1 350 ? 12.707 -39.923 40.764 1.00 57.69 350 ILE A C 1
ATOM 2783 O O . ILE A 1 350 ? 13.464 -40.530 41.516 1.00 57.69 350 ILE A O 1
ATOM 2787 N N . LYS A 1 351 ? 11.604 -39.302 41.200 1.00 50.75 351 LYS A N 1
ATOM 2788 C CA . LYS A 1 351 ? 11.188 -39.209 42.610 1.00 50.75 351 LYS A CA 1
ATOM 2789 C C . LYS A 1 351 ? 10.805 -40.565 43.228 1.00 50.75 351 LYS A C 1
ATOM 2791 O O . LYS A 1 351 ? 10.970 -40.761 44.428 1.00 50.75 351 LYS A O 1
ATOM 2796 N N . PHE A 1 352 ? 10.324 -41.504 42.413 1.00 46.56 352 PHE A N 1
ATOM 2797 C CA . PHE A 1 352 ? 10.022 -42.890 42.787 1.00 46.56 352 PHE A CA 1
ATOM 2798 C C . PHE A 1 352 ? 11.289 -43.758 42.804 1.00 46.56 352 PHE A C 1
ATOM 2800 O O . PHE A 1 352 ? 11.441 -44.611 43.663 1.00 46.56 352 PHE A O 1
ATOM 2807 N N . LYS A 1 353 ? 12.258 -43.507 41.915 1.00 53.47 353 LYS A N 1
ATOM 2808 C CA . LYS A 1 353 ? 13.590 -44.138 41.970 1.00 53.47 353 LYS A CA 1
ATOM 2809 C C . LYS A 1 353 ? 14.438 -43.654 43.149 1.00 53.47 353 LYS A C 1
ATOM 2811 O O . LYS A 1 353 ? 15.382 -44.344 43.511 1.00 53.47 353 LYS A O 1
ATOM 2816 N N . SER A 1 354 ? 14.124 -42.495 43.733 1.00 52.56 354 SER A N 1
ATOM 2817 C CA . SER A 1 354 ? 14.759 -42.000 44.961 1.00 52.56 354 SER A CA 1
ATOM 2818 C C . SER A 1 354 ? 14.047 -42.407 46.258 1.00 52.56 354 SER A C 1
ATOM 2820 O O . SER A 1 354 ? 14.603 -42.160 47.322 1.00 52.56 354 SER A O 1
ATOM 2822 N N . ASN A 1 355 ? 12.847 -43.003 46.193 1.00 47.38 355 ASN A N 1
ATOM 2823 C CA . ASN A 1 355 ? 12.055 -43.406 47.361 1.00 47.38 355 ASN A CA 1
ATOM 2824 C C . ASN A 1 355 ? 11.623 -44.877 47.241 1.00 47.38 355 ASN A C 1
ATOM 2826 O O . ASN A 1 355 ? 10.774 -45.210 46.417 1.00 47.38 355 ASN A O 1
ATOM 2830 N N . ASP A 1 356 ? 12.164 -45.740 48.097 1.00 41.69 356 ASP A N 1
ATOM 2831 C CA . ASP A 1 356 ? 11.911 -47.183 48.073 1.00 41.69 356 ASP A CA 1
ATOM 2832 C C . ASP A 1 356 ? 10.427 -47.588 48.261 1.00 41.69 356 ASP A C 1
ATOM 2834 O O . ASP A 1 356 ? 9.811 -47.287 49.280 1.00 41.69 356 ASP A O 1
ATOM 2838 N N . VAL A 1 357 ? 9.936 -48.386 47.296 1.00 38.94 357 VAL A N 1
ATOM 2839 C CA . VAL A 1 357 ? 8.879 -49.429 47.372 1.00 38.94 357 VAL A CA 1
ATOM 2840 C C . VAL A 1 357 ? 7.425 -49.027 47.738 1.00 38.94 357 VAL A C 1
ATOM 2842 O O . VAL A 1 357 ? 7.148 -48.595 48.849 1.00 38.94 357 VAL A O 1
ATOM 2845 N N . LEU A 1 358 ? 6.457 -49.333 46.842 1.00 30.44 358 LEU A N 1
ATOM 2846 C CA . LEU A 1 358 ? 5.250 -50.191 47.063 1.00 30.44 358 LEU A CA 1
ATOM 2847 C C . LEU A 1 358 ? 4.259 -50.185 45.854 1.00 30.44 358 LEU A C 1
ATOM 2849 O O . LEU A 1 358 ? 4.269 -49.276 45.031 1.00 30.44 358 LEU A O 1
ATOM 2853 N N . VAL A 1 359 ? 3.436 -51.244 45.728 1.00 33.22 359 VAL A N 1
ATOM 2854 C CA . VAL A 1 359 ? 2.662 -51.737 44.539 1.00 33.22 359 VAL A CA 1
ATOM 2855 C C . VAL A 1 359 ? 1.436 -52.553 45.058 1.00 33.22 359 VAL A C 1
ATOM 2857 O O . VAL A 1 359 ? 1.608 -53.064 46.169 1.00 33.22 359 VAL A O 1
ATOM 2860 N N . PRO A 1 360 ? 0.246 -52.767 44.399 1.00 37.12 360 PRO A N 1
ATOM 2861 C CA . PRO A 1 360 ? -0.239 -52.621 42.989 1.00 37.12 360 PRO A CA 1
ATOM 2862 C C . PRO A 1 360 ? -1.538 -51.725 42.910 1.00 37.12 360 PRO A C 1
ATOM 2864 O O . PRO A 1 360 ? -1.569 -50.788 43.707 1.00 37.12 360 PRO A O 1
ATOM 2867 N N . PRO A 1 361 ? -2.638 -51.923 42.102 1.00 39.03 361 PRO A N 1
ATOM 2868 C CA . PRO A 1 361 ? -2.936 -52.733 40.886 1.00 39.03 361 PRO A CA 1
ATOM 2869 C C . PRO A 1 361 ? -3.692 -52.019 39.710 1.00 39.03 361 PRO A C 1
ATOM 2871 O O . PRO A 1 361 ? -4.061 -50.854 39.779 1.00 39.03 361 PRO A O 1
ATOM 2874 N N . SER A 1 362 ? -3.957 -52.766 38.619 1.00 32.56 362 SER A N 1
ATOM 2875 C CA . SER A 1 362 ? -4.732 -52.392 37.400 1.00 32.56 362 SER A CA 1
ATOM 2876 C C . SER A 1 362 ? -6.083 -53.148 37.311 1.00 32.56 362 SER A C 1
ATOM 2878 O O . SER A 1 362 ? -6.201 -54.177 37.982 1.00 32.56 362 SER A O 1
ATOM 2880 N N . PRO A 1 363 ? -7.092 -52.708 36.505 1.00 38.28 363 PRO A N 1
ATOM 2881 C CA . PRO A 1 363 ? -7.586 -53.612 35.431 1.00 38.28 363 PRO A CA 1
ATOM 2882 C C . PRO A 1 363 ? -8.254 -53.013 34.141 1.00 38.28 363 PRO A C 1
ATOM 2884 O O . PRO A 1 363 ? -9.149 -52.181 34.198 1.00 38.28 363 PRO A O 1
ATOM 2887 N N . ALA A 1 364 ? -7.901 -53.608 32.985 1.00 29.62 364 ALA A N 1
ATOM 2888 C CA . ALA A 1 364 ? -8.735 -54.178 31.884 1.00 29.62 364 ALA A CA 1
ATOM 2889 C C . ALA A 1 364 ? -9.806 -53.421 31.009 1.00 29.62 364 ALA A C 1
ATOM 2891 O O . ALA A 1 364 ? -10.928 -53.176 31.428 1.00 29.62 364 ALA A O 1
ATOM 2892 N N . LYS A 1 365 ? -9.506 -53.363 29.686 1.00 34.78 365 LYS A N 1
ATOM 2893 C CA . LYS A 1 365 ? -10.295 -53.726 28.453 1.00 34.78 365 LYS A CA 1
ATOM 2894 C C . LYS A 1 365 ? -11.781 -53.314 28.225 1.00 34.78 365 LYS A C 1
ATOM 2896 O O . LYS A 1 365 ? -12.663 -53.860 28.880 1.00 34.78 365 LYS A O 1
ATOM 2901 N N . LYS A 1 366 ? -12.069 -52.734 27.032 1.00 29.41 366 LYS A N 1
ATOM 2902 C CA . LYS A 1 366 ? -12.727 -53.409 25.858 1.00 29.41 366 LYS A CA 1
ATOM 2903 C C . LYS A 1 366 ? -12.882 -52.506 24.603 1.00 29.41 366 LYS A C 1
ATOM 2905 O O . LYS A 1 366 ? -13.045 -51.302 24.729 1.00 29.41 366 LYS A O 1
ATOM 2910 N N . CYS A 1 367 ? -12.908 -53.121 23.412 1.00 26.48 367 CYS A N 1
ATOM 2911 C CA . CYS A 1 367 ? -13.263 -52.526 22.103 1.00 26.48 367 CYS A CA 1
ATOM 2912 C C . CYS A 1 367 ? -14.457 -53.274 21.479 1.00 26.48 367 CYS A C 1
ATOM 2914 O O . CYS A 1 367 ? -14.547 -54.480 21.709 1.00 26.48 367 CYS A O 1
ATOM 2916 N N . GLN A 1 368 ? -15.253 -52.629 20.608 1.00 29.20 368 GLN A N 1
ATOM 2917 C CA . GLN A 1 368 ? -15.993 -53.269 19.495 1.00 29.20 368 GLN A CA 1
ATOM 2918 C C . GLN A 1 368 ? -16.166 -52.298 18.301 1.00 29.20 368 GLN A C 1
ATOM 2920 O O . GLN A 1 368 ? -16.289 -51.093 18.501 1.00 29.20 368 GLN A O 1
ATOM 2925 N N . ASN A 1 369 ? -16.163 -52.850 17.079 1.00 28.02 369 ASN A N 1
ATOM 2926 C CA . ASN A 1 369 ? -16.496 -52.198 15.798 1.00 28.02 369 ASN A CA 1
ATOM 2927 C C . ASN A 1 369 ? -17.934 -52.560 15.389 1.00 28.02 369 ASN A C 1
ATOM 2929 O O . ASN A 1 369 ? -18.391 -53.625 15.793 1.00 28.02 369 ASN A O 1
ATOM 2933 N N . GLU A 1 370 ? -18.539 -51.824 14.445 1.00 28.84 370 GLU A N 1
ATOM 2934 C CA . GLU A 1 370 ? -19.315 -52.456 13.358 1.00 28.84 370 GLU A CA 1
ATOM 2935 C C . GLU A 1 370 ? -19.458 -51.566 12.101 1.00 28.84 370 GLU A C 1
ATOM 2937 O O . GLU A 1 370 ? -19.182 -50.368 12.135 1.00 28.84 370 GLU A O 1
ATOM 2942 N N . ASN A 1 371 ? -19.780 -52.198 10.965 1.00 28.70 371 ASN A N 1
ATOM 2943 C CA . ASN A 1 371 ? -19.736 -51.643 9.598 1.00 28.70 371 ASN A CA 1
ATOM 2944 C C . ASN A 1 371 ? -21.057 -50.970 9.163 1.00 28.70 371 ASN A C 1
ATOM 2946 O O . ASN A 1 371 ? -22.077 -51.162 9.811 1.00 28.70 371 ASN A O 1
ATOM 2950 N N . VAL A 1 372 ? -21.063 -50.315 7.988 1.00 28.39 372 VAL A N 1
ATOM 2951 C CA . VAL A 1 372 ? -21.933 -50.635 6.818 1.00 28.39 372 VAL A CA 1
ATOM 2952 C C . VAL A 1 372 ? -21.458 -49.836 5.585 1.00 28.39 372 VAL A C 1
ATOM 2954 O O . VAL A 1 372 ? -20.929 -48.736 5.709 1.00 28.39 372 VAL A O 1
ATOM 2957 N N . ASN A 1 373 ? -21.633 -50.406 4.388 1.00 27.78 373 ASN A N 1
ATOM 2958 C CA . ASN A 1 373 ? -21.217 -49.877 3.081 1.00 27.78 373 ASN A CA 1
ATOM 2959 C C . ASN A 1 373 ? -22.318 -50.206 2.043 1.00 27.78 373 ASN A C 1
ATOM 2961 O O . ASN A 1 373 ? -22.758 -51.352 2.088 1.00 27.78 373 ASN A O 1
ATOM 2965 N N . SER A 1 374 ? -22.706 -49.307 1.108 1.00 29.34 374 SER A N 1
ATOM 2966 C CA . SER A 1 374 ? -23.225 -49.665 -0.253 1.00 29.34 374 SER A CA 1
ATOM 2967 C C . SER A 1 374 ? -23.844 -48.514 -1.100 1.00 29.34 374 SER A C 1
ATOM 2969 O O . SER A 1 374 ? -24.814 -47.917 -0.652 1.00 29.34 374 SER A O 1
ATOM 2971 N N . VAL A 1 375 ? -23.391 -48.385 -2.374 1.00 28.94 375 VAL A N 1
ATOM 2972 C CA . VAL A 1 375 ? -24.184 -48.219 -3.648 1.00 28.94 375 VAL A CA 1
ATOM 2973 C C . VAL A 1 375 ? -25.015 -46.916 -3.884 1.00 28.94 375 VAL A C 1
ATOM 2975 O O . VAL A 1 375 ? -25.601 -46.399 -2.949 1.00 28.94 375 VAL A O 1
ATOM 2978 N N . ILE A 1 376 ? -25.303 -46.393 -5.104 1.00 27.67 376 ILE A N 1
ATOM 2979 C CA . ILE A 1 376 ? -24.599 -46.072 -6.391 1.00 27.67 376 ILE A CA 1
ATOM 2980 C C . ILE A 1 376 ? -25.655 -45.523 -7.416 1.00 27.67 376 ILE A C 1
ATOM 2982 O O . ILE A 1 376 ? -26.794 -45.977 -7.385 1.00 27.67 376 ILE A O 1
ATOM 2986 N N . SER A 1 377 ? -25.262 -44.661 -8.386 1.00 26.47 377 SER A N 1
ATOM 2987 C CA . SER A 1 377 ? -26.005 -44.202 -9.616 1.00 26.47 377 SER A CA 1
ATOM 2988 C C . SER A 1 377 ? -27.212 -43.230 -9.458 1.00 26.47 377 SER A C 1
ATOM 2990 O O . SER A 1 377 ? -27.845 -43.226 -8.413 1.00 26.47 377 SER A O 1
ATOM 2992 N N . GLY A 1 378 ? -27.597 -42.368 -10.430 1.00 24.64 378 GLY A N 1
ATOM 2993 C CA . GLY A 1 378 ? -26.982 -41.972 -11.721 1.00 24.64 378 GLY A CA 1
ATOM 2994 C C . GLY A 1 378 ? -27.842 -41.012 -12.610 1.00 24.64 378 GLY A C 1
ATOM 2995 O O . GLY A 1 378 ? -29.045 -40.914 -12.419 1.00 24.64 378 GLY A O 1
ATOM 2996 N N . GLU A 1 379 ? -27.199 -40.377 -13.614 1.00 26.55 379 GLU A N 1
ATOM 2997 C CA . GLU A 1 379 ? -27.720 -39.831 -14.913 1.00 26.55 379 GLU A CA 1
ATOM 2998 C C . GLU A 1 379 ? -28.401 -38.424 -15.116 1.00 26.55 379 GLU A C 1
ATOM 3000 O O . GLU A 1 379 ? -29.542 -38.183 -14.745 1.00 26.55 379 GLU A O 1
ATOM 3005 N N . LYS A 1 380 ? -27.707 -37.585 -15.930 1.00 26.44 380 LYS A N 1
ATOM 3006 C CA . LYS A 1 380 ? -28.096 -36.866 -17.197 1.00 26.44 380 LYS A CA 1
ATOM 3007 C C . LYS A 1 380 ? -29.040 -35.623 -17.295 1.00 26.44 380 LYS A C 1
ATOM 3009 O O . LYS A 1 380 ? -30.257 -35.711 -17.247 1.00 26.44 380 LYS A O 1
ATOM 3014 N N . ASN A 1 381 ? -28.411 -34.508 -17.715 1.00 26.69 381 ASN A N 1
ATOM 3015 C CA . ASN A 1 381 ? -28.725 -33.505 -18.773 1.00 26.69 381 ASN A CA 1
ATOM 3016 C C . ASN A 1 381 ? -30.147 -33.273 -19.355 1.00 26.69 381 ASN A C 1
ATOM 3018 O O . ASN A 1 381 ? -30.748 -34.173 -19.933 1.00 26.69 381 ASN A O 1
ATOM 3022 N N . SER A 1 382 ? -30.503 -31.985 -19.532 1.00 26.06 382 SER A N 1
ATOM 3023 C CA . SER A 1 382 ? -31.091 -31.443 -20.788 1.00 26.06 382 SER A CA 1
ATOM 3024 C C . SER A 1 382 ? -30.890 -29.912 -20.918 1.00 26.06 382 SER A C 1
ATOM 3026 O O . SER A 1 382 ? -30.514 -29.256 -19.948 1.00 26.06 382 SER A O 1
ATOM 3028 N N . SER A 1 383 ? -31.067 -29.339 -22.120 1.00 24.30 383 SER A N 1
ATOM 3029 C CA . SER A 1 383 ? -30.691 -27.953 -22.474 1.00 24.30 383 SER A CA 1
ATOM 3030 C C . SER A 1 383 ? -31.758 -27.215 -23.304 1.00 24.30 383 SER A C 1
ATOM 3032 O O . SER A 1 383 ? -32.476 -27.847 -24.079 1.00 24.30 383 SER A O 1
ATOM 3034 N N . SER A 1 384 ? -31.828 -25.870 -23.232 1.00 24.62 384 SER A N 1
ATOM 3035 C CA . SER A 1 384 ? -32.543 -25.071 -24.254 1.00 24.62 384 SER A CA 1
ATOM 3036 C C . SER A 1 384 ? -32.220 -23.558 -24.321 1.00 24.62 384 SER A C 1
ATOM 3038 O O . SER A 1 384 ? -32.693 -22.778 -23.502 1.00 24.62 384 SER A O 1
ATOM 3040 N N . LYS A 1 385 ? -31.572 -23.174 -25.434 1.00 27.78 385 LYS A N 1
ATOM 3041 C CA . LYS A 1 385 ? -31.845 -22.014 -26.326 1.00 27.78 385 LYS A CA 1
ATOM 3042 C C . LYS A 1 385 ? -31.732 -20.559 -25.818 1.00 27.78 385 LYS A C 1
ATOM 3044 O O . LYS A 1 385 ? -32.620 -20.016 -25.171 1.00 27.78 385 LYS A O 1
ATOM 3049 N N . GLU A 1 386 ? -30.721 -19.877 -26.358 1.00 24.06 386 GLU A N 1
ATOM 3050 C CA . GLU A 1 386 ? -30.569 -18.416 -26.410 1.00 24.06 386 GLU A CA 1
ATOM 3051 C C . GLU A 1 386 ? -31.588 -17.710 -27.337 1.00 24.06 386 GLU A C 1
ATOM 3053 O O . GLU A 1 386 ? -32.069 -18.280 -28.322 1.00 24.06 386 GLU A O 1
ATOM 3058 N N . LYS A 1 387 ? -31.789 -16.400 -27.121 1.00 28.22 387 LYS A N 1
ATOM 3059 C CA . LYS A 1 387 ? -32.190 -15.436 -28.165 1.00 28.22 387 LYS A CA 1
ATOM 3060 C C . LYS A 1 387 ? -31.286 -14.199 -28.116 1.00 28.22 387 LYS A C 1
ATOM 3062 O O . LYS A 1 387 ? -31.027 -13.656 -27.049 1.00 28.22 387 LYS A O 1
ATOM 3067 N N . LYS A 1 388 ? -30.817 -13.764 -29.290 1.00 31.97 388 LYS A N 1
ATOM 3068 C CA . LYS A 1 388 ? -29.831 -12.685 -29.485 1.00 31.97 388 LYS A CA 1
ATOM 3069 C C . LYS A 1 388 ? -30.425 -11.280 -29.319 1.00 31.97 388 LYS A C 1
ATOM 3071 O O . LYS A 1 388 ? -31.450 -10.990 -29.933 1.00 31.97 388 LYS A O 1
ATOM 3076 N N . SER A 1 389 ? -29.680 -10.372 -28.684 1.00 26.44 389 SER A N 1
ATOM 3077 C CA . SER A 1 389 ? -29.714 -8.931 -28.992 1.00 26.44 389 SER A CA 1
ATOM 3078 C C . SER A 1 389 ? -28.403 -8.216 -28.607 1.00 26.44 389 SER A C 1
ATOM 3080 O O . SER A 1 389 ? -27.991 -8.189 -27.455 1.00 26.44 389 SER A O 1
ATOM 3082 N N . LEU A 1 390 ? -27.747 -7.613 -29.600 1.00 29.98 390 LEU A N 1
ATOM 3083 C CA . LEU A 1 390 ? -26.611 -6.678 -29.512 1.00 29.98 390 LEU A CA 1
ATOM 3084 C C . LEU A 1 390 ? -26.708 -5.755 -30.758 1.00 29.98 390 LEU A C 1
ATOM 3086 O O . LEU A 1 390 ? -27.350 -6.187 -31.721 1.00 29.98 390 LEU A O 1
ATOM 3090 N N . PRO A 1 391 ? -26.081 -4.553 -30.823 1.00 43.94 391 PRO A N 1
ATOM 3091 C CA . PRO A 1 391 ? -24.945 -4.112 -30.003 1.00 43.94 391 PRO A CA 1
ATOM 3092 C C . PRO A 1 391 ? -24.962 -2.648 -29.493 1.00 43.94 391 PRO A C 1
ATOM 3094 O O . PRO A 1 391 ? -25.218 -1.705 -30.238 1.00 43.94 391 PRO A O 1
ATOM 3097 N N . SER A 1 392 ? -24.463 -2.440 -28.271 1.00 35.69 392 SER A N 1
ATOM 3098 C CA . SER A 1 392 ? -23.868 -1.159 -27.830 1.00 35.69 392 SER A CA 1
ATOM 3099 C C . SER A 1 392 ? -22.395 -1.292 -27.395 1.00 35.69 392 SER A C 1
ATOM 3101 O O . SER A 1 392 ? -21.643 -0.320 -27.466 1.00 35.69 392 SER A O 1
ATOM 3103 N N . THR A 1 393 ? -21.947 -2.500 -27.030 1.00 35.94 393 THR A N 1
ATOM 3104 C CA . THR A 1 393 ? -20.621 -2.788 -26.440 1.00 35.94 393 THR A CA 1
ATOM 3105 C C . THR A 1 393 ? -19.454 -2.745 -27.432 1.00 35.94 393 THR A C 1
ATOM 3107 O O . THR A 1 393 ? -18.326 -2.413 -27.072 1.00 35.94 393 THR A O 1
ATOM 3110 N N . ARG A 1 394 ? -19.712 -3.009 -28.719 1.00 31.20 394 ARG A N 1
ATOM 3111 C CA . ARG A 1 394 ? -18.660 -3.202 -29.737 1.00 31.20 394 ARG A CA 1
ATOM 3112 C C . ARG A 1 394 ? -17.737 -1.986 -29.938 1.00 31.20 394 ARG A C 1
ATOM 3114 O O . ARG A 1 394 ? -16.643 -2.132 -30.472 1.00 31.20 394 ARG A O 1
ATOM 3121 N N . LYS A 1 395 ? -18.161 -0.780 -29.529 1.00 30.61 395 LYS A N 1
ATOM 3122 C CA . LYS A 1 395 ? -17.339 0.446 -29.575 1.00 30.61 395 LYS A CA 1
ATOM 3123 C C . LYS A 1 395 ? -16.455 0.647 -28.334 1.00 30.61 395 LYS A C 1
ATOM 3125 O O . LYS A 1 395 ? -15.409 1.278 -28.471 1.00 30.61 395 LYS A O 1
ATOM 3130 N N . SER A 1 396 ? -16.824 0.129 -27.158 1.00 32.69 396 SER A N 1
ATOM 3131 C CA . SER A 1 396 ? -15.960 0.179 -25.966 1.00 32.69 396 SER A CA 1
ATOM 3132 C C . SER A 1 396 ? -14.870 -0.890 -26.033 1.00 32.69 396 SER A C 1
ATOM 3134 O O . SER A 1 396 ? -13.698 -0.561 -25.883 1.00 32.69 396 SER A O 1
ATOM 3136 N N . GLU A 1 397 ? -15.223 -2.124 -26.405 1.00 32.03 397 GLU A N 1
ATOM 3137 C CA . GLU A 1 397 ? -14.283 -3.252 -26.554 1.00 32.03 397 GLU A CA 1
ATOM 3138 C C . GLU A 1 397 ? -13.097 -2.922 -27.483 1.00 32.03 397 GLU A C 1
ATOM 3140 O O . GLU A 1 397 ? -11.937 -3.177 -27.153 1.00 32.03 397 GLU A O 1
ATOM 3145 N N . VAL A 1 398 ? -13.367 -2.291 -28.633 1.00 32.19 398 VAL A N 1
ATOM 3146 C CA . VAL A 1 398 ? -12.330 -1.871 -29.595 1.00 32.19 398 VAL A CA 1
ATOM 3147 C C . VAL A 1 398 ? -11.424 -0.773 -29.020 1.00 32.19 398 VAL A C 1
ATOM 3149 O O . VAL A 1 398 ? -10.224 -0.751 -29.305 1.00 32.19 398 VAL A O 1
ATOM 3152 N N . ARG A 1 399 ? -11.964 0.121 -28.180 1.00 34.41 399 ARG A N 1
ATOM 3153 C CA . ARG A 1 399 ? -11.196 1.190 -27.523 1.00 34.41 399 ARG A CA 1
ATOM 3154 C C . ARG A 1 399 ? -10.273 0.627 -26.442 1.00 34.41 399 ARG A C 1
ATOM 3156 O O . ARG A 1 399 ? -9.099 0.994 -26.410 1.00 34.41 399 ARG A O 1
ATOM 3163 N N . ASP A 1 400 ? -10.771 -0.283 -25.607 1.00 38.78 400 ASP A N 1
ATOM 3164 C CA . ASP A 1 400 ? -9.976 -0.922 -24.554 1.00 38.78 400 ASP A CA 1
ATOM 3165 C C . ASP A 1 400 ? -8.869 -1.817 -25.124 1.00 38.78 400 ASP A C 1
ATOM 3167 O O . ASP A 1 400 ? -7.732 -1.754 -24.651 1.00 38.78 400 ASP A O 1
ATOM 3171 N N . LYS A 1 401 ? -9.148 -2.574 -26.197 1.00 44.25 401 LYS A N 1
ATOM 3172 C CA . LYS A 1 401 ? -8.136 -3.403 -26.873 1.00 44.25 401 LYS A CA 1
ATOM 3173 C C . LYS A 1 401 ? -6.999 -2.563 -27.468 1.00 44.25 401 LYS A C 1
ATOM 3175 O O . LYS A 1 401 ? -5.838 -2.942 -27.341 1.00 44.25 401 LYS A O 1
ATOM 3180 N N . LYS A 1 402 ? -7.303 -1.394 -28.051 1.00 49.62 402 LYS A N 1
ATOM 3181 C CA . LYS A 1 402 ? -6.272 -0.475 -28.567 1.00 49.62 402 LYS A CA 1
ATOM 3182 C C . LYS A 1 402 ? -5.381 0.076 -27.446 1.00 49.62 402 LYS A C 1
ATOM 3184 O O . LYS A 1 402 ? -4.165 0.078 -27.593 1.00 49.62 402 LYS A O 1
ATOM 3189 N N . ILE A 1 403 ? -5.970 0.495 -26.322 1.00 47.59 403 ILE A N 1
ATOM 3190 C CA . ILE A 1 403 ? -5.215 0.993 -25.157 1.00 47.59 403 ILE A CA 1
ATOM 3191 C C . ILE A 1 403 ? -4.311 -0.110 -24.583 1.00 47.59 403 ILE A C 1
ATOM 3193 O O . ILE A 1 403 ? -3.147 0.148 -24.281 1.00 47.59 403 ILE A O 1
ATOM 3197 N N . LEU A 1 404 ? -4.819 -1.342 -24.472 1.00 44.09 404 LEU A N 1
ATOM 3198 C CA . LEU A 1 404 ? -4.055 -2.486 -23.968 1.00 44.09 404 LEU A CA 1
ATOM 3199 C C . LEU A 1 404 ? -2.846 -2.821 -24.856 1.00 44.09 404 LEU A C 1
ATOM 3201 O O . LEU A 1 404 ? -1.755 -3.029 -24.326 1.00 44.09 404 LEU A O 1
ATOM 3205 N N . ASN A 1 405 ? -3.024 -2.816 -26.182 1.00 53.06 405 ASN A N 1
ATOM 3206 C CA . ASN A 1 405 ? -1.928 -3.016 -27.133 1.00 53.06 405 ASN A CA 1
ATOM 3207 C C . ASN A 1 405 ? -0.852 -1.935 -26.974 1.00 53.06 405 ASN A C 1
ATOM 3209 O O . ASN A 1 405 ? 0.312 -2.279 -26.783 1.00 53.06 405 ASN A O 1
ATOM 3213 N N . CYS A 1 406 ? -1.241 -0.651 -26.954 1.00 52.53 406 CYS A N 1
ATOM 3214 C CA . CYS A 1 406 ? -0.292 0.448 -26.770 1.00 52.53 406 CYS A CA 1
ATOM 3215 C C . CYS A 1 406 ? 0.520 0.308 -25.475 1.00 52.53 406 CYS A C 1
ATOM 3217 O O . CYS A 1 406 ? 1.723 0.547 -25.472 1.00 52.53 406 CYS A O 1
ATOM 3219 N N . LEU A 1 407 ? -0.116 -0.087 -24.370 1.00 49.06 407 LEU A N 1
ATOM 3220 C CA . LEU A 1 407 ? 0.558 -0.279 -23.083 1.00 49.06 407 LEU A CA 1
ATOM 3221 C C . LEU A 1 407 ? 1.553 -1.442 -23.106 1.00 49.06 407 LEU A C 1
ATOM 3223 O O . LEU A 1 407 ? 2.687 -1.280 -22.663 1.00 49.06 407 LEU A O 1
ATOM 3227 N N . TYR A 1 408 ? 1.139 -2.603 -23.620 1.00 51.06 408 TYR A N 1
ATOM 3228 C CA . TYR A 1 408 ? 2.001 -3.782 -23.726 1.00 51.06 408 TYR A CA 1
ATOM 3229 C C . TYR A 1 408 ? 3.231 -3.506 -24.597 1.00 51.06 408 TYR A C 1
ATOM 3231 O O . TYR A 1 408 ? 4.356 -3.811 -24.207 1.00 51.06 408 TYR A O 1
ATOM 3239 N N . GLU A 1 409 ? 3.015 -2.863 -25.738 1.00 65.88 409 GLU A N 1
ATOM 3240 C CA . GLU A 1 409 ? 4.070 -2.477 -26.662 1.00 65.88 409 GLU A CA 1
ATOM 3241 C C . GLU A 1 409 ? 4.999 -1.400 -26.079 1.00 65.88 409 GLU A C 1
ATOM 3243 O O . GLU A 1 409 ? 6.214 -1.523 -26.200 1.00 65.88 409 GLU A O 1
ATOM 3248 N N . SER A 1 410 ? 4.461 -0.405 -25.363 1.00 54.75 410 SER A N 1
ATOM 3249 C CA . SER A 1 410 ? 5.278 0.604 -24.665 1.00 54.75 410 SER A CA 1
ATOM 3250 C C . SER A 1 410 ? 6.206 -0.024 -23.630 1.00 54.75 410 SER A C 1
ATOM 3252 O O . SER A 1 410 ? 7.357 0.381 -23.516 1.00 54.75 410 SER A O 1
ATOM 3254 N N . ILE A 1 411 ? 5.708 -1.016 -22.885 1.00 49.16 411 ILE A N 1
ATOM 3255 C CA . ILE A 1 411 ? 6.489 -1.766 -21.895 1.00 49.16 411 ILE A CA 1
ATOM 3256 C C . ILE A 1 411 ? 7.603 -2.557 -22.592 1.00 49.16 411 ILE A C 1
ATOM 3258 O O . ILE A 1 411 ? 8.758 -2.459 -22.192 1.00 49.16 411 ILE A O 1
ATOM 3262 N N . TYR A 1 412 ? 7.274 -3.296 -23.654 1.00 50.62 412 TYR A N 1
ATOM 3263 C CA . TYR A 1 412 ? 8.241 -4.111 -24.394 1.00 50.62 412 TYR A CA 1
ATOM 3264 C C . TYR A 1 412 ? 9.362 -3.265 -25.019 1.00 50.62 412 TYR A C 1
ATOM 3266 O O . TYR A 1 412 ? 10.541 -3.559 -24.835 1.00 50.62 412 TYR A O 1
ATOM 3274 N N . ILE A 1 413 ? 9.002 -2.161 -25.682 1.00 57.38 413 ILE A N 1
ATOM 3275 C CA . ILE A 1 413 ? 9.967 -1.216 -26.255 1.00 57.38 413 ILE A CA 1
ATOM 3276 C C . ILE A 1 413 ? 10.839 -0.582 -25.164 1.00 57.38 413 ILE A C 1
ATOM 3278 O O . ILE A 1 413 ? 12.048 -0.473 -25.349 1.00 57.38 413 ILE A O 1
ATOM 3282 N N . PHE A 1 414 ? 10.264 -0.196 -24.021 1.00 55.75 414 PHE A N 1
ATOM 3283 C CA . PHE A 1 414 ? 11.022 0.412 -22.924 1.00 55.75 414 PHE A CA 1
ATOM 3284 C C . PHE A 1 414 ? 12.102 -0.527 -22.370 1.00 55.75 414 PHE A C 1
ATOM 3286 O O . PHE A 1 414 ? 13.253 -0.121 -22.233 1.00 55.75 414 PHE A O 1
ATOM 3293 N N . PHE A 1 415 ? 11.757 -1.792 -22.109 1.00 47.47 415 PHE A N 1
ATOM 3294 C CA . PHE A 1 415 ? 12.715 -2.768 -21.575 1.00 47.47 415 PHE A CA 1
ATOM 3295 C C . PHE A 1 415 ? 13.753 -3.247 -22.593 1.00 47.47 415 PHE A C 1
ATOM 3297 O O . PHE A 1 415 ? 14.829 -3.670 -22.190 1.00 47.47 415 PHE A O 1
ATOM 3304 N N . SER A 1 416 ? 13.489 -3.114 -23.895 1.00 59.56 416 SER A N 1
ATOM 3305 C CA . SER A 1 416 ? 14.452 -3.486 -24.941 1.00 59.56 416 SER A CA 1
ATOM 3306 C C . SER A 1 416 ? 15.711 -2.613 -25.020 1.00 59.56 416 SER A C 1
ATOM 3308 O O . SER A 1 416 ? 16.630 -2.951 -25.759 1.00 59.56 416 SER A O 1
ATOM 3310 N N . ARG A 1 417 ? 15.728 -1.456 -24.339 1.00 62.19 417 ARG A N 1
ATOM 3311 C CA . ARG A 1 417 ? 16.768 -0.407 -24.415 1.00 62.19 417 ARG A CA 1
ATOM 3312 C C . ARG A 1 417 ? 17.004 0.238 -25.786 1.00 62.19 417 ARG A C 1
ATOM 3314 O O . ARG A 1 417 ? 17.720 1.230 -25.865 1.00 62.19 417 ARG A O 1
ATOM 3321 N N . GLU A 1 418 ? 16.324 -0.205 -26.838 1.00 74.31 418 GLU A N 1
ATOM 3322 C CA . GLU A 1 418 ? 16.350 0.435 -28.160 1.00 74.31 418 GLU A CA 1
ATOM 3323 C C . GLU A 1 418 ? 15.517 1.738 -28.229 1.00 74.31 418 GLU A C 1
ATOM 3325 O O . GLU A 1 418 ? 15.395 2.348 -29.292 1.00 74.31 418 GLU A O 1
ATOM 3330 N N . PHE A 1 419 ? 14.936 2.201 -27.118 1.00 76.88 419 PHE A N 1
ATOM 3331 C CA . PHE A 1 419 ? 14.213 3.472 -27.034 1.00 76.88 419 PHE A CA 1
ATOM 3332 C C . PHE A 1 419 ? 14.906 4.445 -26.075 1.00 76.88 419 PHE A C 1
ATOM 3334 O O . PHE A 1 419 ? 14.910 4.241 -24.861 1.00 76.88 419 PHE A O 1
ATOM 3341 N N . ASP A 1 420 ? 15.440 5.544 -26.611 1.00 78.25 420 ASP A N 1
ATOM 3342 C CA . ASP A 1 420 ? 16.142 6.558 -25.822 1.00 78.25 420 ASP A CA 1
ATOM 3343 C C . ASP A 1 420 ? 15.173 7.674 -25.407 1.00 78.25 420 ASP A C 1
ATOM 3345 O O . ASP A 1 420 ? 14.901 8.620 -26.149 1.00 78.25 420 ASP A O 1
ATOM 3349 N N . SER A 1 421 ? 14.663 7.582 -24.176 1.00 74.25 421 SER A N 1
ATOM 3350 C CA . SER A 1 421 ? 13.732 8.569 -23.610 1.00 74.25 421 SER A CA 1
ATOM 3351 C C . SER A 1 421 ? 14.322 9.979 -23.469 1.00 74.25 421 SER A C 1
ATOM 3353 O O . SER A 1 421 ? 13.559 10.952 -23.441 1.00 74.25 421 SER A O 1
ATOM 3355 N N . THR A 1 422 ? 15.647 10.112 -23.378 1.00 78.44 422 THR A N 1
ATOM 3356 C CA . THR A 1 422 ? 16.341 11.398 -23.229 1.00 78.44 422 THR A CA 1
ATOM 3357 C C . THR A 1 422 ? 16.515 12.062 -24.587 1.00 78.44 422 THR A C 1
ATOM 3359 O O . THR A 1 422 ? 16.091 13.207 -24.772 1.00 78.44 422 THR A O 1
ATOM 3362 N N . TRP A 1 423 ? 17.046 11.328 -25.567 1.00 86.69 423 TRP A N 1
ATOM 3363 C CA . TRP A 1 423 ? 17.121 11.777 -26.956 1.00 86.69 423 TRP A CA 1
ATOM 3364 C C . TRP A 1 423 ? 15.732 12.122 -27.498 1.00 86.69 423 TRP A C 1
ATOM 3366 O O . TRP A 1 423 ? 15.551 13.203 -28.051 1.00 86.69 423 TRP A O 1
ATOM 3376 N N . TYR A 1 424 ? 14.722 11.282 -27.248 1.00 83.38 424 TYR A N 1
ATOM 3377 C CA . TYR A 1 424 ? 13.359 11.498 -27.738 1.00 83.38 424 TYR A CA 1
ATOM 3378 C C . TYR A 1 424 ? 12.744 12.804 -27.201 1.00 83.38 424 TYR A C 1
ATOM 3380 O O . TYR A 1 424 ? 12.151 13.566 -27.960 1.00 83.38 424 TYR A O 1
ATOM 3388 N N . LYS A 1 425 ? 12.930 13.133 -25.912 1.00 80.94 425 LYS A N 1
ATOM 3389 C CA . LYS A 1 425 ? 12.483 14.424 -25.340 1.00 80.94 425 LYS A CA 1
ATOM 3390 C C . LYS A 1 425 ? 13.240 15.629 -25.902 1.00 80.94 425 LYS A C 1
ATOM 3392 O O . LYS A 1 425 ? 12.653 16.699 -26.053 1.00 80.94 425 LYS A O 1
ATOM 3397 N N . ASN A 1 426 ? 14.531 15.471 -26.189 1.00 83.00 426 ASN A N 1
ATOM 3398 C CA . ASN A 1 426 ? 15.361 16.542 -26.737 1.00 83.00 426 ASN A CA 1
ATOM 3399 C C . ASN A 1 426 ? 15.036 16.811 -28.215 1.00 83.00 426 ASN A C 1
ATOM 3401 O O . ASN A 1 426 ? 14.930 17.970 -28.615 1.00 83.00 426 ASN A O 1
ATOM 3405 N N . GLN A 1 427 ? 14.811 15.750 -28.994 1.00 92.44 427 GLN A N 1
ATOM 3406 C CA . GLN A 1 427 ? 14.451 15.803 -30.411 1.00 92.44 427 GLN A CA 1
ATOM 3407 C C . GLN A 1 427 ? 13.015 16.297 -30.647 1.00 92.44 427 GLN A C 1
ATOM 3409 O O . GLN A 1 427 ? 12.724 16.858 -31.705 1.00 92.44 427 GLN A O 1
ATOM 3414 N N . TYR A 1 428 ? 12.122 16.121 -29.666 1.00 89.75 428 TYR A N 1
ATOM 3415 C CA . TYR A 1 428 ? 10.708 16.494 -29.746 1.00 89.75 428 TYR A CA 1
ATOM 3416 C C . TYR A 1 428 ? 10.310 17.491 -28.638 1.00 89.75 428 TYR A C 1
ATOM 3418 O O . TYR A 1 428 ? 9.738 17.097 -27.616 1.00 89.75 428 TYR A O 1
ATOM 3426 N N . PRO A 1 429 ? 10.599 18.802 -28.813 1.00 82.88 429 PRO A N 1
ATOM 3427 C CA . PRO A 1 429 ? 10.418 19.813 -27.768 1.00 82.88 429 PRO A CA 1
ATOM 3428 C C . PRO A 1 429 ? 8.974 20.021 -27.296 1.00 82.88 429 PRO A C 1
ATOM 3430 O O . PRO A 1 429 ? 8.768 20.509 -26.185 1.00 82.88 429 PRO A O 1
ATOM 3433 N N . ASP A 1 430 ? 7.980 19.647 -28.102 1.00 83.00 430 ASP A N 1
ATOM 3434 C CA . ASP A 1 430 ? 6.560 19.639 -27.735 1.00 83.00 430 ASP A CA 1
ATOM 3435 C C . ASP A 1 430 ? 6.256 18.655 -26.590 1.00 83.00 430 ASP A C 1
ATOM 3437 O O . ASP A 1 430 ? 5.319 18.859 -25.816 1.00 83.00 430 ASP A O 1
ATOM 3441 N N . LEU A 1 431 ? 7.105 17.639 -26.407 1.00 72.56 431 LEU A N 1
ATOM 3442 C CA . LEU A 1 431 ? 6.974 16.628 -25.360 1.00 72.56 431 LEU A CA 1
ATOM 3443 C C . LEU A 1 431 ? 7.671 16.997 -24.045 1.00 72.56 431 LEU A C 1
ATOM 3445 O O . LEU A 1 431 ? 7.576 16.237 -23.080 1.00 72.56 431 LEU A O 1
ATOM 3449 N N . LYS A 1 432 ? 8.302 18.179 -23.949 1.00 63.38 432 LYS A N 1
ATOM 3450 C CA . LYS A 1 432 ? 8.924 18.675 -22.703 1.00 63.38 432 LYS A CA 1
ATOM 3451 C C . LYS A 1 432 ? 7.960 18.677 -21.512 1.00 63.38 432 LYS A C 1
ATOM 3453 O O . LYS A 1 432 ? 8.389 18.424 -20.393 1.00 63.38 432 LYS A O 1
ATOM 3458 N N . ASN A 1 433 ? 6.668 18.902 -21.766 1.00 50.72 433 ASN A N 1
ATOM 3459 C CA . ASN A 1 433 ? 5.604 18.937 -20.755 1.00 50.72 433 ASN A CA 1
ATOM 3460 C C . ASN A 1 433 ? 4.691 17.690 -20.776 1.00 50.72 433 ASN A C 1
ATOM 3462 O O . ASN A 1 433 ? 3.601 17.708 -20.196 1.00 50.72 433 ASN A O 1
ATOM 3466 N N . TYR A 1 434 ? 5.090 16.616 -21.467 1.00 51.34 434 TYR A N 1
ATOM 3467 C CA . TYR A 1 434 ? 4.282 15.402 -21.589 1.00 51.34 434 TYR A CA 1
ATOM 3468 C C . TYR A 1 434 ? 4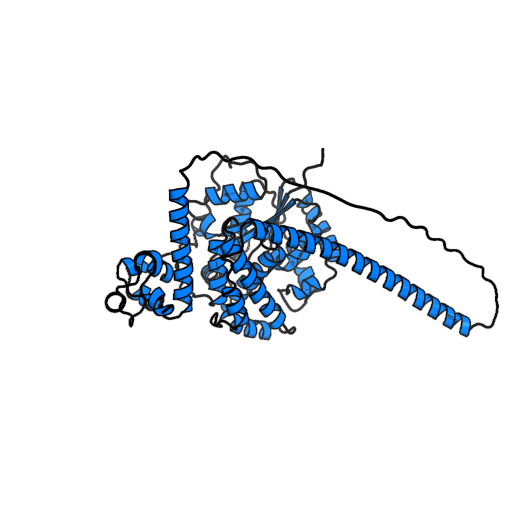.257 14.614 -20.267 1.00 51.34 434 TYR A C 1
ATOM 3470 O O . TYR A 1 434 ? 5.294 14.333 -19.672 1.00 51.34 434 TYR A O 1
ATOM 3478 N N . LYS A 1 435 ? 3.052 14.270 -19.787 1.00 46.50 435 LYS A N 1
ATOM 3479 C CA . LYS A 1 435 ? 2.818 13.771 -18.413 1.00 46.50 435 LYS A CA 1
ATOM 3480 C C . LYS A 1 435 ? 2.902 12.249 -18.238 1.00 46.50 435 LYS A C 1
ATOM 3482 O O . LYS A 1 435 ? 2.699 11.756 -17.132 1.00 46.50 435 LYS A O 1
ATOM 3487 N N . LEU A 1 436 ? 3.147 11.505 -19.313 1.00 46.75 436 LEU A N 1
ATOM 3488 C CA . LEU A 1 436 ? 3.299 10.046 -19.308 1.00 46.75 436 LEU A CA 1
ATOM 3489 C C . LEU A 1 436 ? 4.715 9.680 -19.797 1.00 46.75 436 LEU A C 1
ATOM 3491 O O . LEU A 1 436 ? 5.399 10.543 -20.351 1.00 46.75 436 LEU A O 1
ATOM 3495 N N . PRO A 1 437 ? 5.181 8.429 -19.629 1.00 56.50 437 PRO A N 1
ATOM 3496 C CA . PRO A 1 437 ? 6.436 7.982 -20.232 1.00 56.50 437 PRO A CA 1
ATOM 3497 C C . PRO A 1 437 ? 6.456 8.269 -21.740 1.00 56.50 437 PRO A C 1
ATOM 3499 O O . PRO A 1 437 ? 5.488 7.988 -22.444 1.00 56.50 437 PRO A O 1
ATOM 3502 N N . VAL A 1 438 ? 7.546 8.831 -22.265 1.00 69.06 438 VAL A N 1
ATOM 3503 C CA . VAL A 1 438 ? 7.595 9.252 -23.681 1.00 69.06 438 VAL A CA 1
ATOM 3504 C C . VAL A 1 438 ? 7.637 8.079 -24.667 1.00 69.06 438 VAL A C 1
ATOM 3506 O O . VAL A 1 438 ? 7.196 8.227 -25.802 1.00 69.06 438 VAL A O 1
ATOM 3509 N N . VAL A 1 439 ? 8.012 6.883 -24.208 1.00 65.69 439 VAL A N 1
ATOM 3510 C CA . VAL A 1 439 ? 7.785 5.625 -24.939 1.00 65.69 439 VAL A CA 1
ATOM 3511 C C . VAL A 1 439 ? 6.290 5.369 -25.198 1.00 65.69 439 VAL A C 1
ATOM 3513 O O . VAL A 1 439 ? 5.911 4.958 -26.291 1.00 65.69 439 VAL A O 1
ATOM 3516 N N . TYR A 1 440 ? 5.408 5.727 -24.256 1.00 60.84 440 TYR A N 1
ATOM 3517 C CA . TYR A 1 440 ? 3.957 5.638 -24.448 1.00 60.84 440 TYR A CA 1
ATOM 3518 C C . TYR A 1 440 ? 3.448 6.670 -25.461 1.00 60.84 440 TYR A C 1
ATOM 3520 O O . TYR A 1 440 ? 2.538 6.368 -26.234 1.00 60.84 440 TYR A O 1
ATOM 3528 N N . HIS A 1 441 ? 4.074 7.853 -25.533 1.00 80.62 441 HIS A N 1
ATOM 3529 C CA . HIS A 1 441 ? 3.820 8.789 -26.632 1.00 80.62 441 HIS A CA 1
ATOM 3530 C C . HIS A 1 441 ? 4.220 8.184 -27.979 1.00 80.62 441 HIS A C 1
ATOM 3532 O O . HIS A 1 441 ? 3.433 8.229 -28.923 1.00 80.62 441 HIS A O 1
ATOM 3538 N N . TYR A 1 442 ? 5.437 7.641 -28.084 1.00 83.31 442 TYR A N 1
ATOM 3539 C CA . TYR A 1 442 ? 5.941 7.025 -29.312 1.00 83.31 442 TYR A CA 1
ATOM 3540 C C . TYR A 1 442 ? 4.988 5.946 -29.833 1.00 83.31 442 TYR A C 1
ATOM 3542 O O . TYR A 1 442 ? 4.590 6.001 -30.995 1.00 83.31 442 TYR A O 1
ATOM 3550 N N . VAL A 1 443 ? 4.541 5.040 -28.961 1.00 75.31 443 VAL A N 1
ATOM 3551 C CA . VAL A 1 443 ? 3.633 3.951 -29.342 1.00 75.31 443 VAL A CA 1
ATOM 3552 C C . VAL A 1 443 ? 2.229 4.442 -29.690 1.00 75.31 443 VAL A C 1
ATOM 3554 O O . VAL A 1 443 ? 1.659 4.013 -30.689 1.00 75.31 443 VAL A O 1
ATOM 3557 N N . CYS A 1 444 ? 1.652 5.354 -28.904 1.00 68.94 444 CYS A N 1
ATOM 3558 C CA . CYS A 1 444 ? 0.280 5.806 -29.149 1.00 68.94 444 CYS A CA 1
ATOM 3559 C C . CYS A 1 444 ? 0.138 6.754 -30.346 1.00 68.94 444 CYS A C 1
ATOM 3561 O O . CYS A 1 444 ? -0.934 6.791 -30.952 1.00 68.94 444 CYS A O 1
ATOM 3563 N N . LEU A 1 445 ? 1.166 7.564 -30.617 1.00 77.00 445 LEU A N 1
ATOM 3564 C CA . LEU A 1 445 ? 1.103 8.724 -31.511 1.00 77.00 445 LEU A CA 1
ATOM 3565 C C . LEU A 1 445 ? 2.377 8.853 -32.358 1.00 77.00 445 LEU A C 1
ATOM 3567 O O . LEU A 1 445 ? 2.306 8.825 -33.588 1.00 77.00 445 LEU A O 1
ATOM 3571 N N . GLY A 1 446 ? 3.546 8.935 -31.716 1.00 84.25 446 GLY A N 1
ATOM 3572 C CA . GLY A 1 446 ? 4.802 9.351 -32.350 1.00 84.25 446 GLY A CA 1
ATOM 3573 C C . GLY A 1 446 ? 5.214 8.526 -33.573 1.00 84.25 446 GLY A C 1
ATOM 3574 O O . GLY A 1 446 ? 5.537 9.101 -34.607 1.00 84.25 446 GLY A O 1
ATOM 3575 N N . ALA A 1 447 ? 5.131 7.197 -33.519 1.00 88.00 447 ALA A N 1
ATOM 3576 C CA . ALA A 1 447 ? 5.484 6.327 -34.645 1.00 88.00 447 ALA A CA 1
ATOM 3577 C C . ALA A 1 447 ? 4.535 6.463 -35.857 1.00 88.00 447 ALA A C 1
ATOM 3579 O O . ALA A 1 447 ? 4.921 6.172 -36.997 1.00 88.00 447 ALA A O 1
ATOM 3580 N N . SER A 1 448 ? 3.293 6.909 -35.621 1.00 82.69 448 SER A N 1
ATOM 3581 C CA . SER A 1 448 ? 2.321 7.234 -36.675 1.00 82.69 448 SER A CA 1
ATOM 3582 C C . SER A 1 448 ? 2.543 8.639 -37.247 1.00 82.69 448 SER A C 1
ATOM 3584 O O . SER A 1 448 ? 2.391 8.839 -38.449 1.00 82.69 448 SER A O 1
ATOM 3586 N N . GLU A 1 449 ? 3.020 9.569 -36.414 1.00 88.38 449 GLU A N 1
ATOM 3587 C CA . GLU A 1 449 ? 3.495 10.906 -36.799 1.00 88.38 449 GLU A CA 1
ATOM 3588 C C . GLU A 1 449 ? 4.869 10.875 -37.503 1.00 88.38 449 GLU A C 1
ATOM 3590 O O . GLU A 1 449 ? 5.330 11.894 -38.010 1.00 88.38 449 GLU A O 1
ATOM 3595 N N . GLY A 1 450 ? 5.532 9.713 -37.559 1.00 87.88 450 GLY A N 1
ATOM 3596 C CA . GLY A 1 450 ? 6.853 9.552 -38.175 1.00 87.88 450 GLY A CA 1
ATOM 3597 C C . GLY A 1 450 ? 8.018 10.026 -37.302 1.00 87.88 450 GLY A C 1
ATOM 3598 O O . GLY A 1 450 ? 9.092 10.304 -37.831 1.00 87.88 450 GLY A O 1
ATOM 3599 N N . ARG A 1 451 ? 7.814 10.123 -35.984 1.00 93.69 451 ARG A N 1
ATOM 3600 C CA . ARG A 1 451 ? 8.881 10.339 -35.002 1.00 93.69 451 ARG A CA 1
ATOM 3601 C C . ARG A 1 451 ? 9.713 9.070 -34.853 1.00 93.69 451 ARG A C 1
ATOM 3603 O O . ARG A 1 451 ? 9.157 7.974 -34.831 1.00 93.69 451 ARG A O 1
ATOM 3610 N N . GLU A 1 452 ? 11.022 9.226 -34.714 1.00 96.25 452 GLU A N 1
ATOM 3611 C CA . GLU A 1 452 ? 11.955 8.117 -34.507 1.00 96.25 452 GLU A CA 1
ATOM 3612 C C . GLU A 1 452 ? 12.158 7.856 -33.004 1.00 96.25 452 GLU A C 1
ATOM 3614 O O . GLU A 1 452 ? 12.013 8.785 -32.216 1.00 96.25 452 GLU A O 1
ATOM 3619 N N . PRO A 1 453 ? 12.458 6.619 -32.571 1.00 89.88 453 PRO A N 1
ATOM 3620 C CA . PRO A 1 453 ? 12.599 6.252 -31.157 1.00 89.88 453 PRO A CA 1
ATOM 3621 C C . PRO A 1 453 ? 13.985 6.549 -30.555 1.00 89.88 453 PRO A C 1
ATOM 3623 O O . PRO A 1 453 ? 14.130 6.609 -29.336 1.00 89.88 453 PRO A O 1
ATOM 3626 N N . ASN A 1 454 ? 15.007 6.684 -31.401 1.00 89.06 454 ASN A N 1
ATOM 3627 C CA . ASN A 1 454 ? 16.398 6.966 -31.054 1.00 89.06 454 ASN A CA 1
ATOM 3628 C C . ASN A 1 454 ? 17.116 7.558 -32.291 1.00 89.06 454 ASN A C 1
ATOM 3630 O O . ASN A 1 454 ? 16.562 7.538 -33.391 1.00 89.06 454 ASN A O 1
ATOM 3634 N N . GLY A 1 455 ? 18.350 8.049 -32.133 1.00 89.38 455 GLY A N 1
ATOM 3635 C CA . GLY A 1 455 ? 19.111 8.687 -33.221 1.00 89.38 455 GLY A CA 1
ATOM 3636 C C . GLY A 1 455 ? 19.624 7.768 -34.342 1.00 89.38 455 GLY A C 1
ATOM 3637 O O . GLY A 1 455 ? 20.041 8.274 -35.380 1.00 89.38 455 GLY A O 1
ATOM 3638 N N . ASN A 1 456 ? 19.584 6.445 -34.157 1.00 89.88 456 ASN A N 1
ATOM 3639 C CA . ASN A 1 456 ? 20.140 5.441 -35.074 1.00 89.88 456 ASN A CA 1
ATOM 3640 C C . ASN A 1 456 ? 19.062 4.635 -35.827 1.00 89.88 456 ASN A C 1
ATOM 3642 O O . ASN A 1 456 ? 19.387 3.865 -36.730 1.00 89.88 456 ASN A O 1
ATOM 3646 N N . PHE A 1 457 ? 17.785 4.778 -35.464 1.00 91.31 457 PHE A N 1
ATOM 3647 C CA . PHE A 1 457 ? 16.673 4.055 -36.078 1.00 91.31 457 PHE A CA 1
ATOM 3648 C C . PHE A 1 457 ? 15.983 4.899 -37.158 1.00 91.31 457 PHE A C 1
ATOM 3650 O O . PHE A 1 457 ? 15.770 6.098 -36.992 1.00 91.31 457 PHE A O 1
ATOM 3657 N N . ASN A 1 458 ? 15.607 4.259 -38.269 1.00 93.06 458 ASN A N 1
ATOM 3658 C CA . ASN A 1 458 ? 14.923 4.906 -39.387 1.00 93.06 458 ASN A CA 1
ATOM 3659 C C . ASN A 1 458 ? 13.638 4.147 -39.742 1.00 93.06 458 ASN A C 1
ATOM 3661 O O . ASN A 1 458 ? 13.648 3.154 -40.477 1.00 93.06 458 ASN A O 1
ATOM 3665 N N . SER A 1 459 ? 12.507 4.656 -39.254 1.00 91.19 459 SER A N 1
ATOM 3666 C CA . SER A 1 459 ? 11.175 4.093 -39.466 1.00 91.19 459 SER A CA 1
ATOM 3667 C C . SER A 1 459 ? 10.786 4.010 -40.941 1.00 91.19 459 SER A C 1
ATOM 3669 O O . SER A 1 459 ? 9.964 3.168 -41.296 1.00 91.19 459 SER A O 1
ATOM 3671 N N . LYS A 1 460 ? 11.319 4.876 -41.814 1.00 91.62 460 LYS A N 1
ATOM 3672 C CA . LYS A 1 460 ? 10.990 4.860 -43.252 1.00 91.62 460 LYS A CA 1
ATOM 3673 C C . LYS A 1 460 ? 11.704 3.728 -43.984 1.00 91.62 460 LYS A C 1
ATOM 3675 O O . LYS A 1 460 ? 11.072 3.060 -44.799 1.00 91.62 460 LYS A O 1
ATOM 3680 N N . VAL A 1 461 ? 12.984 3.506 -43.683 1.00 91.75 461 VAL A N 1
ATOM 3681 C CA . VAL A 1 461 ? 13.775 2.395 -44.237 1.00 91.75 461 VAL A CA 1
ATOM 3682 C C . VAL A 1 461 ? 13.186 1.065 -43.771 1.00 91.75 461 VAL A C 1
ATOM 3684 O O . VAL A 1 461 ? 12.771 0.268 -44.609 1.00 91.75 461 VAL A O 1
ATOM 3687 N N . PHE A 1 462 ? 12.975 0.902 -42.459 1.00 91.12 462 PHE A N 1
ATOM 3688 C CA . PHE A 1 462 ? 12.408 -0.326 -41.896 1.00 91.12 462 PHE A CA 1
ATOM 3689 C C . PHE A 1 462 ? 11.035 -0.685 -42.499 1.00 91.12 462 PHE A C 1
ATOM 3691 O O . PHE A 1 462 ? 10.805 -1.833 -42.876 1.00 91.12 462 PHE A O 1
ATOM 3698 N N . LYS A 1 463 ? 10.129 0.297 -42.661 1.00 90.56 463 LYS A N 1
ATOM 3699 C CA . LYS A 1 463 ? 8.818 0.095 -43.316 1.00 90.56 463 LYS A CA 1
ATOM 3700 C C . LYS A 1 463 ? 8.931 -0.280 -44.800 1.00 90.56 463 LYS A C 1
ATOM 3702 O O . LYS A 1 463 ? 8.067 -0.991 -45.304 1.00 90.56 463 LYS A O 1
ATOM 3707 N N . LYS A 1 464 ? 9.955 0.213 -45.509 1.00 91.12 464 LYS A N 1
ATOM 3708 C CA . LYS A 1 464 ? 10.190 -0.085 -46.933 1.00 91.12 464 LYS A CA 1
ATOM 3709 C C . LYS A 1 464 ? 10.750 -1.495 -47.139 1.00 91.12 464 LYS A C 1
ATOM 3711 O O . LYS A 1 464 ? 10.437 -2.122 -48.144 1.00 91.12 464 LYS A O 1
ATOM 3716 N N . GLU A 1 465 ? 11.561 -1.974 -46.205 1.00 90.88 465 GLU A N 1
ATOM 3717 C CA . GLU A 1 465 ? 12.124 -3.329 -46.221 1.00 90.88 465 GLU A CA 1
ATOM 3718 C C . GLU A 1 465 ? 11.095 -4.373 -45.758 1.00 90.88 465 GLU A C 1
ATOM 3720 O O . GLU A 1 465 ? 11.062 -5.482 -46.282 1.00 90.88 465 GLU A O 1
ATOM 3725 N N . ASN A 1 466 ? 10.182 -3.993 -44.857 1.00 88.94 466 ASN A N 1
ATOM 3726 C CA . ASN A 1 466 ? 9.195 -4.885 -44.244 1.00 88.94 466 ASN A CA 1
ATOM 3727 C C . ASN A 1 466 ? 7.750 -4.559 -44.669 1.00 88.94 466 ASN A C 1
ATOM 3729 O O . ASN A 1 466 ? 6.869 -4.334 -43.838 1.00 88.94 466 ASN A O 1
ATOM 3733 N N . THR A 1 467 ? 7.486 -4.540 -45.979 1.00 86.50 467 THR A N 1
ATOM 3734 C CA . THR A 1 467 ? 6.177 -4.155 -46.556 1.00 86.50 467 THR A CA 1
ATOM 3735 C C . THR A 1 467 ? 5.007 -5.078 -46.189 1.00 86.50 467 THR A C 1
ATOM 3737 O O . THR A 1 467 ? 3.855 -4.682 -46.355 1.00 86.50 467 THR A O 1
ATOM 3740 N N . GLY A 1 468 ? 5.280 -6.285 -45.681 1.00 85.31 468 GLY A N 1
ATOM 3741 C CA . GLY A 1 468 ? 4.268 -7.249 -45.232 1.00 85.31 468 GLY A CA 1
ATOM 3742 C C . GLY A 1 468 ? 3.725 -7.031 -43.810 1.00 85.31 468 GLY A C 1
ATOM 3743 O O . GLY A 1 468 ? 2.841 -7.777 -43.394 1.00 85.31 468 GLY A O 1
ATOM 3744 N N . LEU A 1 469 ? 4.239 -6.054 -43.051 1.00 86.56 469 LEU A N 1
ATOM 3745 C CA . LEU A 1 469 ? 3.850 -5.815 -41.653 1.00 86.56 469 LEU A CA 1
ATOM 3746 C C . LEU A 1 469 ? 2.760 -4.736 -41.519 1.00 86.56 469 LEU A C 1
ATOM 3748 O O . LEU A 1 469 ? 2.793 -3.706 -42.194 1.00 86.56 469 LEU A O 1
ATOM 3752 N N . ASP A 1 470 ? 1.803 -4.936 -40.603 1.00 85.00 470 ASP A N 1
ATOM 3753 C CA . ASP A 1 470 ? 0.726 -3.965 -40.358 1.00 85.00 470 ASP A CA 1
ATOM 3754 C C . ASP A 1 470 ? 1.129 -2.888 -39.337 1.00 85.00 470 ASP A C 1
ATOM 3756 O O . ASP A 1 470 ? 0.832 -2.955 -38.141 1.00 85.00 470 ASP A O 1
ATOM 3760 N N . PHE A 1 471 ? 1.742 -1.818 -39.842 1.00 82.06 471 PHE A N 1
ATOM 3761 C CA . PHE A 1 471 ? 2.109 -0.641 -39.049 1.00 82.06 471 PHE A CA 1
ATOM 3762 C C . PHE A 1 471 ? 0.918 0.201 -38.535 1.00 82.06 471 PHE A C 1
ATOM 3764 O O . PHE A 1 471 ? 1.132 1.276 -37.970 1.00 82.06 471 PHE A O 1
ATOM 3771 N N . LYS A 1 472 ? -0.339 -0.236 -38.727 1.00 76.31 472 LYS A N 1
ATOM 3772 C CA . LYS A 1 472 ? -1.509 0.307 -38.006 1.00 76.31 472 LYS A CA 1
ATOM 3773 C C . LYS A 1 472 ? -1.764 -0.415 -36.682 1.00 76.31 472 LYS A C 1
ATOM 3775 O O . LYS A 1 472 ? -2.498 0.119 -35.847 1.00 76.31 472 LYS A O 1
ATOM 3780 N N . LEU A 1 473 ? -1.198 -1.612 -36.507 1.00 73.56 473 LEU A N 1
ATOM 3781 C CA . LEU A 1 473 ? -1.356 -2.444 -35.318 1.00 73.56 473 LEU A CA 1
ATOM 3782 C C . LEU A 1 473 ? -0.209 -2.254 -34.316 1.00 73.56 473 LEU A C 1
ATOM 3784 O O . LEU A 1 473 ? -0.488 -2.175 -33.121 1.00 73.56 473 LEU A O 1
ATOM 3788 N N . HIS A 1 474 ? 1.032 -2.148 -34.809 1.00 83.75 474 HIS A N 1
ATOM 3789 C CA . HIS A 1 474 ? 2.247 -1.956 -34.007 1.00 83.75 474 HIS A CA 1
ATOM 3790 C C . HIS A 1 474 ? 3.235 -0.971 -34.659 1.00 83.75 474 HIS A C 1
ATOM 3792 O O . HIS A 1 474 ? 3.208 -0.727 -35.867 1.00 83.75 474 HIS A O 1
ATOM 3798 N N . THR A 1 475 ? 4.131 -0.403 -33.856 1.00 88.38 475 THR A N 1
ATOM 3799 C CA . THR A 1 475 ? 5.203 0.496 -34.297 1.00 88.38 475 THR A CA 1
ATOM 3800 C C . THR A 1 475 ? 6.342 -0.243 -35.012 1.00 88.38 475 THR A C 1
ATOM 3802 O O . THR A 1 475 ? 6.562 -1.435 -34.789 1.00 88.38 475 THR A O 1
ATOM 3805 N N . PRO A 1 476 ? 7.130 0.461 -35.849 1.00 90.69 476 PRO A N 1
ATOM 3806 C CA . PRO A 1 476 ? 8.305 -0.118 -36.499 1.00 90.69 476 PRO A CA 1
ATOM 3807 C C . PRO A 1 476 ? 9.338 -0.671 -35.520 1.00 90.69 476 PRO A C 1
ATOM 3809 O O . PRO A 1 476 ? 9.897 -1.732 -35.777 1.00 90.69 476 PRO A O 1
ATOM 3812 N N . LEU A 1 477 ? 9.576 0.015 -34.395 1.00 90.25 477 LEU A N 1
ATOM 3813 C CA . LEU A 1 477 ? 10.549 -0.461 -33.416 1.00 90.25 477 LEU A CA 1
ATOM 3814 C C . LEU A 1 477 ? 10.072 -1.742 -32.723 1.00 90.25 477 LEU A C 1
ATOM 3816 O O . LEU A 1 477 ? 10.859 -2.670 -32.583 1.00 90.25 477 LEU A O 1
ATOM 3820 N N . TYR A 1 478 ? 8.788 -1.842 -32.361 1.00 85.50 478 TYR A N 1
ATOM 3821 C CA . TYR A 1 478 ? 8.238 -3.090 -31.822 1.00 85.50 478 TYR A CA 1
ATOM 3822 C C . TYR A 1 478 ? 8.428 -4.269 -32.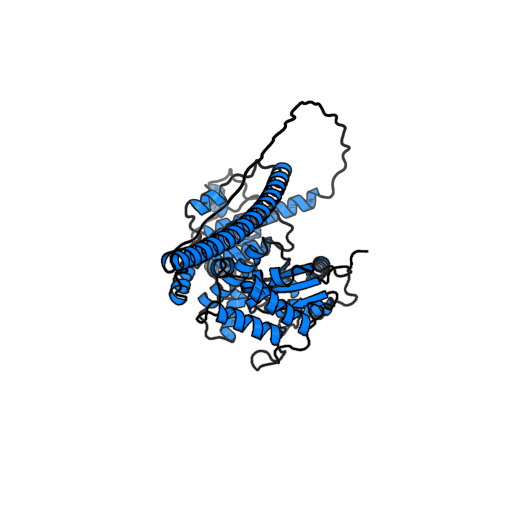778 1.00 85.50 478 TYR A C 1
ATOM 3824 O O . TYR A 1 478 ? 8.768 -5.364 -32.340 1.00 85.50 478 TYR A O 1
ATOM 3832 N N . TYR A 1 479 ? 8.244 -4.040 -34.081 1.00 87.88 479 TYR A N 1
ATOM 3833 C CA . TYR A 1 479 ? 8.494 -5.066 -35.085 1.00 87.88 479 TYR A CA 1
ATOM 3834 C C . TYR A 1 479 ? 9.978 -5.459 -35.170 1.00 87.88 479 TYR A C 1
ATOM 3836 O O . TYR A 1 479 ? 10.241 -6.650 -35.066 1.00 87.88 479 TYR A O 1
ATOM 3844 N N . LYS A 1 480 ? 10.927 -4.505 -35.243 1.00 87.75 480 LYS A N 1
ATOM 3845 C CA . LYS A 1 480 ? 12.389 -4.782 -35.219 1.00 87.75 480 LYS A CA 1
ATOM 3846 C C . LYS A 1 480 ? 12.823 -5.586 -33.983 1.00 87.75 480 LYS A C 1
ATOM 3848 O O . LYS A 1 480 ? 13.788 -6.335 -34.020 1.00 87.75 480 LYS A O 1
ATOM 3853 N N . LEU A 1 481 ? 12.166 -5.365 -32.850 1.00 77.19 481 LEU A N 1
ATOM 3854 C CA . LEU A 1 481 ? 12.503 -6.035 -31.592 1.00 77.19 481 LEU A CA 1
ATOM 3855 C C . LEU A 1 481 ? 11.986 -7.475 -31.513 1.00 77.19 481 LEU A C 1
ATOM 3857 O O . LEU A 1 481 ? 12.474 -8.255 -30.700 1.00 77.19 481 LEU A O 1
ATOM 3861 N N . LYS A 1 482 ? 10.975 -7.806 -32.320 1.00 68.88 482 LYS A N 1
ATOM 3862 C CA . LYS A 1 482 ? 10.250 -9.079 -32.273 1.00 68.88 482 LYS A CA 1
ATOM 3863 C C . LYS A 1 482 ? 10.596 -10.017 -33.435 1.00 68.88 482 LYS A C 1
ATOM 3865 O O . LYS A 1 482 ? 10.287 -11.206 -33.344 1.00 68.88 482 LYS A O 1
ATOM 3870 N N . PHE A 1 483 ? 11.192 -9.479 -34.500 1.00 58.81 483 PHE A N 1
ATOM 3871 C CA . PHE A 1 483 ? 11.574 -10.150 -35.743 1.00 58.81 483 PHE A CA 1
ATOM 3872 C C . PHE A 1 483 ? 12.878 -9.546 -36.279 1.00 58.81 483 PHE A C 1
ATOM 3874 O O . PHE A 1 483 ? 13.743 -10.350 -36.684 1.00 58.81 483 PHE A O 1
#

Sequence (483 aa):
MKSKRNTVVLVVGSGRSGTSAVMSTLSEIGCFISSNLIPAQYENQRGYFENVSVVNFNKKTISDINSDSSFLLPSQLESLQVSDYAVALRKVLAKEGFTDKKMTAIKDPRISTLFPIYRKALSSSDLKVVLAIRNPASVVESQRKVSMQKTIDIELVWLIRNVQVLTQTALDCFILHYEDLVSVNKDIHISALSKYIGGSHCLDKPVSSIDEKLNRAQFITQYECSPLVNYLYSLLILCKGMERKVHKKKLILLLSYIRKEFDNSYDGNLELFGERMEKVMNLEVDSSNEVNEIMNLDYSGISEEELNEKEKENKQLRYDLSEMLEKYQALLSENRELSASVDEYRAAVIKFKSNDVLVPPSPAKKCQNENVNSVISGEKNSSSKEKKSLPSTRKSEVRDKKILNCLYESIYIFFSREFDSTWYKNQYPDLKNYKLPVVYHYVCLGASEGREPNGNFNSKVFKKENTGLDFKLHTPLYYKLKF